Protein AF-A0A7Y6UG55-F1 (afdb_monomer)

Foldseek 3Di:
DDDDDDDDDDDDDDDDDDDDDDPDDDDPPPDPVPPDPDDPPPQLLVDQQAQDLDDELDALDDSVVSVVVRVADARAHDDDVSCQRNDNQKYKDFCVSQPFWAFQQFAQQPPFFGAIDGQQDDVCVVCVLPNCRNVLAAPHRRAGDPPPRDFPWDFDFKGKMKMKGADDDPNHGDAWAWDWDPPDNTGTDIDIFGWQQIKMKIFMWGADPNDTFTAKMKMWGHHLAATWIWMWGLALALVSVLVLLCVQQVVDPCSVPDVLNVVQSCLSPPNDFDKDKDADPSQHPLAPIFIATASAGEDDDDVLLVSLRVSSRSGHIDINAQTWHDDDPNGTFSDHAYCDPSHSDGHTRGCGRQHGGDVSLCSNQVQAQAACCVRPVSRNRRGTRHDQRSDRRDDQFDPCLQAPPVRHGDDSHHVRRDGDPSCVVSVRYDHDDCVVQPSNTTHRNDDPRSDDDD

pLDDT: mean 85.75, std 18.12, range [22.8, 98.69]

Nearest PDB structures (foldseek):
  8ham-assembly1_K  TM=4.107E-01  e=2.961E+00  Homo sapiens
  4z3t-assembly1_A  TM=3.752E-01  e=3.329E+00  Neisseria meningitidis
  8hak-assembly1_N  TM=4.288E-01  e=7.132E+00  Homo sapiens
  4z3t-assembly2_B  TM=3.660E-01  e=4.732E+00  Neisseria meningitidis

Structure (mmCIF, N/CA/C/O backbone):
data_AF-A0A7Y6UG55-F1
#
_entry.id   AF-A0A7Y6UG55-F1
#
loop_
_atom_site.group_PDB
_atom_site.id
_atom_site.type_symbol
_atom_site.label_atom_id
_atom_site.label_alt_id
_atom_site.label_comp_id
_atom_site.label_asym_id
_atom_site.label_entity_id
_atom_site.label_seq_id
_atom_site.pdbx_PDB_ins_code
_atom_site.Cartn_x
_atom_site.Cartn_y
_atom_site.Cartn_z
_atom_site.occupancy
_atom_site.B_iso_or_equiv
_atom_site.auth_seq_id
_atom_site.auth_comp_id
_atom_site.auth_asym_id
_atom_site.auth_atom_id
_atom_site.pdbx_PDB_model_num
ATOM 1 N N . MET A 1 1 ? -27.257 -12.598 -64.949 1.00 42.41 1 MET A N 1
ATOM 2 C CA . MET A 1 1 ? -27.883 -12.700 -63.613 1.00 42.41 1 MET A CA 1
ATOM 3 C C . MET A 1 1 ? -27.824 -14.140 -63.132 1.00 42.41 1 MET A C 1
ATOM 5 O O . MET A 1 1 ? -28.674 -14.927 -63.522 1.00 42.41 1 MET A O 1
ATOM 9 N N . ARG A 1 2 ? -26.804 -14.486 -62.341 1.00 25.11 2 ARG A N 1
ATOM 10 C CA . ARG A 1 2 ? -26.782 -15.640 -61.429 1.00 25.11 2 ARG A CA 1
ATOM 11 C C . ARG A 1 2 ? -25.807 -15.291 -60.307 1.00 25.11 2 ARG A C 1
ATOM 13 O O . ARG A 1 2 ? -24.626 -15.095 -60.567 1.00 25.11 2 ARG A O 1
ATOM 20 N N . THR A 1 3 ? -26.347 -15.113 -59.113 1.00 30.28 3 THR A N 1
ATOM 21 C CA . THR A 1 3 ? -25.630 -14.838 -57.869 1.00 30.28 3 THR A CA 1
ATOM 22 C C . THR A 1 3 ? -25.245 -16.184 -57.266 1.00 30.28 3 THR A C 1
ATOM 24 O O . THR A 1 3 ? -26.122 -17.007 -57.010 1.00 30.28 3 THR A O 1
ATOM 27 N N . THR A 1 4 ? -23.950 -16.432 -57.085 1.00 28.67 4 THR A N 1
ATOM 28 C CA . THR A 1 4 ? -23.447 -17.642 -56.426 1.00 28.67 4 THR A CA 1
ATOM 29 C C . THR A 1 4 ? -23.076 -17.278 -54.995 1.00 28.67 4 THR A C 1
ATOM 31 O O . THR A 1 4 ? -22.084 -16.594 -54.764 1.00 28.67 4 THR A O 1
ATOM 34 N N . THR A 1 5 ? -23.895 -17.716 -54.044 1.00 25.92 5 THR A N 1
ATOM 35 C CA . THR A 1 5 ? -23.616 -17.645 -52.608 1.00 25.92 5 THR A CA 1
ATOM 36 C C . THR A 1 5 ? -22.751 -18.845 -52.232 1.00 25.92 5 THR A C 1
ATOM 38 O O . THR A 1 5 ? -23.184 -19.985 -52.388 1.00 25.92 5 THR A O 1
ATOM 41 N N . ILE A 1 6 ? -21.527 -18.602 -51.761 1.00 26.64 6 ILE A N 1
ATOM 42 C CA . ILE A 1 6 ? -20.651 -19.635 -51.198 1.00 26.64 6 ILE A CA 1
ATOM 43 C C . ILE A 1 6 ? -20.874 -19.645 -49.684 1.00 26.64 6 ILE A C 1
ATOM 45 O O . ILE A 1 6 ? -20.547 -18.680 -48.999 1.00 26.64 6 ILE A O 1
ATOM 49 N N . ALA A 1 7 ? -21.459 -20.730 -49.177 1.00 24.09 7 ALA A N 1
ATOM 50 C CA . ALA A 1 7 ? -21.546 -21.022 -47.753 1.00 24.09 7 ALA A CA 1
ATOM 51 C C . ALA A 1 7 ? -20.279 -21.778 -47.327 1.00 24.09 7 ALA A C 1
ATOM 53 O O . ALA A 1 7 ? -20.008 -22.873 -47.822 1.00 24.09 7 ALA A O 1
ATOM 54 N N . LEU A 1 8 ? -19.495 -21.176 -46.433 1.00 23.81 8 LEU A N 1
ATOM 55 C CA . LEU A 1 8 ? -18.317 -21.788 -45.829 1.00 23.81 8 LEU A CA 1
ATOM 56 C C . LEU A 1 8 ? -18.761 -22.591 -44.598 1.00 23.81 8 LEU A C 1
ATOM 58 O O . LEU A 1 8 ? -19.150 -22.022 -43.582 1.00 23.81 8 LEU A O 1
ATOM 62 N N . VAL A 1 9 ? -18.731 -23.918 -44.710 1.00 23.41 9 VAL A N 1
ATOM 63 C CA . VAL A 1 9 ? -18.937 -24.851 -43.596 1.00 23.41 9 VAL A CA 1
ATOM 64 C C . VAL A 1 9 ? -17.576 -25.102 -42.948 1.00 23.41 9 VAL A C 1
ATOM 66 O O . VAL A 1 9 ? -16.715 -25.749 -43.541 1.00 23.41 9 VAL A O 1
ATOM 69 N N . LEU A 1 10 ? -17.372 -24.568 -41.744 1.00 24.17 10 LEU A N 1
ATOM 70 C CA . LEU A 1 10 ? -16.208 -24.853 -40.904 1.00 24.17 10 LEU A CA 1
ATOM 71 C C . LEU A 1 10 ? -16.499 -26.094 -40.049 1.00 24.17 10 LEU A C 1
ATOM 73 O O . LEU A 1 10 ? -17.309 -26.062 -39.126 1.00 24.17 10 LEU A O 1
ATOM 77 N N . LEU A 1 11 ? -15.833 -27.194 -40.397 1.00 23.84 11 LEU A N 1
ATOM 78 C CA . LEU A 1 11 ? -15.728 -28.416 -39.604 1.00 23.84 11 LEU A CA 1
ATOM 79 C C . LEU A 1 11 ? -14.667 -28.203 -38.515 1.00 23.84 11 LEU A C 1
ATOM 81 O O . LEU A 1 11 ? -13.480 -28.098 -38.818 1.00 23.84 11 LEU A O 1
ATOM 85 N N . LEU A 1 12 ? -15.097 -28.141 -37.255 1.00 23.67 12 LEU A N 1
ATOM 86 C CA . LEU A 1 12 ? -14.216 -28.216 -36.090 1.00 23.67 12 LEU A CA 1
ATOM 87 C C . LEU A 1 12 ? -13.938 -29.691 -35.777 1.00 23.67 12 LEU A C 1
ATOM 89 O O . LEU A 1 12 ? -14.799 -30.404 -35.265 1.00 23.67 12 LEU A O 1
ATOM 93 N N . SER A 1 13 ? -12.728 -30.138 -36.104 1.00 25.27 13 SER A N 1
ATOM 94 C CA . SER A 1 13 ? -12.176 -31.413 -35.648 1.00 25.27 13 SER A CA 1
ATOM 95 C C . SER A 1 13 ? -11.660 -31.254 -34.219 1.00 25.27 13 SER A C 1
ATOM 97 O O . SER A 1 13 ? -10.770 -30.446 -33.961 1.00 25.27 13 SER A O 1
ATOM 99 N N . ALA A 1 14 ? -12.220 -32.032 -33.294 1.00 22.80 14 ALA A N 1
ATOM 100 C CA . ALA A 1 14 ? -11.740 -32.142 -31.925 1.00 22.80 14 ALA A CA 1
ATOM 101 C C . ALA A 1 14 ? -10.437 -32.956 -31.892 1.00 22.80 14 ALA A C 1
ATOM 103 O O . ALA A 1 14 ? -10.437 -34.149 -32.196 1.00 22.80 14 ALA A O 1
ATOM 104 N N . CYS A 1 15 ? -9.334 -32.318 -31.502 1.00 25.27 15 CYS A N 1
ATOM 105 C CA . CYS A 1 15 ? -8.148 -33.015 -31.018 1.00 25.27 15 CYS A CA 1
ATOM 106 C C . CYS A 1 15 ? -8.274 -33.148 -29.499 1.00 25.27 15 CYS A C 1
ATOM 108 O O . CYS A 1 15 ? -8.259 -32.150 -28.782 1.00 25.27 15 CYS A O 1
ATOM 110 N N . ALA A 1 16 ? -8.418 -34.386 -29.027 1.00 26.23 16 ALA A N 1
ATOM 111 C CA . ALA A 1 16 ? -8.240 -34.735 -27.628 1.00 26.23 16 ALA A CA 1
ATOM 112 C C . ALA A 1 16 ? -6.758 -34.555 -27.275 1.00 26.23 16 ALA A C 1
ATOM 114 O O . ALA A 1 16 ? -5.903 -35.261 -27.809 1.00 26.23 16 ALA A O 1
ATOM 115 N N . ALA A 1 17 ? -6.466 -33.573 -26.427 1.00 27.52 17 ALA A N 1
ATOM 116 C CA . ALA A 1 17 ? -5.180 -33.438 -25.766 1.00 27.52 17 ALA A CA 1
ATOM 117 C C . ALA A 1 17 ? -5.314 -34.027 -24.360 1.00 27.52 17 ALA A C 1
ATOM 119 O O . ALA A 1 17 ? -6.211 -33.639 -23.608 1.00 27.52 17 ALA A O 1
ATOM 120 N N . ASP A 1 18 ? -4.435 -34.977 -24.045 1.00 25.86 18 ASP A N 1
ATOM 121 C CA . ASP A 1 18 ? -4.239 -35.514 -22.704 1.00 25.86 18 ASP A CA 1
ATOM 122 C C . ASP A 1 18 ? -4.006 -34.363 -21.719 1.00 25.86 18 ASP A C 1
ATOM 124 O O . ASP A 1 18 ? -3.061 -33.580 -21.852 1.00 25.86 18 ASP A O 1
ATOM 128 N N . GLN A 1 19 ? -4.896 -34.250 -20.734 1.00 26.47 19 GLN A N 1
ATOM 129 C CA . GLN A 1 19 ? -4.737 -33.329 -19.620 1.00 26.47 19 GLN A CA 1
ATOM 130 C C . GLN A 1 19 ? -3.663 -33.883 -18.686 1.00 26.47 19 GLN A C 1
ATOM 132 O O . GLN A 1 19 ? -3.913 -34.779 -17.882 1.00 26.47 19 GLN A O 1
ATOM 137 N N . ALA A 1 20 ? -2.455 -33.334 -18.788 1.00 33.72 20 ALA A N 1
ATOM 138 C CA . ALA A 1 20 ? -1.557 -33.298 -17.649 1.00 33.72 20 ALA A CA 1
ATOM 139 C C . ALA A 1 20 ? -2.222 -32.437 -16.566 1.00 33.72 20 ALA A C 1
ATOM 141 O O . ALA A 1 20 ? -2.625 -31.303 -16.837 1.00 33.72 20 ALA A O 1
ATOM 142 N N . SER A 1 21 ? -2.379 -33.001 -15.369 1.00 29.97 21 SER A N 1
ATOM 143 C CA . SER A 1 21 ? -2.947 -32.316 -14.212 1.00 29.97 21 SER A CA 1
ATOM 144 C C . SER A 1 21 ? -2.236 -30.975 -13.982 1.00 29.97 21 SER A C 1
ATOM 146 O O . SER A 1 21 ? -1.001 -30.947 -13.985 1.00 29.97 21 SER A O 1
ATOM 148 N N . PRO A 1 22 ? -2.970 -29.865 -13.796 1.00 35.78 22 PRO A N 1
ATOM 149 C CA . PRO A 1 22 ? -2.362 -28.598 -13.417 1.00 35.78 22 PRO A CA 1
ATOM 150 C C . PRO A 1 22 ? -1.674 -28.729 -12.045 1.00 35.78 22 PRO A C 1
ATOM 152 O O . PRO A 1 22 ? -2.119 -29.533 -11.220 1.00 35.78 22 PRO A O 1
ATOM 155 N N . PRO A 1 23 ? -0.598 -27.961 -11.788 1.00 42.19 23 PRO A N 1
ATOM 156 C CA . PRO A 1 23 ? -0.069 -27.818 -10.439 1.00 42.19 23 PRO A CA 1
ATOM 157 C C . PRO A 1 23 ? -1.174 -27.271 -9.533 1.00 42.19 23 PRO A C 1
ATOM 159 O O . PRO A 1 23 ? -1.960 -26.420 -9.954 1.00 42.19 23 PRO A O 1
ATOM 162 N N . GLU A 1 24 ? -1.235 -27.829 -8.328 1.00 31.39 24 GLU A N 1
ATOM 163 C CA . GLU A 1 24 ? -2.205 -27.548 -7.274 1.00 31.39 24 GLU A CA 1
ATOM 164 C C . GLU A 1 24 ? -2.565 -26.056 -7.223 1.00 31.39 24 GLU A C 1
ATOM 166 O O . GLU A 1 24 ? -1.714 -25.185 -7.035 1.00 31.39 24 GLU A O 1
ATOM 171 N N . THR A 1 25 ? -3.848 -25.766 -7.441 1.00 36.56 25 THR A N 1
ATOM 172 C CA . THR A 1 25 ? -4.465 -24.488 -7.083 1.00 36.56 25 THR A CA 1
ATOM 173 C C . THR A 1 25 ? -4.090 -24.138 -5.642 1.00 36.56 25 THR A C 1
ATOM 175 O O . THR A 1 25 ? -4.105 -25.042 -4.802 1.00 36.56 25 THR A O 1
ATOM 178 N N . PRO A 1 26 ? -3.792 -22.862 -5.324 1.00 41.19 26 PRO A N 1
ATOM 179 C CA . PRO A 1 26 ? -3.685 -22.429 -3.937 1.00 41.19 26 PRO A CA 1
ATOM 180 C C . PRO A 1 26 ? -4.970 -22.848 -3.233 1.00 41.19 26 PRO A C 1
ATOM 182 O O . PRO A 1 26 ? -6.054 -22.612 -3.774 1.00 41.19 26 PRO A O 1
ATOM 185 N N . GLY A 1 27 ? -4.819 -23.544 -2.109 1.00 36.19 27 GLY A N 1
ATOM 186 C CA . GLY A 1 27 ? -5.924 -24.069 -1.327 1.00 36.19 27 GLY A CA 1
ATOM 187 C C . GLY A 1 27 ? -6.996 -23.007 -1.144 1.00 36.19 27 GLY A C 1
ATOM 188 O O . GLY A 1 27 ? -6.732 -21.901 -0.681 1.00 36.19 27 GLY A O 1
ATOM 189 N N . ASP A 1 28 ? -8.201 -23.365 -1.567 1.00 40.81 28 ASP A N 1
ATOM 190 C CA . ASP A 1 28 ? -9.426 -22.843 -0.996 1.00 40.81 28 ASP A CA 1
ATOM 191 C C . ASP A 1 28 ? -9.384 -23.248 0.483 1.00 40.81 28 ASP A C 1
ATOM 193 O O . ASP A 1 28 ? -9.795 -24.353 0.842 1.00 40.81 28 ASP A O 1
ATOM 197 N N . ASP A 1 29 ? -8.781 -22.399 1.323 1.00 45.38 29 ASP A N 1
ATOM 198 C CA . ASP A 1 29 ? -8.870 -22.462 2.784 1.00 45.38 29 ASP A CA 1
ATOM 199 C C . ASP A 1 29 ? -10.300 -22.068 3.179 1.00 45.38 29 ASP A C 1
ATOM 201 O O . ASP A 1 29 ? -10.551 -21.082 3.869 1.00 45.38 29 ASP A O 1
ATOM 205 N N . GLY A 1 30 ? -11.263 -22.829 2.657 1.00 39.56 30 GLY A N 1
ATOM 206 C CA . GLY A 1 30 ? -12.648 -22.766 3.047 1.00 39.56 30 GLY A CA 1
ATOM 207 C C . GLY A 1 30 ? -12.706 -23.001 4.543 1.00 39.56 30 GLY A C 1
ATOM 208 O O . GLY A 1 30 ? -12.263 -24.042 5.029 1.00 39.56 30 GLY A O 1
ATOM 209 N N . ASP A 1 31 ? -13.232 -21.998 5.236 1.00 45.16 31 ASP A N 1
ATOM 210 C CA . ASP A 1 31 ? -13.494 -21.946 6.664 1.00 45.16 31 ASP A CA 1
ATOM 211 C C . ASP A 1 31 ? -14.222 -23.210 7.156 1.00 45.16 31 ASP A C 1
ATOM 213 O O . ASP A 1 31 ? -15.445 -23.233 7.327 1.00 45.16 31 ASP A O 1
ATOM 217 N N . ASP A 1 32 ? -13.471 -24.269 7.455 1.00 38.75 32 ASP A N 1
ATOM 218 C CA . ASP A 1 32 ? -13.908 -25.277 8.405 1.00 38.75 32 ASP A CA 1
ATOM 219 C C . ASP A 1 32 ? -13.757 -24.651 9.794 1.00 38.75 32 ASP A C 1
ATOM 221 O O . ASP A 1 32 ? -12.776 -24.847 10.511 1.00 38.75 32 ASP A O 1
ATOM 225 N N . MET A 1 33 ? -14.765 -23.862 10.180 1.00 46.84 33 MET A N 1
ATOM 226 C CA . MET A 1 33 ? -15.042 -23.449 11.563 1.00 46.84 33 MET A CA 1
ATOM 227 C C . MET A 1 33 ? -15.483 -24.664 12.403 1.00 46.84 33 MET A C 1
ATOM 229 O O . MET A 1 33 ? -16.460 -24.621 13.159 1.00 46.84 33 MET A O 1
ATOM 233 N N . GLY A 1 34 ? -14.776 -25.783 12.244 1.00 39.56 34 GLY A N 1
ATOM 234 C CA . GLY A 1 34 ? -14.909 -26.974 13.045 1.00 39.56 34 GLY A CA 1
ATOM 235 C C . GLY A 1 34 ? -14.668 -26.599 14.497 1.00 39.56 34 GLY A C 1
ATOM 236 O O . GLY A 1 34 ? -13.633 -26.042 14.857 1.00 39.56 34 GLY A O 1
ATOM 237 N N . SER A 1 35 ? -15.658 -26.904 15.333 1.00 46.34 35 SER A N 1
ATOM 238 C CA . SER A 1 35 ? -15.600 -26.849 16.793 1.00 46.34 35 SER A CA 1
ATOM 239 C C . SER A 1 35 ? -14.567 -27.870 17.298 1.00 46.34 35 SER A C 1
ATOM 241 O O . SER A 1 35 ? -14.899 -28.931 17.822 1.00 46.34 35 SER A O 1
ATOM 243 N N . GLY A 1 36 ? -13.295 -27.573 17.045 1.00 43.69 36 GLY A N 1
ATOM 244 C CA . GLY A 1 36 ? -12.130 -28.327 17.462 1.00 43.69 36 GLY A CA 1
ATOM 245 C C . GLY A 1 36 ? -11.799 -27.973 18.900 1.00 43.69 36 GLY A C 1
ATOM 246 O O . GLY A 1 36 ? -11.510 -26.832 19.246 1.00 43.69 36 GLY A O 1
ATOM 247 N N . SER A 1 37 ? -11.905 -28.975 19.752 1.00 46.75 37 SER A N 1
ATOM 248 C CA . SER A 1 37 ? -11.575 -28.967 21.166 1.00 46.75 37 SER A CA 1
ATOM 249 C C . SER A 1 37 ? -10.165 -28.436 21.456 1.00 46.75 37 SER A C 1
ATOM 251 O O . SER A 1 37 ? -9.200 -29.159 21.256 1.00 46.75 37 SER A O 1
ATOM 253 N N . GLY A 1 38 ? -10.084 -27.227 22.015 1.00 44.78 38 GLY A N 1
ATOM 254 C CA . GLY A 1 38 ? -9.181 -26.877 23.120 1.00 44.78 38 GLY A CA 1
ATOM 255 C C . GLY A 1 38 ? -7.676 -27.065 22.929 1.00 44.78 38 GLY A C 1
ATOM 256 O O . GLY A 1 38 ? -7.000 -27.282 23.931 1.00 44.78 38 GLY A O 1
ATOM 257 N N . ASP A 1 39 ? -7.151 -26.976 21.709 1.00 49.59 39 ASP A N 1
ATOM 258 C CA . ASP A 1 39 ? -5.725 -26.701 21.546 1.00 49.59 39 ASP A CA 1
ATOM 259 C C . ASP A 1 39 ? -5.481 -25.261 22.007 1.00 49.59 39 ASP A C 1
ATOM 261 O O . ASP A 1 39 ? -6.156 -24.336 21.548 1.00 49.59 39 ASP A O 1
ATOM 265 N N . ASP A 1 40 ? -4.570 -25.089 22.967 1.00 63.56 40 ASP A N 1
ATOM 266 C CA . ASP A 1 40 ? -4.138 -23.791 23.480 1.00 63.56 40 ASP A CA 1
ATOM 267 C C . ASP A 1 40 ? -3.697 -22.921 22.298 1.00 63.56 40 ASP A C 1
ATOM 269 O O . ASP A 1 40 ? -2.573 -23.043 21.806 1.00 63.56 40 ASP A O 1
ATOM 273 N N . ALA A 1 41 ? -4.606 -22.080 21.797 1.00 70.81 41 ALA A N 1
ATOM 274 C CA . ALA A 1 41 ? -4.340 -21.206 20.670 1.00 70.81 41 ALA A CA 1
ATOM 275 C C . ALA A 1 41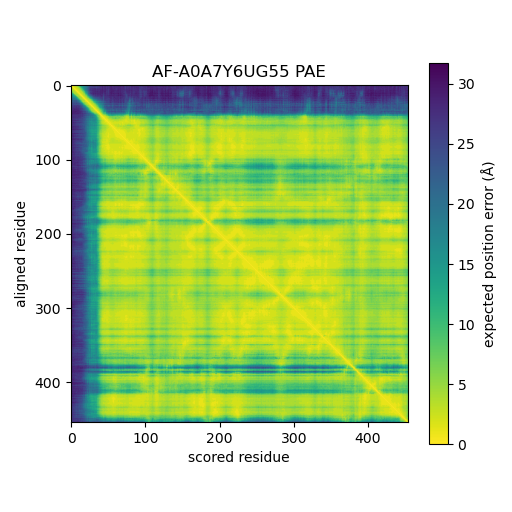 ? -3.154 -20.317 21.049 1.00 70.81 41 ALA A C 1
ATOM 277 O O . ALA A 1 41 ? -3.274 -19.427 21.893 1.00 70.81 41 ALA A O 1
ATOM 278 N N . VAL A 1 42 ? -1.991 -20.616 20.467 1.00 77.88 42 VAL A N 1
ATOM 279 C CA . VAL A 1 42 ? -0.765 -19.860 20.697 1.00 77.88 42 VAL A CA 1
ATOM 280 C C . VAL A 1 42 ? -1.060 -18.422 20.303 1.00 77.88 42 VAL A C 1
ATOM 282 O O . VAL A 1 42 ? -1.387 -18.159 19.147 1.00 77.88 42 VAL A O 1
ATOM 285 N N . ASP A 1 43 ? -0.970 -17.505 21.269 1.00 85.88 43 ASP A N 1
ATOM 286 C CA . ASP A 1 43 ? -1.123 -16.078 21.009 1.00 85.88 43 ASP A CA 1
ATOM 287 C C . ASP A 1 43 ? -0.091 -15.676 19.940 1.00 85.88 43 ASP A C 1
ATOM 289 O O . ASP A 1 43 ? 1.117 -15.724 20.204 1.00 85.88 43 ASP A O 1
ATOM 293 N N . PRO A 1 44 ? -0.521 -15.299 18.723 1.00 82.81 44 PRO A N 1
ATOM 294 C CA . PRO A 1 44 ? 0.407 -14.980 17.645 1.00 82.81 44 PRO A CA 1
ATOM 295 C C . PRO A 1 44 ? 1.254 -13.736 17.956 1.00 82.81 44 PRO A C 1
ATOM 297 O O . PRO A 1 44 ? 2.306 -13.555 17.340 1.00 82.81 44 PRO A O 1
ATOM 300 N N . CYS A 1 45 ? 0.848 -12.917 18.934 1.00 90.38 45 CYS A N 1
ATOM 301 C CA . CYS A 1 45 ? 1.613 -11.772 19.416 1.00 90.38 45 CYS A CA 1
ATOM 302 C C . CYS A 1 45 ? 2.645 -12.137 20.490 1.00 90.38 45 CYS A C 1
ATOM 304 O O . CYS A 1 45 ? 3.507 -11.315 20.801 1.00 90.38 45 CYS A O 1
ATOM 306 N N . ALA A 1 46 ? 2.627 -13.366 21.019 1.00 89.81 46 ALA A N 1
ATOM 307 C CA . ALA A 1 46 ? 3.633 -13.831 21.972 1.00 89.81 46 ALA A CA 1
ATOM 308 C C . ALA A 1 46 ? 5.026 -13.981 21.337 1.00 89.81 46 ALA A C 1
ATOM 310 O O . ALA A 1 46 ? 6.034 -13.927 22.042 1.00 89.81 46 ALA A O 1
ATOM 311 N N . THR A 1 47 ? 5.093 -14.151 20.011 1.00 90.19 47 THR A N 1
ATOM 312 C CA . THR A 1 47 ? 6.348 -14.154 19.248 1.00 90.19 47 THR A CA 1
ATOM 313 C C . THR A 1 47 ? 6.386 -12.920 18.349 1.00 90.19 47 THR A C 1
ATOM 315 O O . THR A 1 47 ? 5.738 -12.934 17.296 1.00 90.19 47 THR A O 1
ATOM 318 N N . PRO A 1 48 ? 7.131 -11.864 18.731 1.00 92.12 48 PRO A N 1
ATOM 319 C CA . PRO A 1 48 ? 7.251 -10.648 17.934 1.00 92.12 48 PRO A CA 1
ATOM 320 C C . PRO A 1 48 ? 7.679 -10.946 16.500 1.00 92.12 48 PRO A C 1
ATOM 322 O O . PRO A 1 48 ? 8.464 -11.868 16.268 1.00 92.12 48 PRO A O 1
ATOM 325 N N . VAL A 1 49 ? 7.180 -10.155 15.553 1.00 94.81 49 VAL A N 1
ATOM 326 C CA . VAL A 1 49 ? 7.615 -10.249 14.159 1.00 94.81 49 VAL A CA 1
ATOM 327 C C . VAL A 1 49 ? 9.068 -9.793 14.063 1.00 94.81 49 VAL A C 1
ATOM 329 O O . VAL A 1 49 ? 9.415 -8.703 14.522 1.00 94.81 49 VAL A O 1
ATOM 332 N N . ILE A 1 50 ? 9.929 -10.627 13.484 1.00 95.69 50 ILE A N 1
ATOM 333 C CA . ILE A 1 50 ? 11.355 -10.317 13.339 1.00 95.69 50 ILE A CA 1
ATOM 334 C C . ILE A 1 50 ? 11.604 -9.783 11.937 1.00 95.69 50 ILE A C 1
ATOM 336 O O . ILE A 1 50 ? 11.686 -10.554 10.993 1.00 95.69 50 ILE A O 1
ATOM 340 N N . LEU A 1 51 ? 11.799 -8.472 11.798 1.00 95.94 51 LEU A N 1
ATOM 341 C CA . LEU A 1 51 ? 12.242 -7.876 10.538 1.00 95.94 51 LEU A CA 1
ATOM 342 C C . LEU A 1 51 ? 13.778 -7.966 10.442 1.00 95.94 51 LEU A C 1
ATOM 344 O O . LEU A 1 51 ? 14.469 -7.290 11.215 1.00 95.94 51 LEU A O 1
ATOM 348 N N . PRO A 1 52 ? 14.358 -8.747 9.507 1.00 95.38 52 PRO A N 1
ATOM 349 C CA . PRO A 1 52 ? 15.809 -8.845 9.382 1.00 95.38 52 PRO A CA 1
ATOM 350 C C . PRO A 1 52 ? 16.412 -7.503 8.960 1.00 95.38 52 PRO A C 1
ATOM 352 O O . PRO A 1 52 ? 16.070 -6.949 7.919 1.00 95.38 52 PRO A O 1
ATOM 355 N N . THR A 1 53 ? 17.356 -6.965 9.726 1.00 93.50 53 THR A N 1
ATOM 356 C CA . THR A 1 53 ? 17.987 -5.665 9.421 1.00 93.50 53 THR A CA 1
ATOM 357 C C . THR A 1 53 ? 19.270 -5.781 8.595 1.00 93.50 53 THR A C 1
ATOM 359 O O . THR A 1 53 ? 19.873 -4.769 8.254 1.00 93.50 53 THR A O 1
ATOM 362 N N . SER A 1 54 ? 19.678 -7.001 8.239 1.00 91.50 54 SER A N 1
ATOM 363 C CA . SER A 1 54 ? 20.838 -7.298 7.388 1.00 91.50 54 SER A CA 1
ATOM 364 C C . SER A 1 54 ? 20.674 -8.661 6.701 1.00 91.50 54 SER A C 1
ATOM 366 O O . SER A 1 54 ? 19.724 -9.387 6.992 1.00 91.50 54 SER A O 1
ATOM 368 N N . GLY A 1 55 ? 21.604 -9.014 5.808 1.00 89.44 55 GLY A N 1
ATOM 369 C CA . GLY A 1 55 ? 21.644 -10.323 5.140 1.00 89.44 55 GLY A CA 1
ATOM 370 C C . GLY A 1 55 ? 21.031 -10.349 3.738 1.00 89.44 55 GLY A C 1
ATOM 371 O O . GLY A 1 55 ? 21.142 -11.363 3.052 1.00 89.44 55 GLY A O 1
ATOM 372 N N . ARG A 1 56 ? 20.445 -9.235 3.285 1.00 93.75 56 ARG A N 1
ATOM 373 C CA . ARG A 1 56 ? 19.965 -9.073 1.909 1.00 93.75 56 ARG A CA 1
ATOM 374 C C . ARG A 1 56 ? 21.115 -8.934 0.920 1.00 93.75 56 ARG A C 1
ATOM 376 O O . ARG A 1 56 ? 22.185 -8.430 1.252 1.00 93.75 56 ARG A O 1
ATOM 383 N N . ALA A 1 57 ? 20.837 -9.285 -0.334 1.00 93.56 57 ALA A N 1
ATOM 384 C CA . ALA A 1 57 ? 21.736 -9.005 -1.453 1.00 93.56 57 ALA A CA 1
ATOM 385 C C . ALA A 1 57 ? 21.895 -7.494 -1.725 1.00 93.56 57 ALA A C 1
ATOM 387 O O . ALA A 1 57 ? 22.907 -7.072 -2.281 1.00 93.56 57 ALA A O 1
ATOM 388 N N . LEU A 1 58 ? 20.901 -6.689 -1.334 1.00 95.06 58 LEU A N 1
ATOM 389 C CA . LEU A 1 58 ? 20.886 -5.236 -1.466 1.00 95.06 58 LEU A CA 1
ATOM 390 C C . LEU A 1 58 ? 19.980 -4.619 -0.391 1.00 95.06 58 LEU A C 1
ATOM 392 O O . LEU A 1 58 ? 18.850 -5.063 -0.209 1.00 95.06 58 LEU A O 1
ATOM 396 N N . ASP A 1 59 ? 20.448 -3.573 0.285 1.00 94.62 59 ASP A N 1
ATOM 397 C CA . ASP A 1 59 ? 19.628 -2.745 1.173 1.00 94.62 59 ASP A CA 1
ATOM 398 C C . ASP A 1 59 ? 19.269 -1.439 0.447 1.00 94.62 59 ASP A C 1
ATOM 400 O O . ASP A 1 59 ? 20.152 -0.655 0.101 1.00 94.62 59 ASP A O 1
ATOM 404 N N . LEU A 1 60 ? 17.976 -1.214 0.183 1.00 95.00 60 LEU A N 1
ATOM 405 C CA . LEU A 1 60 ? 17.487 0.036 -0.423 1.00 95.00 60 LEU A CA 1
ATOM 406 C C . LEU A 1 60 ? 17.271 1.110 0.643 1.00 95.00 60 LEU A C 1
ATOM 408 O O . LEU A 1 60 ? 17.652 2.266 0.474 1.00 95.00 60 LEU A O 1
ATOM 412 N N . MET A 1 61 ? 16.669 0.706 1.757 1.00 96.25 61 MET A N 1
ATOM 413 C CA . MET A 1 61 ? 16.430 1.553 2.912 1.00 96.25 61 MET A CA 1
ATOM 414 C C . MET A 1 61 ? 17.690 1.668 3.784 1.00 96.25 61 MET A C 1
ATOM 416 O O . MET A 1 61 ? 18.317 0.648 4.085 1.00 96.25 61 MET A O 1
ATOM 420 N N . PRO A 1 62 ? 18.050 2.874 4.266 1.00 95.56 62 PRO A N 1
ATOM 421 C CA . PRO A 1 62 ? 19.156 3.035 5.205 1.00 95.56 62 PRO A CA 1
ATOM 422 C C . PRO A 1 62 ? 18.977 2.174 6.473 1.00 95.56 62 PRO A C 1
ATOM 424 O O . PRO A 1 62 ? 17.873 2.136 7.022 1.00 95.56 62 PRO A O 1
ATOM 427 N N . PRO A 1 63 ? 20.043 1.559 7.026 1.00 95.44 63 PRO A N 1
ATOM 428 C CA . PRO A 1 63 ? 19.922 0.651 8.173 1.00 95.44 63 PRO A CA 1
ATOM 429 C C . PRO A 1 63 ? 19.253 1.261 9.413 1.00 95.44 63 PRO A C 1
ATOM 431 O O . PRO A 1 63 ? 18.491 0.585 10.097 1.00 95.44 63 PRO A O 1
ATOM 434 N N . ALA A 1 64 ? 19.501 2.546 9.696 1.00 96.31 64 ALA A N 1
ATOM 435 C CA . ALA A 1 64 ? 18.870 3.244 10.819 1.00 96.31 64 ALA A CA 1
ATOM 436 C C . ALA A 1 64 ? 17.346 3.342 10.644 1.00 96.31 64 ALA A C 1
ATOM 438 O O . ALA A 1 64 ? 16.591 3.047 11.566 1.00 96.31 64 ALA A O 1
ATOM 439 N N . ARG A 1 65 ? 16.903 3.677 9.429 1.00 96.00 65 ARG A N 1
ATOM 440 C CA . ARG A 1 65 ? 15.489 3.755 9.066 1.00 96.00 65 ARG A CA 1
ATOM 441 C C . ARG A 1 65 ? 14.818 2.382 9.133 1.00 96.00 65 ARG A C 1
ATOM 443 O O . ARG A 1 65 ? 13.708 2.268 9.646 1.00 96.00 65 ARG A O 1
ATOM 450 N N . LEU A 1 66 ? 15.515 1.336 8.692 1.00 96.12 66 LEU A N 1
ATOM 451 C CA . LEU A 1 66 ? 15.020 -0.034 8.784 1.00 96.12 66 LEU A CA 1
ATOM 452 C C . LEU A 1 66 ? 14.909 -0.523 10.236 1.00 96.12 66 LEU A C 1
ATOM 454 O O . LEU A 1 66 ? 13.961 -1.221 10.580 1.00 96.12 66 LEU A O 1
ATOM 458 N N . ALA A 1 67 ? 15.843 -0.134 11.106 1.00 95.94 67 ALA A N 1
ATOM 459 C CA . ALA A 1 67 ? 15.772 -0.441 12.532 1.00 95.94 67 ALA A CA 1
ATOM 460 C C . ALA A 1 67 ? 14.595 0.275 13.222 1.00 95.94 67 ALA A C 1
ATOM 462 O O . ALA A 1 67 ? 13.918 -0.328 14.054 1.00 95.94 67 ALA A O 1
ATOM 463 N N . GLU A 1 68 ? 14.313 1.533 12.855 1.00 95.75 68 GLU A N 1
ATOM 464 C CA . GLU A 1 68 ? 13.108 2.239 13.315 1.00 95.75 68 GLU A CA 1
ATOM 465 C C . GLU A 1 68 ? 11.827 1.513 12.897 1.00 95.75 68 GLU A C 1
ATOM 467 O O . GLU A 1 68 ? 10.907 1.383 13.705 1.00 95.75 68 GLU A O 1
ATOM 472 N N . LEU A 1 69 ? 11.774 1.036 11.649 1.00 96.06 69 LEU A N 1
ATOM 473 C CA . LEU A 1 69 ? 10.647 0.270 11.128 1.00 96.06 69 LEU A CA 1
ATOM 474 C C . LEU A 1 69 ? 10.475 -1.056 11.872 1.00 96.06 69 LEU A C 1
ATOM 476 O O . LEU A 1 69 ? 9.373 -1.365 12.317 1.00 96.06 69 LEU A O 1
ATOM 480 N N . ALA A 1 70 ? 11.563 -1.812 12.046 1.00 95.81 70 ALA A N 1
ATOM 481 C CA . ALA A 1 70 ? 11.570 -3.099 12.737 1.00 95.81 70 ALA A CA 1
ATOM 482 C C . ALA A 1 70 ? 10.981 -3.000 14.154 1.00 95.81 70 ALA A C 1
ATOM 484 O O . ALA A 1 70 ? 10.256 -3.889 14.586 1.00 95.81 70 ALA A O 1
ATOM 485 N N . ALA A 1 71 ? 11.223 -1.888 14.854 1.00 95.06 71 ALA A N 1
ATOM 486 C CA . ALA A 1 71 ? 10.672 -1.635 16.185 1.00 95.06 71 ALA A CA 1
ATOM 487 C C . ALA A 1 71 ? 9.152 -1.360 16.204 1.00 95.06 71 ALA A C 1
ATOM 489 O O . ALA A 1 71 ? 8.574 -1.224 17.282 1.00 95.06 71 ALA A O 1
ATOM 490 N N . ARG A 1 72 ? 8.513 -1.216 15.035 1.00 95.44 72 ARG A N 1
ATOM 491 C CA . ARG A 1 72 ? 7.104 -0.820 14.872 1.00 95.44 72 ARG A CA 1
ATOM 492 C C . ARG A 1 72 ? 6.287 -1.776 14.011 1.00 95.44 72 ARG A C 1
ATOM 494 O O . ARG A 1 72 ? 5.110 -1.503 13.788 1.00 95.44 72 ARG A O 1
ATOM 501 N N . VAL A 1 73 ? 6.875 -2.872 13.535 1.00 95.62 73 VAL A N 1
ATOM 502 C CA . VAL A 1 73 ? 6.127 -3.897 12.800 1.00 95.62 73 VAL A CA 1
ATOM 503 C C . VAL A 1 73 ? 5.008 -4.425 13.706 1.00 95.62 73 VAL A C 1
ATOM 505 O O . VAL A 1 73 ? 5.279 -4.742 14.868 1.00 95.62 73 VAL A O 1
ATOM 508 N N . PRO A 1 74 ? 3.751 -4.470 13.226 1.00 95.88 74 PRO A N 1
ATOM 509 C CA . PRO A 1 74 ? 2.639 -4.932 14.043 1.00 95.88 74 PRO A CA 1
ATOM 510 C C . PRO A 1 74 ? 2.780 -6.409 14.403 1.00 95.88 74 PRO A C 1
ATOM 512 O O . PRO A 1 74 ? 3.565 -7.156 13.818 1.00 95.88 74 PRO A O 1
ATOM 515 N N . CYS A 1 75 ? 1.936 -6.856 15.326 1.00 95.56 75 CYS A N 1
ATOM 516 C CA . CYS A 1 75 ? 1.672 -8.276 15.468 1.00 95.56 75 CYS A CA 1
ATOM 517 C C . CYS A 1 75 ? 1.007 -8.819 14.190 1.00 95.56 75 CYS A C 1
ATOM 519 O O . CYS A 1 75 ? -0.010 -8.294 13.735 1.00 95.56 75 CYS A O 1
ATOM 521 N N . ILE A 1 76 ? 1.564 -9.888 13.620 1.00 95.62 76 ILE A N 1
ATOM 522 C CA . ILE A 1 76 ? 1.042 -10.547 12.416 1.00 95.62 76 ILE A CA 1
ATOM 523 C C . ILE A 1 76 ? 0.888 -12.033 12.726 1.00 95.62 76 ILE A C 1
ATOM 525 O O . ILE A 1 76 ? 1.811 -12.672 13.246 1.00 95.62 76 ILE A O 1
ATOM 529 N N . ALA A 1 77 ? -0.290 -12.580 12.424 1.00 92.06 77 ALA A N 1
ATOM 530 C CA . ALA A 1 77 ? -0.533 -14.009 12.571 1.00 92.06 77 ALA A CA 1
ATOM 531 C C . ALA A 1 77 ? 0.438 -14.829 11.693 1.00 92.06 77 ALA A C 1
ATOM 533 O O . ALA A 1 77 ? 0.836 -14.354 10.626 1.00 92.06 77 ALA A O 1
ATOM 534 N N . PRO A 1 78 ? 0.840 -16.043 12.117 1.00 92.69 78 PRO A N 1
ATOM 535 C CA . PRO A 1 78 ? 1.591 -16.956 11.261 1.00 92.69 78 PRO A CA 1
ATOM 536 C C . PRO A 1 78 ? 0.917 -17.139 9.900 1.00 92.69 78 PRO A C 1
ATOM 538 O O . PRO A 1 78 ? -0.305 -17.256 9.820 1.00 92.69 78 PRO A O 1
ATOM 541 N N . GLY A 1 79 ? 1.720 -17.160 8.840 1.00 94.19 79 GLY A N 1
ATOM 542 C CA . GLY A 1 79 ? 1.243 -17.285 7.470 1.00 94.19 79 GLY A CA 1
ATOM 543 C C . GLY A 1 79 ? 2.068 -16.450 6.501 1.00 94.19 79 GLY A C 1
ATOM 544 O O . GLY A 1 79 ? 3.020 -15.767 6.879 1.00 94.19 79 GLY A O 1
ATOM 545 N N . ARG A 1 80 ? 1.648 -16.461 5.234 1.00 95.69 80 ARG A N 1
ATOM 546 C CA . ARG A 1 80 ? 2.436 -15.938 4.113 1.00 95.69 80 ARG A CA 1
ATOM 547 C C . ARG A 1 80 ? 2.945 -14.509 4.308 1.00 95.69 80 ARG A C 1
ATOM 549 O O . ARG A 1 80 ? 4.090 -14.232 3.979 1.00 95.69 80 ARG A O 1
ATOM 556 N N . VAL A 1 81 ? 2.124 -13.586 4.813 1.00 97.00 81 VAL A N 1
ATOM 557 C CA . VAL A 1 81 ? 2.554 -12.185 4.992 1.00 97.00 81 VAL A CA 1
ATOM 558 C C . VAL A 1 81 ? 3.628 -12.052 6.060 1.00 97.00 81 VAL A C 1
ATOM 560 O O . VAL A 1 81 ? 4.583 -11.302 5.864 1.00 97.00 81 VAL A O 1
ATOM 563 N N . ARG A 1 82 ? 3.512 -12.809 7.155 1.00 97.38 82 ARG A N 1
ATOM 564 C CA . ARG A 1 82 ? 4.565 -12.881 8.165 1.00 97.38 82 ARG A CA 1
ATOM 565 C C . ARG A 1 82 ? 5.834 -13.483 7.565 1.00 97.38 82 ARG A C 1
ATOM 567 O O . ARG A 1 82 ? 6.886 -12.876 7.708 1.00 97.38 82 ARG A O 1
ATOM 574 N N . ASP A 1 83 ? 5.722 -14.587 6.827 1.00 97.31 83 ASP A N 1
ATOM 575 C CA . ASP A 1 83 ? 6.868 -15.245 6.185 1.00 97.31 83 ASP A CA 1
ATOM 576 C C . ASP A 1 83 ? 7.601 -14.305 5.215 1.00 97.31 83 ASP A C 1
ATOM 578 O O . ASP A 1 83 ? 8.831 -14.272 5.177 1.00 97.31 83 ASP A O 1
ATOM 582 N N . VAL A 1 84 ? 6.853 -13.499 4.452 1.00 97.81 84 VAL A N 1
ATOM 583 C CA . VAL A 1 84 ? 7.416 -12.458 3.585 1.00 97.81 84 VAL A CA 1
ATOM 584 C C . VAL A 1 84 ? 8.131 -11.409 4.435 1.00 97.81 84 VAL A C 1
ATOM 586 O O . VAL A 1 84 ? 9.302 -11.141 4.204 1.00 97.81 84 VAL A O 1
ATOM 589 N N . ILE A 1 85 ? 7.483 -10.826 5.442 1.00 97.62 85 ILE A N 1
ATOM 590 C CA . ILE A 1 85 ? 8.072 -9.752 6.262 1.00 97.62 85 ILE A CA 1
ATOM 591 C C . ILE A 1 85 ? 9.318 -10.215 7.035 1.00 97.62 85 ILE A C 1
ATOM 593 O O . ILE A 1 85 ? 10.289 -9.461 7.133 1.00 97.62 85 ILE A O 1
ATOM 597 N N . GLU A 1 86 ? 9.313 -11.447 7.550 1.00 97.12 86 GLU A N 1
ATOM 598 C CA . GLU A 1 86 ? 10.421 -12.034 8.315 1.00 97.12 86 GLU A CA 1
ATOM 599 C C . GLU A 1 86 ? 11.542 -12.598 7.426 1.00 97.12 86 GLU A C 1
ATOM 601 O O . GLU A 1 86 ? 12.616 -12.956 7.916 1.00 97.12 86 GLU A O 1
ATOM 606 N N . SER A 1 87 ? 11.334 -12.665 6.109 1.00 96.44 87 SER A N 1
ATOM 607 C CA . SER A 1 87 ? 12.330 -13.205 5.192 1.00 96.44 87 SER A CA 1
ATOM 608 C C . SER A 1 87 ? 13.558 -12.294 5.070 1.00 96.44 87 SER A C 1
ATOM 610 O O . SER A 1 87 ? 13.427 -11.092 4.814 1.00 96.44 87 SER A O 1
ATOM 612 N N . PRO A 1 88 ? 14.785 -12.853 5.119 1.00 94.94 88 PRO A N 1
ATOM 613 C CA . PRO A 1 88 ? 16.002 -12.098 4.826 1.00 94.94 88 PRO A CA 1
ATOM 614 C C . PRO A 1 88 ? 16.114 -11.701 3.344 1.00 94.94 88 PRO A C 1
ATOM 616 O O . PRO A 1 88 ? 17.028 -10.964 2.985 1.00 94.94 88 PRO A O 1
ATOM 619 N N . HIS A 1 89 ? 15.196 -12.160 2.487 1.00 95.38 89 HIS A N 1
ATOM 620 C CA . HIS A 1 89 ? 15.129 -11.828 1.062 1.00 95.38 89 HIS A CA 1
ATOM 621 C C . HIS A 1 89 ? 14.094 -10.740 0.742 1.00 95.38 89 HIS A C 1
ATOM 623 O O . HIS A 1 89 ? 13.922 -10.385 -0.422 1.00 95.38 89 HIS A O 1
ATOM 629 N N . THR A 1 90 ? 13.415 -10.194 1.753 1.00 97.38 90 THR A N 1
ATOM 630 C CA . THR A 1 90 ? 12.447 -9.109 1.569 1.00 97.38 90 THR A CA 1
ATOM 631 C C . THR A 1 90 ? 13.128 -7.762 1.650 1.00 97.38 90 THR A C 1
ATOM 633 O O . THR A 1 90 ? 13.703 -7.395 2.677 1.00 97.38 90 THR A O 1
ATOM 636 N N . PHE A 1 91 ? 13.045 -7.016 0.557 1.00 96.75 91 PHE A N 1
ATOM 637 C CA . PHE A 1 91 ? 13.608 -5.684 0.417 1.00 96.75 91 PHE A CA 1
ATOM 638 C C . PHE A 1 91 ? 12.602 -4.653 0.902 1.00 96.75 91 PHE A C 1
ATOM 640 O O . PHE A 1 91 ? 11.444 -4.677 0.494 1.00 96.75 91 PHE A O 1
ATOM 647 N N . TRP A 1 92 ? 13.079 -3.715 1.708 1.00 97.69 92 TRP A N 1
ATOM 648 C CA . TRP A 1 92 ? 12.286 -2.623 2.257 1.00 97.69 92 TRP A CA 1
ATOM 649 C C . TRP A 1 92 ? 12.712 -1.310 1.627 1.00 97.69 92 TRP A C 1
ATOM 651 O O . TRP A 1 92 ? 13.911 -1.076 1.438 1.00 97.69 92 TRP A O 1
ATOM 661 N N . TYR A 1 93 ? 11.740 -0.468 1.308 1.00 96.94 93 TYR A N 1
ATOM 662 C CA . TYR A 1 93 ? 11.964 0.851 0.741 1.00 96.94 93 TYR A CA 1
ATOM 663 C C . TYR A 1 93 ? 10.799 1.788 1.077 1.00 96.94 93 TYR A C 1
ATOM 665 O O . TYR A 1 93 ? 9.763 1.400 1.599 1.00 96.94 93 TYR A O 1
ATOM 673 N N . ASP A 1 94 ? 11.018 3.065 0.841 1.00 94.50 94 ASP A N 1
ATOM 674 C CA . ASP A 1 94 ? 10.049 4.140 0.960 1.00 94.50 94 ASP A CA 1
ATOM 675 C C . ASP A 1 94 ? 10.287 5.119 -0.194 1.00 94.50 94 ASP A C 1
ATOM 677 O O . ASP A 1 94 ? 11.250 4.989 -0.961 1.00 94.50 94 ASP A O 1
ATOM 681 N N . LYS A 1 95 ? 9.442 6.147 -0.297 1.00 90.50 95 LYS A N 1
ATOM 682 C CA . LYS A 1 95 ? 9.549 7.150 -1.365 1.00 90.50 95 LYS A CA 1
ATOM 683 C C . LYS A 1 95 ? 10.869 7.937 -1.386 1.00 90.50 95 LYS A C 1
ATOM 685 O O . LYS A 1 95 ? 11.090 8.698 -2.322 1.00 90.50 95 LYS A O 1
ATOM 690 N N . HIS A 1 96 ? 11.717 7.805 -0.363 1.00 89.75 96 HIS A N 1
ATOM 691 C CA . HIS A 1 96 ? 13.027 8.456 -0.293 1.00 89.75 96 HIS A CA 1
ATOM 692 C C . HIS A 1 96 ? 14.163 7.531 -0.738 1.00 89.75 96 HIS A C 1
ATOM 694 O O . HIS A 1 96 ? 15.141 7.995 -1.317 1.00 89.75 96 HIS A O 1
ATOM 700 N N . SER A 1 97 ? 14.047 6.232 -0.462 1.00 92.44 97 SER A N 1
ATOM 701 C CA . SER A 1 97 ? 15.036 5.221 -0.857 1.00 92.44 97 SER A CA 1
ATOM 702 C C . SER A 1 97 ? 14.832 4.700 -2.281 1.00 92.44 97 SER A C 1
ATOM 704 O O . SER A 1 97 ? 15.801 4.318 -2.944 1.00 92.44 97 SER A O 1
ATOM 706 N N . LEU A 1 98 ? 13.595 4.722 -2.778 1.00 91.19 98 LEU A N 1
ATOM 707 C CA . LEU A 1 98 ? 13.269 4.470 -4.177 1.00 91.19 98 LEU A CA 1
ATOM 708 C C . LEU A 1 98 ? 12.283 5.537 -4.653 1.00 91.19 98 LEU A C 1
ATOM 710 O O . LEU A 1 98 ? 11.077 5.380 -4.501 1.00 91.19 98 LEU A O 1
ATOM 714 N N . THR A 1 99 ? 12.808 6.650 -5.172 1.00 88.19 99 THR A N 1
ATOM 715 C CA . THR A 1 99 ? 11.996 7.816 -5.536 1.00 88.19 99 THR A CA 1
ATOM 716 C C . THR A 1 99 ? 11.007 7.491 -6.655 1.00 88.19 99 THR A C 1
ATOM 718 O O . THR A 1 99 ? 11.443 7.304 -7.786 1.00 88.19 99 THR A O 1
ATOM 721 N N . PRO A 1 100 ? 9.691 7.534 -6.388 1.00 84.38 100 PRO A N 1
ATOM 722 C CA . PRO A 1 100 ? 8.633 7.603 -7.388 1.00 84.38 100 PRO A CA 1
ATOM 723 C C . PRO A 1 100 ? 9.027 8.238 -8.742 1.00 84.38 100 PRO A C 1
ATOM 725 O O . PRO A 1 100 ? 9.406 9.408 -8.751 1.00 84.38 100 PRO A O 1
ATOM 728 N N . GLY A 1 101 ? 8.840 7.553 -9.885 1.00 82.56 101 GLY A N 1
ATOM 729 C CA . GLY A 1 101 ? 8.913 8.197 -11.209 1.00 82.56 101 GLY A CA 1
ATOM 730 C C . GLY A 1 101 ? 8.282 7.450 -12.398 1.00 82.56 101 GLY A C 1
ATOM 731 O O . GLY A 1 101 ? 8.135 6.228 -12.380 1.00 82.56 101 GLY A O 1
ATOM 732 N N . TYR A 1 102 ? 7.882 8.197 -13.430 1.00 81.38 102 TYR A N 1
ATOM 733 C CA . TYR A 1 102 ? 7.203 7.714 -14.641 1.00 81.38 102 TYR A CA 1
ATOM 734 C C . TYR A 1 102 ? 8.108 7.746 -15.878 1.00 81.38 102 TYR A C 1
ATOM 736 O O . TYR A 1 102 ? 9.199 8.316 -15.848 1.00 81.38 102 TYR A O 1
ATOM 744 N N . GLN A 1 103 ? 7.682 7.090 -16.963 1.00 84.56 103 GLN A N 1
ATOM 745 C CA . GLN A 1 103 ? 8.416 7.070 -18.230 1.00 84.56 103 GLN A CA 1
ATOM 746 C C . GLN A 1 103 ? 7.748 7.989 -19.260 1.00 84.56 103 GLN A C 1
ATOM 748 O O . GLN A 1 103 ? 6.597 7.760 -19.622 1.00 84.56 103 GLN A O 1
ATOM 753 N N . ASP A 1 104 ? 8.496 8.959 -19.796 1.00 83.44 104 ASP A N 1
ATOM 754 C CA . ASP A 1 104 ? 8.123 9.713 -21.001 1.00 83.44 104 ASP A CA 1
ATOM 755 C C . ASP A 1 104 ? 8.316 8.822 -22.230 1.00 83.44 104 ASP A C 1
ATOM 757 O O . ASP A 1 104 ? 9.357 8.847 -22.891 1.00 83.44 104 ASP A O 1
ATOM 761 N N . SER A 1 105 ? 7.375 7.915 -22.475 1.00 81.50 105 SER A N 1
ATOM 762 C CA . SER A 1 105 ? 7.534 6.895 -23.516 1.00 81.50 105 SER A CA 1
ATOM 763 C C . SER A 1 105 ? 7.391 7.433 -24.945 1.00 81.50 105 SER A C 1
ATOM 765 O O . SER A 1 105 ? 7.655 6.690 -25.886 1.00 81.50 105 SER A O 1
ATOM 767 N N . PHE A 1 106 ? 7.017 8.706 -25.113 1.00 79.31 106 PHE A N 1
ATOM 768 C CA . PHE A 1 106 ? 6.717 9.313 -26.409 1.00 79.31 106 PHE A CA 1
ATOM 769 C C . PHE A 1 106 ? 7.547 10.569 -26.644 1.00 79.31 106 PHE A C 1
ATOM 771 O O . PHE A 1 106 ? 7.409 11.556 -25.925 1.00 79.31 106 PHE A O 1
ATOM 778 N N . GLY A 1 107 ? 8.365 10.553 -27.690 1.00 78.75 107 GLY A N 1
ATOM 779 C CA . GLY A 1 107 ? 9.060 11.739 -28.150 1.00 78.75 107 GLY A CA 1
ATOM 780 C C . GLY A 1 107 ? 10.119 11.464 -29.204 1.00 78.75 107 GLY A C 1
ATOM 781 O O . GLY A 1 107 ? 10.287 10.332 -29.634 1.00 78.75 107 GLY A O 1
ATOM 782 N N . ASP A 1 108 ? 10.825 12.509 -29.626 1.00 78.69 108 ASP A N 1
ATOM 783 C CA . ASP A 1 108 ? 11.883 12.447 -30.645 1.00 78.69 108 ASP A CA 1
ATOM 784 C C . ASP A 1 108 ? 13.284 12.756 -30.090 1.00 78.69 108 ASP A C 1
ATOM 786 O O . ASP A 1 108 ? 14.256 12.798 -30.845 1.00 78.69 108 ASP A O 1
ATOM 790 N N . ASN A 1 109 ? 13.406 12.972 -28.773 1.00 74.69 109 ASN A N 1
ATOM 791 C CA . ASN A 1 109 ? 14.643 13.367 -28.092 1.00 74.69 109 ASN A CA 1
ATOM 792 C C . ASN A 1 109 ? 15.195 14.739 -28.538 1.00 74.69 109 ASN A C 1
ATOM 794 O O . ASN A 1 109 ? 16.353 15.054 -28.255 1.00 74.69 109 ASN A O 1
ATOM 798 N N . VAL A 1 110 ? 14.406 15.536 -29.270 1.00 75.06 110 VAL A N 1
ATOM 799 C CA . VAL A 1 110 ? 14.795 16.846 -29.818 1.00 75.06 110 VAL A CA 1
ATOM 800 C C . VAL A 1 110 ? 13.850 17.933 -29.318 1.00 75.06 110 VAL A C 1
ATOM 802 O O . VAL A 1 110 ? 14.293 18.914 -28.723 1.00 75.06 110 VAL A O 1
ATOM 805 N N . ILE A 1 111 ? 12.555 17.766 -29.573 1.00 71.19 111 ILE A N 1
ATOM 806 C CA . ILE A 1 111 ? 11.477 18.660 -29.148 1.00 71.19 111 ILE A CA 1
ATOM 807 C C . ILE A 1 111 ? 10.754 18.043 -27.957 1.00 71.19 111 ILE A C 1
ATOM 809 O O . ILE A 1 111 ? 10.452 18.741 -26.988 1.00 71.19 111 ILE A O 1
ATOM 813 N N . THR A 1 112 ? 10.478 16.741 -28.033 1.00 73.38 112 THR A N 1
ATOM 814 C CA . THR A 1 112 ? 9.743 16.013 -27.005 1.00 73.38 112 THR A CA 1
ATOM 815 C C . THR A 1 112 ? 10.686 15.121 -26.194 1.00 73.38 112 THR A C 1
ATOM 817 O O . THR A 1 112 ? 11.504 14.385 -26.755 1.00 73.38 112 THR A O 1
ATOM 820 N N . PRO A 1 113 ? 10.608 15.214 -24.858 1.00 75.50 113 PRO A N 1
ATOM 821 C CA . PRO A 1 113 ? 11.480 14.488 -23.948 1.00 75.50 113 PRO A CA 1
ATOM 822 C C . PRO A 1 113 ? 11.185 12.988 -24.009 1.00 75.50 113 PRO A C 1
ATOM 824 O O . PRO A 1 113 ? 10.035 12.584 -24.151 1.00 75.50 113 PRO A O 1
ATOM 827 N N . ILE A 1 114 ? 12.221 12.167 -23.852 1.00 82.31 114 ILE A N 1
ATOM 828 C CA . ILE A 1 114 ? 12.089 10.720 -23.675 1.00 82.31 114 ILE A CA 1
ATOM 829 C C . ILE A 1 114 ? 12.925 10.347 -22.468 1.00 82.31 114 ILE A C 1
ATOM 831 O O . ILE A 1 114 ? 14.102 10.677 -22.415 1.00 82.31 114 ILE A O 1
ATOM 835 N N . GLY A 1 115 ? 12.377 9.596 -21.524 1.00 84.88 115 GLY A N 1
ATOM 836 C CA . GLY A 1 115 ? 13.170 9.197 -20.371 1.00 84.88 115 GLY A CA 1
ATOM 837 C C . GLY A 1 115 ? 12.363 8.719 -19.183 1.00 84.88 115 GLY A C 1
ATOM 838 O O . GLY A 1 115 ? 11.199 8.351 -19.316 1.00 84.88 115 GLY A O 1
ATOM 839 N N . MET A 1 116 ? 13.012 8.657 -18.032 1.00 86.19 116 MET A N 1
ATOM 840 C CA . MET A 1 116 ? 12.391 8.531 -16.721 1.00 86.19 116 MET A CA 1
ATOM 841 C C . MET A 1 116 ? 12.344 9.915 -16.069 1.00 86.19 116 MET A C 1
ATOM 843 O O . MET A 1 116 ? 13.323 10.656 -16.141 1.00 86.19 116 MET A O 1
ATOM 847 N N . ARG A 1 117 ? 11.223 10.253 -15.427 1.00 84.12 117 ARG A N 1
ATOM 848 C CA . ARG A 1 117 ? 11.068 11.450 -14.597 1.00 84.12 117 ARG A CA 1
ATOM 849 C C . ARG A 1 117 ? 10.645 11.062 -13.188 1.00 84.12 117 ARG A C 1
ATOM 851 O O . ARG A 1 117 ? 9.640 10.368 -13.051 1.00 84.12 117 ARG A O 1
ATOM 858 N N . PRO A 1 118 ? 11.321 11.542 -12.136 1.00 84.06 118 PRO A N 1
ATOM 859 C CA . PRO A 1 118 ? 10.801 11.438 -10.793 1.00 84.06 118 PRO A CA 1
ATOM 860 C C . PRO A 1 118 ? 9.537 12.293 -10.666 1.00 84.06 118 PRO A C 1
ATOM 862 O O . PRO A 1 118 ? 9.445 13.395 -11.206 1.00 84.06 118 PRO A O 1
ATOM 865 N N . ASN A 1 119 ? 8.580 11.825 -9.878 1.00 78.56 119 ASN A N 1
ATOM 866 C CA . ASN A 1 119 ? 7.358 12.564 -9.566 1.00 78.56 119 ASN A CA 1
ATOM 867 C C . ASN A 1 119 ? 7.619 13.848 -8.763 1.00 78.56 119 ASN A C 1
ATOM 869 O O . ASN A 1 119 ? 6.715 14.654 -8.573 1.00 78.56 119 ASN A O 1
ATOM 873 N N . THR A 1 120 ? 8.833 14.020 -8.240 1.00 78.38 120 THR A N 1
ATOM 874 C CA . THR A 1 120 ? 9.277 15.207 -7.498 1.00 78.38 120 THR A CA 1
ATOM 875 C C . THR A 1 120 ? 9.861 16.291 -8.407 1.00 78.38 120 THR A C 1
ATOM 877 O O . THR A 1 120 ? 10.498 17.217 -7.913 1.00 78.38 120 THR A O 1
ATOM 880 N N . ILE A 1 121 ? 9.722 16.147 -9.727 1.00 77.44 121 ILE A N 1
ATOM 881 C CA . ILE A 1 121 ? 10.186 17.128 -10.709 1.00 77.44 121 ILE A CA 1
ATOM 882 C C . ILE A 1 121 ? 9.553 18.507 -10.468 1.00 77.44 121 ILE A C 1
ATOM 884 O O . ILE A 1 121 ? 8.419 18.612 -10.002 1.00 77.44 121 ILE A O 1
ATOM 888 N N . ASP A 1 122 ? 10.291 19.568 -10.805 1.00 79.56 122 ASP A N 1
ATOM 889 C CA . ASP A 1 122 ? 9.793 20.942 -10.726 1.00 79.56 122 ASP A CA 1
ATOM 890 C C . ASP A 1 122 ? 8.466 21.108 -11.487 1.00 79.56 122 ASP A C 1
ATOM 892 O O . ASP A 1 122 ? 8.328 20.659 -12.632 1.00 79.56 122 ASP A O 1
ATOM 896 N N . HIS A 1 123 ? 7.495 21.782 -10.860 1.00 81.88 123 HIS A N 1
ATOM 897 C CA . HIS A 1 123 ? 6.162 21.949 -11.440 1.00 81.88 123 HIS A CA 1
ATOM 898 C C . HIS A 1 123 ? 6.205 22.687 -12.775 1.00 81.88 123 HIS A C 1
ATOM 900 O O . HIS A 1 123 ? 5.383 22.400 -13.636 1.00 81.88 123 HIS A O 1
ATOM 906 N N . GLY A 1 124 ? 7.166 23.591 -12.987 1.00 79.44 124 GLY A N 1
ATOM 907 C CA . GLY A 1 124 ? 7.264 24.400 -14.194 1.00 79.44 124 GLY A CA 1
ATOM 908 C C . GLY A 1 124 ? 7.551 23.548 -15.421 1.00 79.44 124 GLY A C 1
ATOM 909 O O . GLY A 1 124 ? 7.055 23.847 -16.503 1.00 79.44 124 GLY A O 1
ATOM 910 N N . LEU A 1 125 ? 8.272 22.439 -15.260 1.00 74.50 125 LEU A N 1
ATOM 911 C CA . LEU A 1 125 ? 8.532 21.490 -16.344 1.00 74.50 125 LEU A CA 1
ATOM 912 C C . LEU A 1 125 ? 7.274 20.738 -16.770 1.00 74.50 125 LEU A C 1
ATOM 914 O O . LEU A 1 125 ? 7.163 20.345 -17.933 1.00 74.50 125 LEU A O 1
ATOM 918 N N . ILE A 1 126 ? 6.325 20.560 -15.849 1.00 75.75 126 ILE A N 1
ATOM 919 C CA . ILE A 1 126 ? 5.009 20.035 -16.185 1.00 75.75 126 ILE A CA 1
ATOM 920 C C . ILE A 1 126 ? 4.130 21.159 -16.722 1.00 75.75 126 ILE A C 1
ATOM 922 O O . ILE A 1 126 ? 3.646 21.071 -17.842 1.00 75.75 126 ILE A O 1
ATOM 926 N N . ASP A 1 127 ? 4.002 22.265 -16.009 1.00 81.56 127 ASP A N 1
ATOM 927 C CA . ASP A 1 127 ? 3.077 23.336 -16.362 1.00 81.56 127 ASP A CA 1
ATOM 928 C C . ASP A 1 127 ? 3.437 24.075 -17.665 1.00 81.56 127 ASP A C 1
ATOM 930 O O . ASP A 1 127 ? 2.575 24.713 -18.267 1.00 81.56 127 ASP A O 1
ATOM 934 N N . THR A 1 128 ? 4.682 23.960 -18.145 1.00 73.62 128 THR A N 1
ATOM 935 C CA . THR A 1 128 ? 5.100 24.502 -19.451 1.00 73.62 128 THR A CA 1
ATOM 936 C C . THR A 1 128 ? 4.367 23.836 -20.612 1.00 73.62 128 THR A C 1
ATOM 938 O O . THR A 1 128 ? 3.995 24.521 -21.564 1.00 73.62 128 THR A O 1
ATOM 941 N N . ALA A 1 129 ? 4.163 22.517 -20.560 1.00 68.25 129 ALA A N 1
ATOM 942 C CA . ALA A 1 129 ? 3.449 21.812 -21.622 1.00 68.25 129 ALA A CA 1
ATOM 943 C C . ALA A 1 129 ? 1.924 21.898 -21.428 1.00 68.25 129 ALA A C 1
ATOM 945 O O . ALA A 1 129 ? 1.195 22.046 -22.409 1.00 68.25 129 ALA A O 1
ATOM 946 N N . VAL A 1 130 ? 1.442 21.901 -20.180 1.00 71.56 130 VAL A N 1
ATOM 947 C CA . VAL A 1 130 ? 0.022 22.030 -19.837 1.00 71.56 130 VAL A CA 1
ATOM 948 C C . VAL A 1 130 ? -0.127 22.915 -18.608 1.00 71.56 130 VAL A C 1
ATOM 950 O O . VAL A 1 130 ? 0.106 22.439 -17.500 1.00 71.56 130 VAL A O 1
ATOM 953 N N . PRO A 1 131 ? -0.552 24.181 -18.761 1.00 81.25 131 PRO A N 1
ATOM 954 C CA . PRO A 1 131 ? -0.738 25.078 -17.627 1.00 81.25 131 PRO A CA 1
ATOM 955 C C . PRO A 1 131 ? -1.663 24.478 -16.557 1.00 81.25 131 PRO A C 1
ATOM 957 O O . PRO A 1 131 ? -2.836 24.213 -16.821 1.00 81.25 131 PRO A O 1
ATOM 960 N N . GLY A 1 132 ? -1.132 24.274 -15.347 1.00 83.88 132 GLY A N 1
ATOM 961 C CA . GLY A 1 132 ? -1.843 23.656 -14.221 1.00 83.88 132 GLY A CA 1
ATOM 962 C C . GLY A 1 132 ? -1.885 22.123 -14.246 1.00 83.88 132 GLY A C 1
ATOM 963 O O . GLY A 1 132 ? -2.513 21.525 -13.371 1.00 83.88 132 GLY A O 1
ATOM 964 N N . GLY A 1 133 ? -1.224 21.480 -15.211 1.00 82.25 133 GLY A N 1
ATOM 965 C CA . GLY A 1 133 ? -1.161 20.028 -15.355 1.00 82.25 133 GLY A CA 1
ATOM 966 C C . GLY A 1 133 ? -0.536 19.344 -14.141 1.00 82.25 133 GLY A C 1
ATOM 967 O O . GLY A 1 133 ? -0.988 18.268 -13.750 1.00 82.25 133 GLY A O 1
ATOM 968 N N . HIS A 1 134 ? 0.423 19.988 -13.461 1.00 85.56 134 HIS A N 1
ATOM 969 C CA . HIS A 1 134 ? 0.991 19.418 -12.239 1.00 85.56 134 HIS A CA 1
ATOM 970 C C . HIS A 1 134 ? -0.091 19.229 -11.171 1.00 85.56 134 HIS A C 1
ATOM 972 O O . HIS A 1 134 ? -0.204 18.153 -10.596 1.00 85.56 134 HIS A O 1
ATOM 978 N N . ALA A 1 135 ? -0.919 20.247 -10.923 1.00 88.31 135 ALA A N 1
ATOM 979 C CA . ALA A 1 135 ? -1.982 20.184 -9.917 1.00 88.31 135 ALA A CA 1
ATOM 980 C C . ALA A 1 135 ? -3.121 19.221 -10.297 1.00 88.31 135 ALA A C 1
ATOM 982 O O . ALA A 1 135 ? -3.853 18.756 -9.422 1.00 88.31 135 ALA A O 1
ATOM 983 N N . GLN A 1 136 ? -3.281 18.916 -11.589 1.00 84.69 136 GLN A N 1
ATOM 984 C CA . GLN A 1 136 ? -4.228 17.902 -12.055 1.00 84.69 136 GLN A CA 1
ATOM 985 C C . GLN A 1 136 ? -3.757 16.490 -11.708 1.00 84.69 136 GLN A C 1
ATOM 987 O O . GLN A 1 136 ? -4.575 15.673 -11.301 1.00 84.69 136 GLN A O 1
ATOM 992 N N . ILE A 1 137 ? -2.455 16.225 -11.824 1.00 84.69 137 ILE A N 1
ATOM 993 C CA . ILE A 1 137 ? -1.861 14.892 -11.667 1.00 84.69 137 ILE A CA 1
ATOM 994 C C . ILE A 1 137 ? -1.440 14.621 -10.213 1.00 84.69 137 ILE A C 1
ATOM 996 O O . ILE A 1 137 ? -1.665 13.526 -9.689 1.00 84.69 137 ILE A O 1
ATOM 1000 N N . PHE A 1 138 ? -0.868 15.624 -9.548 1.00 87.50 138 PHE A N 1
ATOM 1001 C CA . PHE A 1 138 ? -0.244 15.512 -8.234 1.00 87.50 138 PHE A CA 1
ATOM 1002 C C . PHE A 1 138 ? -0.954 16.370 -7.189 1.00 87.50 138 PHE A C 1
ATOM 1004 O O . PHE A 1 138 ? -1.327 17.518 -7.442 1.00 87.50 138 PHE A O 1
ATOM 1011 N N . VAL A 1 139 ? -1.078 15.823 -5.982 1.00 88.44 139 VAL A N 1
ATOM 1012 C CA . VAL A 1 139 ? -1.547 16.569 -4.803 1.00 88.44 139 VAL A CA 1
ATOM 1013 C C . VAL A 1 139 ? -0.406 17.343 -4.139 1.00 88.44 139 VAL A C 1
ATOM 1015 O O . VAL A 1 139 ? -0.607 18.438 -3.624 1.00 88.44 139 VAL A O 1
ATOM 1018 N N . GLU A 1 140 ? 0.806 16.796 -4.205 1.00 87.00 140 GLU A N 1
ATOM 1019 C CA . GLU A 1 140 ? 2.062 17.400 -3.762 1.00 87.00 140 GLU A CA 1
ATOM 1020 C C . GLU A 1 140 ? 3.222 16.782 -4.569 1.00 87.00 140 GLU A C 1
ATOM 1022 O O . GLU A 1 140 ? 3.034 15.717 -5.169 1.00 87.00 140 GLU A O 1
ATOM 1027 N N . PRO A 1 141 ? 4.420 17.398 -4.600 1.00 82.94 141 PRO A N 1
ATOM 1028 C CA . PRO A 1 141 ? 5.568 16.823 -5.296 1.00 82.94 141 PRO A CA 1
ATOM 1029 C C . PRO A 1 141 ? 5.834 15.380 -4.851 1.00 82.94 141 PRO A C 1
ATOM 1031 O O . PRO A 1 141 ? 6.013 15.106 -3.665 1.00 82.94 141 PRO A O 1
ATOM 1034 N N . GLY A 1 142 ? 5.868 14.451 -5.805 1.00 79.31 142 GLY A N 1
ATOM 1035 C CA . GLY A 1 142 ? 6.072 13.028 -5.530 1.00 79.31 142 GLY A CA 1
ATOM 1036 C C . GLY A 1 142 ? 4.793 12.194 -5.391 1.00 79.31 142 GLY A C 1
ATOM 1037 O O . GLY A 1 142 ? 4.864 10.976 -5.568 1.00 79.31 142 GLY A O 1
ATOM 1038 N N . THR A 1 143 ? 3.637 12.814 -5.134 1.00 85.44 143 THR A N 1
ATOM 1039 C CA . THR A 1 143 ? 2.412 12.109 -4.722 1.00 85.44 143 THR A CA 1
ATOM 1040 C C . THR A 1 143 ? 1.260 12.385 -5.693 1.00 85.44 143 THR A C 1
ATOM 1042 O O . THR A 1 143 ? 0.779 13.513 -5.811 1.00 85.44 143 THR A O 1
ATOM 1045 N N . PHE A 1 144 ? 0.788 11.345 -6.385 1.00 86.88 144 PHE A N 1
ATOM 1046 C CA . PHE A 1 144 ? -0.375 11.428 -7.276 1.00 86.88 144 PHE A CA 1
ATOM 1047 C C . PHE A 1 144 ? -1.684 11.668 -6.504 1.00 86.88 144 PHE A C 1
ATOM 1049 O O . PHE A 1 144 ? -1.796 11.379 -5.308 1.00 86.88 144 PHE A O 1
ATOM 1056 N N . HIS A 1 145 ? -2.700 12.178 -7.202 1.00 89.25 145 HIS A N 1
ATOM 1057 C CA . HIS A 1 145 ? -4.078 12.115 -6.710 1.00 89.25 145 HIS A CA 1
ATOM 1058 C C . HIS A 1 145 ? -4.597 10.672 -6.686 1.00 89.25 145 HIS A C 1
ATOM 1060 O O . HIS A 1 145 ? -4.234 9.844 -7.520 1.00 89.25 145 HIS A O 1
ATOM 1066 N N . PHE A 1 146 ? -5.526 10.391 -5.770 1.00 88.62 146 PHE A N 1
ATOM 1067 C CA . PHE A 1 146 ? -6.286 9.138 -5.768 1.00 88.62 146 PHE A CA 1
ATOM 1068 C C . PHE A 1 146 ? -6.973 8.920 -7.144 1.00 88.62 146 PHE A C 1
ATOM 1070 O O . PHE A 1 146 ? -7.522 9.880 -7.696 1.00 88.62 146 PHE A O 1
ATOM 1077 N N . PRO A 1 147 ? -6.961 7.698 -7.720 1.00 85.88 147 PRO A N 1
ATOM 1078 C CA . PRO A 1 147 ? -6.640 6.407 -7.099 1.00 85.88 147 PRO A CA 1
ATOM 1079 C C . PRO A 1 147 ? -5.168 5.982 -7.136 1.00 85.88 147 PRO A C 1
ATOM 1081 O O . PRO A 1 147 ? -4.850 4.858 -6.749 1.00 85.88 147 PRO A O 1
ATOM 1084 N N . PHE A 1 148 ? -4.266 6.852 -7.583 1.00 86.12 148 PHE A N 1
ATOM 1085 C CA . PHE A 1 148 ? -2.862 6.507 -7.761 1.00 86.12 148 PHE A CA 1
ATOM 1086 C C . PHE A 1 148 ? -2.002 7.093 -6.642 1.00 86.12 148 PHE A C 1
ATOM 1088 O O . PHE A 1 148 ? -2.229 8.203 -6.173 1.00 86.12 148 PHE A O 1
ATOM 1095 N N . GLY A 1 149 ? -1.004 6.335 -6.186 1.00 79.44 149 GLY A N 1
ATOM 1096 C CA . GLY A 1 149 ? 0.038 6.815 -5.268 1.00 79.44 149 GLY A CA 1
ATOM 1097 C C . GLY A 1 149 ? -0.401 7.197 -3.846 1.00 79.44 149 GLY A C 1
ATOM 1098 O O . GLY A 1 149 ? 0.465 7.457 -3.016 1.00 79.44 149 GLY A O 1
ATOM 1099 N N . ARG A 1 150 ? -1.704 7.225 -3.532 1.00 87.44 150 ARG A N 1
ATOM 1100 C CA . ARG A 1 150 ? -2.218 7.461 -2.176 1.00 87.44 150 ARG A CA 1
ATOM 1101 C C . ARG A 1 150 ? -3.561 6.769 -1.925 1.00 87.44 150 ARG A C 1
ATOM 1103 O O . ARG A 1 150 ? -4.315 6.546 -2.873 1.00 87.44 150 ARG A O 1
ATOM 1110 N N . PRO A 1 151 ? -3.906 6.467 -0.661 1.00 89.12 151 PRO A N 1
ATOM 1111 C CA . PRO A 1 151 ? -5.231 5.968 -0.305 1.00 89.12 151 PRO A CA 1
ATOM 1112 C C . PRO A 1 151 ? -6.337 7.004 -0.524 1.00 89.12 151 PRO A C 1
ATOM 1114 O O . PRO A 1 151 ? -6.084 8.208 -0.616 1.00 89.12 151 PRO A O 1
ATOM 1117 N N . ALA A 1 152 ? -7.578 6.519 -0.549 1.00 89.25 152 ALA A N 1
ATOM 1118 C CA . ALA A 1 152 ? -8.764 7.360 -0.604 1.00 89.25 152 ALA A CA 1
ATOM 1119 C C . ALA A 1 152 ? -8.922 8.204 0.671 1.00 89.25 152 ALA A C 1
ATOM 1121 O O . ALA A 1 152 ? -8.778 7.709 1.793 1.00 89.25 152 ALA A O 1
ATOM 1122 N N . GLY A 1 153 ? -9.263 9.478 0.467 1.00 88.94 153 GLY A N 1
ATOM 1123 C CA . GLY A 1 153 ? -9.467 10.457 1.530 1.00 88.94 153 GLY A CA 1
ATOM 1124 C C . GLY A 1 153 ? -8.357 11.505 1.647 1.00 88.94 153 GLY A C 1
ATOM 1125 O O . GLY A 1 153 ? -7.316 11.441 0.983 1.00 88.94 153 GLY A O 1
ATOM 1126 N N . ASP A 1 154 ? -8.605 12.507 2.488 1.00 90.12 154 ASP A N 1
ATOM 1127 C CA . ASP A 1 154 ? -7.682 13.613 2.749 1.00 90.12 154 ASP A CA 1
ATOM 1128 C C . ASP A 1 154 ? -6.867 13.331 4.016 1.00 90.12 154 ASP A C 1
ATOM 1130 O O . ASP A 1 154 ? -7.245 13.707 5.126 1.00 90.12 154 ASP A O 1
ATOM 1134 N N . ILE A 1 155 ? -5.789 12.565 3.843 1.00 92.31 155 ILE A N 1
ATOM 1135 C CA . ILE A 1 155 ? -4.991 12.018 4.938 1.00 92.31 155 ILE A CA 1
ATOM 1136 C C . ILE A 1 155 ? -3.681 12.794 5.040 1.00 92.31 155 ILE A C 1
ATOM 1138 O O . ILE A 1 155 ? -2.894 12.799 4.095 1.00 92.31 155 ILE A O 1
ATOM 1142 N N . ALA A 1 156 ? -3.431 13.412 6.194 1.00 90.75 156 ALA A N 1
ATOM 1143 C CA . ALA A 1 156 ? -2.248 14.249 6.411 1.00 90.75 156 ALA A CA 1
ATOM 1144 C C . ALA A 1 156 ? -1.126 13.560 7.208 1.00 90.75 156 ALA A C 1
ATOM 1146 O O . ALA A 1 156 ? 0.027 13.968 7.120 1.00 90.75 156 ALA A O 1
ATOM 1147 N N . ASN A 1 157 ? -1.443 12.534 8.003 1.00 94.38 157 ASN A N 1
ATOM 1148 C CA . ASN A 1 157 ? -0.509 11.883 8.928 1.00 94.38 157 ASN A CA 1
ATOM 1149 C C . ASN A 1 157 ? -0.226 10.415 8.569 1.00 94.38 157 ASN A C 1
ATOM 1151 O O . ASN A 1 157 ? 0.002 9.597 9.458 1.00 94.38 157 ASN A O 1
ATOM 1155 N N . LEU A 1 158 ? -0.256 10.090 7.275 1.00 94.94 158 LEU A N 1
ATOM 1156 C CA . LEU A 1 158 ? 0.050 8.762 6.750 1.00 94.94 158 LEU A CA 1
ATOM 1157 C C . LEU A 1 158 ? 1.525 8.643 6.369 1.00 94.94 158 LEU A C 1
ATOM 1159 O O . LEU A 1 158 ? 2.056 9.459 5.620 1.00 94.94 158 LEU A O 1
ATOM 1163 N N . GLU A 1 159 ? 2.142 7.555 6.803 1.00 95.38 159 GLU A N 1
ATOM 1164 C CA . GLU A 1 159 ? 3.427 7.078 6.312 1.00 95.38 159 GLU A CA 1
ATOM 1165 C C . GLU A 1 159 ? 3.226 5.698 5.675 1.00 95.38 159 GLU A C 1
ATOM 1167 O O . GLU A 1 159 ? 2.587 4.825 6.263 1.00 95.38 159 GLU A O 1
ATOM 1172 N N . VAL A 1 160 ? 3.757 5.508 4.468 1.00 95.56 160 VAL A N 1
ATOM 1173 C CA . VAL A 1 160 ? 3.749 4.220 3.763 1.00 95.56 160 VAL A CA 1
ATOM 1174 C C . VAL A 1 160 ? 5.182 3.736 3.651 1.00 95.56 160 VAL A C 1
ATOM 1176 O O . VAL A 1 160 ? 6.069 4.496 3.254 1.00 95.56 160 VAL A O 1
ATOM 1179 N N . VAL A 1 161 ? 5.395 2.481 4.027 1.00 97.25 161 VAL A N 1
ATOM 1180 C CA . VAL A 1 161 ? 6.664 1.788 3.862 1.00 97.25 161 VAL A CA 1
ATOM 1181 C C . VAL A 1 161 ? 6.423 0.556 3.009 1.00 97.25 161 VAL A C 1
ATOM 1183 O O . VAL A 1 161 ? 5.655 -0.329 3.384 1.00 97.25 161 VAL A O 1
ATOM 1186 N N . ASP A 1 162 ? 7.063 0.517 1.853 1.00 97.44 162 ASP A N 1
ATOM 1187 C CA . ASP A 1 162 ? 6.922 -0.557 0.891 1.00 97.44 162 ASP A CA 1
ATOM 1188 C C . ASP A 1 162 ? 7.893 -1.699 1.197 1.00 97.44 162 ASP A C 1
ATOM 1190 O O . ASP A 1 162 ? 9.017 -1.518 1.684 1.00 97.44 162 ASP A O 1
ATOM 1194 N N . PHE A 1 163 ? 7.472 -2.904 0.842 1.00 97.75 163 PHE A N 1
ATOM 1195 C CA . PHE A 1 163 ? 8.340 -4.060 0.771 1.00 97.75 163 PHE A CA 1
ATOM 1196 C C . PHE A 1 163 ? 8.056 -4.872 -0.479 1.00 97.75 163 PHE A C 1
ATOM 1198 O O . PHE A 1 163 ? 6.959 -4.853 -1.038 1.00 97.75 163 PHE A O 1
ATOM 1205 N N . TRP A 1 164 ? 9.060 -5.612 -0.929 1.00 96.88 164 TRP A N 1
ATOM 1206 C CA . TRP A 1 164 ? 8.859 -6.608 -1.965 1.00 96.88 164 TRP A CA 1
ATOM 1207 C C . TRP A 1 164 ? 9.802 -7.792 -1.799 1.00 96.88 164 TRP A C 1
ATOM 1209 O O . TRP A 1 164 ? 10.910 -7.664 -1.275 1.00 96.88 164 TRP A O 1
ATOM 1219 N N . GLN A 1 165 ? 9.340 -8.951 -2.247 1.00 97.94 165 GLN A N 1
ATOM 1220 C CA . GLN A 1 165 ? 10.062 -10.209 -2.197 1.00 97.94 165 GLN A CA 1
ATOM 1221 C C . GLN A 1 165 ? 9.922 -10.913 -3.541 1.00 97.94 165 GLN A C 1
ATOM 1223 O O . GLN A 1 165 ? 8.814 -11.134 -4.036 1.00 97.94 165 GLN A O 1
ATOM 1228 N N . LEU A 1 166 ? 11.060 -11.280 -4.120 1.00 98.00 166 LEU A N 1
ATOM 1229 C CA . LEU A 1 166 ? 11.114 -12.120 -5.306 1.00 98.00 166 LEU A CA 1
ATOM 1230 C C . LEU A 1 166 ? 11.037 -13.601 -4.902 1.00 98.00 166 LEU A C 1
ATOM 1232 O O . LEU A 1 166 ? 11.597 -13.979 -3.872 1.00 98.00 166 LEU A O 1
ATOM 1236 N N . PRO A 1 167 ? 10.369 -14.451 -5.697 1.00 97.88 167 PRO A N 1
ATOM 1237 C CA . PRO A 1 167 ? 10.311 -15.878 -5.436 1.00 97.88 167 PRO A CA 1
ATOM 1238 C C . PRO A 1 167 ? 11.680 -16.521 -5.668 1.00 97.88 167 PRO A C 1
ATOM 1240 O O . PRO A 1 167 ? 12.481 -16.055 -6.482 1.00 97.88 167 PRO A O 1
ATOM 1243 N N . GLU A 1 168 ? 11.922 -17.639 -4.993 1.00 96.75 168 GLU A N 1
ATOM 1244 C CA . GLU A 1 168 ? 13.130 -18.437 -5.172 1.00 96.75 168 GLU A CA 1
ATOM 1245 C C . GLU A 1 168 ? 12.826 -19.767 -5.861 1.00 96.75 168 GLU A C 1
ATOM 1247 O O . GLU A 1 168 ? 11.769 -20.369 -5.679 1.00 96.75 168 GLU A O 1
ATOM 1252 N N . SER A 1 169 ? 13.794 -20.258 -6.629 1.00 96.19 169 SER A N 1
ATOM 1253 C CA . SER A 1 169 ? 13.794 -21.605 -7.185 1.00 96.19 169 SER A CA 1
ATOM 1254 C C . SER A 1 169 ? 15.142 -22.254 -6.914 1.00 96.19 169 SER A C 1
ATOM 1256 O O . SER A 1 169 ? 16.183 -21.730 -7.309 1.00 96.19 169 SER A O 1
ATOM 1258 N N . ASN A 1 170 ? 15.133 -23.388 -6.207 1.00 95.00 170 ASN A N 1
ATOM 1259 C CA . ASN A 1 170 ? 16.343 -24.112 -5.798 1.00 95.00 170 ASN A CA 1
ATOM 1260 C C . ASN A 1 170 ? 17.371 -23.219 -5.067 1.00 95.00 170 ASN A C 1
ATOM 1262 O O . ASN A 1 170 ? 18.570 -23.294 -5.338 1.00 95.00 170 ASN A O 1
ATOM 1266 N N . GLY A 1 171 ? 16.894 -22.344 -4.174 1.00 92.69 171 GLY A N 1
ATOM 1267 C CA . GLY A 1 171 ? 17.730 -21.408 -3.409 1.00 92.69 171 GLY A CA 1
ATOM 1268 C C . GLY A 1 171 ? 18.332 -20.266 -4.235 1.00 92.69 171 GLY A C 1
ATOM 1269 O O . GLY A 1 171 ? 19.273 -19.619 -3.789 1.00 92.69 171 GLY A O 1
ATOM 1270 N N . THR A 1 172 ? 17.840 -20.044 -5.457 1.00 93.94 172 THR A N 1
ATOM 1271 C CA . THR A 1 172 ? 18.217 -18.906 -6.301 1.00 93.94 172 THR A CA 1
ATOM 1272 C C . THR A 1 172 ? 17.018 -17.986 -6.478 1.00 93.94 172 THR A C 1
ATOM 1274 O O . THR A 1 172 ? 15.952 -18.437 -6.897 1.00 93.94 172 THR A O 1
ATOM 1277 N N . VAL A 1 173 ? 17.202 -16.696 -6.200 1.00 96.12 173 VAL A N 1
ATOM 1278 C CA . VAL A 1 173 ? 16.197 -15.658 -6.460 1.00 96.12 173 VAL A CA 1
ATOM 1279 C C . VAL A 1 173 ? 15.910 -15.571 -7.959 1.00 96.12 173 VAL A C 1
ATOM 1281 O O . VAL A 1 173 ? 16.827 -15.514 -8.780 1.00 96.12 173 VAL A O 1
ATOM 1284 N N . LEU A 1 174 ? 14.630 -15.552 -8.322 1.00 98.19 174 LEU A N 1
ATOM 1285 C CA . LEU A 1 174 ? 14.186 -15.320 -9.690 1.00 98.19 174 LEU A CA 1
ATOM 1286 C C . LEU A 1 174 ? 14.153 -13.805 -9.958 1.00 98.19 174 LEU A C 1
ATOM 1288 O O . LEU A 1 174 ? 13.392 -13.100 -9.295 1.00 98.19 174 LEU A O 1
ATOM 1292 N N . PRO A 1 175 ? 14.950 -13.275 -10.906 1.00 98.06 175 PRO A N 1
ATOM 1293 C CA . PRO A 1 175 ? 15.066 -11.833 -11.112 1.00 98.06 175 PRO A CA 1
ATOM 1294 C C . PRO A 1 175 ? 13.804 -11.246 -11.746 1.00 98.06 175 PRO A C 1
ATOM 1296 O O . PRO A 1 175 ? 13.088 -11.933 -12.477 1.00 98.06 175 PRO A O 1
ATOM 1299 N N . VAL A 1 176 ? 13.592 -9.942 -11.571 1.00 97.94 176 VAL A N 1
ATOM 1300 C CA . VAL A 1 176 ? 12.757 -9.146 -12.481 1.00 97.94 176 VAL A CA 1
ATOM 1301 C C . VAL A 1 176 ? 13.441 -9.095 -13.836 1.00 97.94 176 VAL A C 1
ATOM 1303 O O . VAL A 1 176 ? 14.642 -8.834 -13.927 1.00 97.94 176 VAL A O 1
ATOM 1306 N N . VAL A 1 177 ? 12.690 -9.314 -14.908 1.00 97.62 177 VAL A N 1
ATOM 1307 C CA . VAL A 1 177 ? 13.254 -9.306 -16.261 1.00 97.62 177 VAL A CA 1
ATOM 1308 C C . VAL A 1 177 ? 12.836 -8.055 -17.007 1.00 97.62 177 VAL A C 1
ATOM 1310 O O . VAL A 1 177 ? 11.684 -7.649 -16.906 1.00 97.62 177 VAL A O 1
ATOM 1313 N N . HIS A 1 178 ? 13.751 -7.448 -17.761 1.00 95.75 178 HIS A N 1
ATOM 1314 C CA . HIS A 1 178 ? 13.479 -6.216 -18.505 1.00 95.75 178 HIS A CA 1
ATOM 1315 C C . HIS A 1 178 ? 13.908 -6.303 -19.974 1.00 95.75 178 HIS A C 1
ATOM 1317 O O . HIS A 1 178 ? 14.791 -7.082 -20.342 1.00 95.75 178 HIS A O 1
ATOM 1323 N N . TRP A 1 179 ? 13.296 -5.484 -20.828 1.00 94.19 179 TRP A N 1
ATOM 1324 C CA . TRP A 1 179 ? 13.674 -5.321 -22.232 1.00 94.19 179 TRP A CA 1
ATOM 1325 C C . TRP A 1 179 ? 13.341 -3.912 -22.721 1.00 94.19 179 TRP A C 1
ATOM 1327 O O . TRP A 1 179 ? 12.582 -3.172 -22.096 1.00 94.19 179 TRP A O 1
ATOM 1337 N N . ARG A 1 180 ? 13.945 -3.527 -23.846 1.00 91.25 180 ARG A N 1
ATOM 1338 C CA . ARG A 1 180 ? 13.590 -2.296 -24.554 1.00 91.25 180 ARG A CA 1
ATOM 1339 C C . ARG A 1 180 ? 12.517 -2.595 -25.584 1.00 91.25 180 ARG A C 1
ATOM 1341 O O . ARG A 1 180 ? 12.591 -3.613 -26.275 1.00 91.25 180 ARG A O 1
ATOM 1348 N N . ARG A 1 181 ? 11.544 -1.702 -25.685 1.00 86.81 181 ARG A N 1
ATOM 1349 C CA . ARG A 1 181 ? 10.475 -1.739 -26.667 1.00 86.81 181 ARG A CA 1
ATOM 1350 C C . ARG A 1 181 ? 10.423 -0.389 -27.371 1.00 86.81 181 ARG A C 1
ATOM 1352 O O . ARG A 1 181 ? 9.929 0.584 -26.814 1.00 86.81 181 ARG A O 1
ATOM 1359 N N . ASP A 1 182 ? 10.911 -0.384 -28.605 1.00 84.38 182 ASP A N 1
ATOM 1360 C CA . ASP A 1 182 ? 10.922 0.777 -29.493 1.00 84.38 182 ASP A CA 1
ATOM 1361 C C . ASP A 1 182 ? 10.080 0.442 -30.741 1.00 84.38 182 ASP A C 1
ATOM 1363 O O . ASP A 1 182 ? 10.632 0.015 -31.759 1.00 84.38 182 ASP A O 1
ATOM 1367 N N . PRO A 1 183 ? 8.732 0.474 -30.665 1.00 76.19 183 PRO A N 1
ATOM 1368 C CA . PRO A 1 183 ? 7.887 0.000 -31.760 1.00 76.19 183 PRO A CA 1
ATOM 1369 C C . PRO A 1 183 ? 7.935 0.918 -32.991 1.00 76.19 183 PRO A C 1
ATOM 1371 O O . PRO A 1 183 ? 7.625 0.464 -34.092 1.00 76.19 183 PRO A O 1
ATOM 1374 N N . ASN A 1 184 ? 8.325 2.185 -32.823 1.00 80.81 184 ASN A N 1
ATOM 1375 C CA . ASN A 1 184 ? 8.551 3.151 -33.898 1.00 80.81 184 ASN A CA 1
ATOM 1376 C C . ASN A 1 184 ? 9.612 4.190 -33.473 1.00 80.81 184 ASN A C 1
ATOM 1378 O O . ASN A 1 184 ? 10.203 4.073 -32.403 1.00 80.81 184 ASN A O 1
ATOM 1382 N N . GLU A 1 185 ? 9.871 5.192 -34.318 1.00 79.25 185 GLU A N 1
ATOM 1383 C CA . GLU A 1 185 ? 10.885 6.232 -34.068 1.00 79.25 185 GLU A CA 1
ATOM 1384 C C . GLU A 1 185 ? 10.503 7.260 -32.989 1.00 79.25 185 GLU A C 1
ATOM 1386 O O . GLU A 1 185 ? 11.341 8.075 -32.621 1.00 79.25 185 GLU A O 1
ATOM 1391 N N . TYR A 1 186 ? 9.258 7.224 -32.504 1.00 78.31 186 TYR A N 1
ATOM 1392 C CA . TYR A 1 186 ? 8.713 8.173 -31.532 1.00 78.31 186 TYR A CA 1
ATOM 1393 C C . TYR A 1 186 ? 8.313 7.529 -30.207 1.00 78.31 186 TYR A C 1
ATOM 1395 O O . TYR A 1 186 ? 7.937 8.223 -29.267 1.00 78.31 186 TYR A O 1
ATOM 1403 N N . THR A 1 187 ? 8.336 6.201 -30.131 1.00 80.50 187 THR A N 1
ATOM 1404 C CA . THR A 1 187 ? 7.902 5.445 -28.964 1.00 80.50 187 THR A CA 1
ATOM 1405 C C . THR A 1 187 ? 9.090 4.676 -28.443 1.00 80.50 187 THR A C 1
ATOM 1407 O O . THR A 1 187 ? 9.627 3.809 -29.127 1.00 80.50 187 THR A O 1
ATOM 1410 N N . HIS A 1 188 ? 9.467 4.976 -27.212 1.00 84.88 188 HIS A N 1
ATOM 1411 C CA . HIS A 1 188 ? 10.617 4.397 -26.553 1.00 84.88 188 HIS A CA 1
ATOM 1412 C C . HIS A 1 188 ? 10.209 3.976 -25.164 1.00 84.88 188 HIS A C 1
ATOM 1414 O O . HIS A 1 188 ? 9.783 4.815 -24.373 1.00 84.88 188 HIS A O 1
ATOM 1420 N N . ARG A 1 189 ? 10.379 2.706 -24.814 1.00 85.75 189 ARG A N 1
ATOM 1421 C CA . ARG A 1 189 ? 9.970 2.207 -23.501 1.00 85.75 189 ARG A CA 1
ATOM 1422 C C . ARG A 1 189 ? 10.935 1.158 -22.988 1.00 85.75 189 ARG A C 1
ATOM 1424 O O . ARG A 1 189 ? 11.407 0.305 -23.738 1.00 85.75 189 ARG A O 1
ATOM 1431 N N . VAL A 1 190 ? 11.198 1.186 -21.686 1.00 89.50 190 VAL A N 1
ATOM 1432 C CA . VAL A 1 190 ? 11.751 0.024 -20.991 1.00 89.50 190 VAL A CA 1
ATOM 1433 C C . VAL A 1 190 ? 10.605 -0.661 -20.266 1.00 89.50 190 VAL A C 1
ATOM 1435 O O . VAL A 1 190 ? 9.948 -0.066 -19.415 1.00 89.50 190 VAL A O 1
ATOM 1438 N N . GLU A 1 191 ? 10.358 -1.911 -20.628 1.00 90.56 191 GLU A N 1
ATOM 1439 C CA . GLU A 1 191 ? 9.346 -2.752 -20.000 1.00 90.56 191 GLU A CA 1
ATOM 1440 C C . GLU A 1 191 ? 10.024 -3.752 -19.064 1.00 90.56 191 GLU A C 1
ATOM 1442 O O . GLU A 1 191 ? 11.177 -4.146 -19.273 1.00 90.56 191 GLU A O 1
ATOM 1447 N N . TRP A 1 192 ? 9.299 -4.166 -18.030 1.00 93.75 192 TRP A N 1
ATOM 1448 C CA . TRP A 1 192 ? 9.703 -5.244 -17.137 1.00 93.75 192 TRP A CA 1
ATOM 1449 C C . TRP A 1 192 ? 8.553 -6.207 -16.830 1.00 93.75 192 TRP A C 1
ATOM 1451 O O . TRP A 1 192 ? 7.390 -5.906 -17.103 1.00 93.75 192 TRP A O 1
ATOM 1461 N N . MET A 1 193 ? 8.906 -7.379 -16.295 1.00 95.12 193 MET A N 1
ATOM 1462 C CA . MET A 1 193 ? 7.989 -8.396 -15.772 1.00 95.12 193 MET A CA 1
ATOM 1463 C C . MET A 1 193 ? 8.511 -8.949 -14.454 1.00 95.12 193 MET A C 1
ATOM 1465 O O . MET A 1 193 ? 9.673 -9.365 -14.362 1.00 95.12 193 MET A O 1
ATOM 1469 N N . PHE A 1 194 ? 7.622 -9.040 -13.472 1.00 97.50 194 PHE A N 1
ATOM 1470 C CA . PHE A 1 194 ? 7.882 -9.796 -12.255 1.00 97.50 194 PHE A CA 1
ATOM 1471 C C . PHE A 1 194 ? 7.623 -11.296 -12.486 1.00 97.50 194 PHE A C 1
ATOM 1473 O O . PHE A 1 194 ? 6.640 -11.649 -13.149 1.00 97.50 194 PHE A O 1
ATOM 1480 N N . PRO A 1 195 ? 8.460 -12.204 -11.951 1.00 98.12 195 PRO A N 1
ATOM 1481 C CA . PRO A 1 195 ? 8.134 -13.627 -11.937 1.00 98.12 195 PRO A CA 1
ATOM 1482 C C . PRO A 1 195 ? 6.890 -13.898 -11.080 1.00 98.12 195 PRO A C 1
ATOM 1484 O O . PRO A 1 195 ? 6.685 -13.266 -10.037 1.00 98.12 195 PRO A O 1
ATOM 1487 N N . ALA A 1 196 ? 6.091 -14.885 -11.486 1.00 98.19 196 ALA A N 1
ATOM 1488 C CA . ALA A 1 196 ? 4.994 -15.411 -10.680 1.00 98.19 196 ALA A CA 1
ATOM 1489 C C . ALA A 1 196 ? 5.508 -15.856 -9.302 1.00 98.19 196 ALA A C 1
ATOM 1491 O O . ALA A 1 196 ? 6.513 -16.557 -9.202 1.00 98.19 196 ALA A O 1
ATOM 1492 N N . GLY A 1 197 ? 4.818 -15.430 -8.246 1.00 98.12 197 GLY A N 1
ATOM 1493 C CA . GLY A 1 197 ? 5.224 -15.609 -6.854 1.00 98.12 197 GLY A CA 1
ATOM 1494 C C . GLY A 1 197 ? 5.800 -14.353 -6.200 1.00 98.12 197 GLY A C 1
ATOM 1495 O O . GLY A 1 197 ? 5.820 -14.303 -4.974 1.00 98.12 197 GLY A O 1
ATOM 1496 N N . THR A 1 198 ? 6.195 -13.333 -6.976 1.00 98.50 198 THR A N 1
ATOM 1497 C CA . THR A 1 198 ? 6.623 -12.030 -6.429 1.00 98.50 198 THR A CA 1
ATOM 1498 C C . THR A 1 198 ? 5.549 -11.454 -5.515 1.00 98.50 198 THR A C 1
ATOM 1500 O O . THR A 1 198 ? 4.384 -11.396 -5.906 1.00 98.50 198 THR A O 1
ATOM 1503 N N . VAL A 1 199 ? 5.937 -10.995 -4.328 1.00 98.25 199 VAL A N 1
ATOM 1504 C CA . VAL A 1 199 ? 5.050 -10.295 -3.396 1.00 98.25 199 VAL A CA 1
ATOM 1505 C C . VAL A 1 199 ? 5.488 -8.843 -3.301 1.00 98.25 199 VAL A C 1
ATOM 1507 O O . VAL A 1 199 ? 6.647 -8.572 -3.012 1.00 98.25 199 VAL A O 1
ATOM 1510 N N . PHE A 1 200 ? 4.561 -7.919 -3.513 1.00 97.62 200 PHE A N 1
ATOM 1511 C CA . PHE A 1 200 ? 4.677 -6.526 -3.092 1.00 97.62 200 PHE A CA 1
ATOM 1512 C C . PHE A 1 200 ? 3.795 -6.302 -1.877 1.00 97.62 200 PHE A C 1
ATOM 1514 O O . PHE A 1 200 ? 2.732 -6.915 -1.769 1.00 97.62 200 PHE A O 1
ATOM 1521 N N . GLY A 1 201 ? 4.186 -5.389 -1.000 1.00 97.00 201 GLY A N 1
ATOM 1522 C CA . GLY A 1 201 ? 3.287 -4.906 0.024 1.00 97.00 201 GLY A CA 1
ATOM 1523 C C . GLY A 1 201 ? 3.605 -3.513 0.529 1.00 97.00 201 GLY A C 1
ATOM 1524 O O . GLY A 1 201 ? 4.692 -2.985 0.330 1.00 97.00 201 GLY A O 1
ATOM 1525 N N . GLU A 1 202 ? 2.604 -2.935 1.173 1.00 97.31 202 GLU A N 1
ATOM 1526 C CA . GLU A 1 202 ? 2.619 -1.620 1.799 1.00 97.31 202 GLU A CA 1
ATOM 1527 C C . GLU A 1 202 ? 2.313 -1.839 3.281 1.00 97.31 202 GLU A C 1
ATOM 1529 O O . GLU A 1 202 ? 1.262 -2.385 3.612 1.00 97.31 202 GLU A O 1
ATOM 1534 N N . LEU A 1 203 ? 3.203 -1.422 4.179 1.00 97.94 203 LEU A N 1
ATOM 1535 C CA . LEU A 1 203 ? 2.925 -1.309 5.608 1.00 97.94 203 LEU A CA 1
ATOM 1536 C C . LEU A 1 203 ? 2.632 0.158 5.926 1.00 97.94 203 LEU A C 1
ATOM 1538 O O . LEU A 1 203 ? 3.481 1.035 5.749 1.00 97.94 203 LEU A O 1
ATOM 1542 N N . MET A 1 204 ? 1.405 0.423 6.368 1.00 98.06 204 MET A N 1
ATOM 1543 C CA . MET A 1 204 ? 0.882 1.772 6.539 1.00 98.06 204 MET A CA 1
ATOM 1544 C C . MET A 1 204 ? 0.806 2.151 8.013 1.00 98.06 204 MET A C 1
ATOM 1546 O O . MET A 1 204 ? 0.224 1.432 8.832 1.00 98.06 204 MET A O 1
ATOM 1550 N N . PHE A 1 205 ? 1.344 3.325 8.327 1.00 98.12 205 PHE A N 1
ATOM 1551 C CA . PHE A 1 205 ? 1.344 3.899 9.662 1.00 98.12 205 PHE A CA 1
ATOM 1552 C C . PHE A 1 205 ? 0.566 5.204 9.689 1.00 98.12 205 PHE A C 1
ATOM 1554 O O . PHE A 1 205 ? 0.706 6.044 8.801 1.00 98.12 205 PHE A O 1
ATOM 1561 N N . MET A 1 206 ? -0.197 5.413 10.755 1.00 97.38 206 MET A N 1
ATOM 1562 C CA . MET A 1 206 ? -0.619 6.752 11.141 1.00 97.38 206 MET A CA 1
ATOM 1563 C C . MET A 1 206 ? 0.364 7.317 12.163 1.00 97.38 206 MET A C 1
ATOM 1565 O O . MET A 1 206 ? 0.855 6.587 13.026 1.00 97.38 206 MET A O 1
ATOM 1569 N N . THR A 1 207 ? 0.660 8.611 12.065 1.00 96.94 207 THR A N 1
ATOM 1570 C CA . THR A 1 207 ? 1.490 9.309 13.052 1.00 96.94 207 THR A CA 1
ATOM 1571 C C . THR A 1 207 ? 0.622 10.160 13.969 1.00 96.94 207 THR A C 1
ATOM 1573 O O . THR A 1 207 ? -0.036 11.092 13.506 1.00 96.94 207 THR A O 1
ATOM 1576 N N . GLU A 1 208 ? 0.651 9.879 15.269 1.00 95.50 208 GLU A N 1
ATOM 1577 C CA . GLU A 1 208 ? -0.011 10.681 16.304 1.00 95.50 208 GLU A CA 1
ATOM 1578 C C . GLU A 1 208 ? 0.955 10.914 17.468 1.00 95.50 208 GLU A C 1
ATOM 1580 O O . GLU A 1 208 ? 1.660 10.000 17.892 1.00 95.50 208 GLU A O 1
ATOM 1585 N N . ASP A 1 209 ? 1.054 12.161 17.937 1.00 94.06 209 ASP A N 1
ATOM 1586 C CA . ASP A 1 209 ? 1.987 12.577 18.998 1.00 94.06 209 ASP A CA 1
ATOM 1587 C C . ASP A 1 209 ? 3.451 12.148 18.752 1.00 94.06 209 ASP A C 1
ATOM 1589 O O . ASP A 1 209 ? 4.203 11.803 19.665 1.00 94.06 209 ASP A O 1
ATOM 1593 N N . GLY A 1 210 ? 3.863 12.153 17.478 1.00 93.62 210 GLY A N 1
ATOM 1594 C CA . GLY A 1 210 ? 5.201 11.739 17.040 1.00 93.62 210 GLY A CA 1
ATOM 1595 C C . GLY A 1 210 ? 5.457 10.228 17.107 1.00 93.62 210 GLY A C 1
ATOM 1596 O O . GLY A 1 210 ? 6.580 9.794 16.855 1.00 93.62 210 GLY A O 1
ATOM 1597 N N . GLN A 1 211 ? 4.444 9.424 17.436 1.00 95.56 211 GLN A N 1
ATOM 1598 C CA . GLN A 1 211 ? 4.498 7.965 17.427 1.00 95.56 211 GLN A CA 1
ATOM 1599 C C . GLN A 1 211 ? 3.821 7.412 16.174 1.00 95.56 211 GLN A C 1
ATOM 1601 O O . GLN A 1 211 ? 2.817 7.948 15.713 1.00 95.56 211 GLN A O 1
ATOM 1606 N N . ARG A 1 212 ? 4.375 6.322 15.637 1.00 97.19 212 ARG A N 1
ATOM 1607 C CA . ARG A 1 212 ? 3.827 5.593 14.488 1.00 97.19 212 ARG A CA 1
ATOM 1608 C C . ARG A 1 212 ? 3.006 4.409 14.977 1.00 97.19 212 ARG A C 1
ATOM 1610 O O . ARG A 1 212 ? 3.532 3.591 15.734 1.00 97.19 212 ARG A O 1
ATOM 1617 N N . TYR A 1 213 ? 1.779 4.296 14.486 1.00 97.81 213 TYR A N 1
ATOM 1618 C CA . TYR A 1 213 ? 0.888 3.173 14.755 1.00 97.81 213 TYR A CA 1
ATOM 1619 C C . TYR A 1 213 ? 0.516 2.489 13.437 1.00 97.81 213 TYR A C 1
ATOM 1621 O O . TYR A 1 213 ? -0.037 3.154 12.555 1.00 97.81 213 TYR A O 1
ATOM 1629 N N . PRO A 1 214 ? 0.843 1.197 13.261 1.00 98.00 214 PRO A N 1
ATOM 1630 C CA . PRO A 1 214 ? 0.441 0.455 12.080 1.00 98.00 214 PRO A CA 1
ATOM 1631 C C . PRO A 1 214 ? -1.075 0.275 12.099 1.00 98.00 214 PRO A C 1
ATOM 1633 O O . PRO A 1 214 ? -1.651 -0.026 13.144 1.00 98.00 214 PRO A O 1
ATOM 1636 N N . PHE A 1 215 ? -1.723 0.429 10.949 1.00 98.12 215 PHE A N 1
ATOM 1637 C CA . PHE A 1 215 ? -3.175 0.233 10.854 1.00 98.12 215 PHE A CA 1
ATOM 1638 C C . PHE A 1 215 ? -3.615 -0.632 9.674 1.00 98.12 215 PHE A C 1
ATOM 1640 O O . PHE A 1 215 ? -4.704 -1.203 9.705 1.00 98.12 215 PHE A O 1
ATOM 1647 N N . GLU A 1 216 ? -2.784 -0.749 8.639 1.00 98.19 216 GLU A N 1
ATOM 1648 C CA . GLU A 1 216 ? -3.106 -1.530 7.449 1.00 98.19 216 GLU A CA 1
ATOM 1649 C C . GLU A 1 216 ? -1.830 -2.093 6.815 1.00 98.19 216 GLU A C 1
ATOM 1651 O O . GLU A 1 216 ? -0.810 -1.407 6.733 1.00 98.19 216 GLU A O 1
ATOM 1656 N N . ILE A 1 217 ? -1.896 -3.345 6.362 1.00 98.12 217 ILE A N 1
ATOM 1657 C CA . ILE A 1 217 ? -0.919 -3.923 5.436 1.00 98.12 217 ILE A CA 1
ATOM 1658 C C . ILE A 1 217 ? -1.657 -4.235 4.146 1.00 98.12 217 ILE A C 1
ATOM 1660 O O . ILE A 1 217 ? -2.710 -4.862 4.188 1.00 98.12 217 ILE A O 1
ATOM 1664 N N . ARG A 1 218 ? -1.117 -3.850 2.997 1.00 96.94 218 ARG A N 1
ATOM 1665 C CA . ARG A 1 218 ? -1.629 -4.290 1.694 1.00 96.94 218 ARG A CA 1
ATOM 1666 C C . ARG A 1 218 ? -0.612 -5.185 1.044 1.00 96.94 218 ARG A C 1
ATOM 1668 O O . ARG A 1 218 ? 0.577 -4.923 1.157 1.00 96.94 218 ARG A O 1
ATOM 1675 N N . THR A 1 219 ? -1.065 -6.213 0.346 1.00 97.19 219 THR A N 1
ATOM 1676 C CA . THR A 1 219 ? -0.176 -7.077 -0.422 1.00 97.19 219 THR A CA 1
ATOM 1677 C C . THR A 1 219 ? -0.723 -7.331 -1.811 1.00 97.19 219 THR A C 1
ATOM 1679 O O . THR A 1 219 ? -1.935 -7.339 -2.031 1.00 97.19 219 THR A O 1
ATOM 1682 N N . ARG A 1 220 ? 0.196 -7.546 -2.750 1.00 95.88 220 ARG A N 1
ATOM 1683 C CA . ARG A 1 220 ? -0.085 -8.065 -4.080 1.00 95.88 220 ARG A CA 1
ATOM 1684 C C . ARG A 1 220 ? 0.861 -9.207 -4.373 1.00 95.88 220 ARG A C 1
ATOM 1686 O O . ARG A 1 220 ? 2.074 -9.042 -4.303 1.00 95.88 220 ARG A O 1
ATOM 1693 N N . THR A 1 221 ? 0.308 -10.349 -4.744 1.00 97.38 221 THR A N 1
ATOM 1694 C CA . THR A 1 221 ? 1.072 -11.509 -5.191 1.00 97.38 221 THR A CA 1
ATOM 1695 C C . THR A 1 221 ? 0.931 -11.671 -6.695 1.00 97.38 221 THR A C 1
ATOM 1697 O O . THR A 1 221 ? -0.178 -11.822 -7.207 1.00 97.38 221 THR A O 1
ATOM 1700 N N . ARG A 1 222 ? 2.055 -11.690 -7.409 1.00 96.94 222 ARG A N 1
ATOM 1701 C CA . ARG A 1 222 ? 2.099 -11.916 -8.852 1.00 96.94 222 ARG A CA 1
ATOM 1702 C C . ARG A 1 222 ? 1.661 -13.347 -9.159 1.00 96.94 222 ARG A C 1
ATOM 1704 O O . ARG A 1 222 ? 2.300 -14.298 -8.711 1.00 96.94 222 ARG A O 1
ATOM 1711 N N . THR A 1 223 ? 0.606 -13.515 -9.948 1.00 96.88 223 THR A N 1
ATOM 1712 C CA . THR A 1 223 ? 0.290 -14.783 -10.629 1.00 96.88 223 THR A CA 1
ATOM 1713 C C . THR A 1 223 ? 0.890 -14.764 -12.033 1.00 96.88 223 THR A C 1
ATOM 1715 O O . THR A 1 223 ? 1.623 -13.847 -12.375 1.00 96.88 223 THR A O 1
ATOM 1718 N N . VAL A 1 224 ? 0.619 -15.750 -12.887 1.00 95.56 224 VAL A N 1
ATOM 1719 C CA . VAL A 1 224 ? 1.022 -15.642 -14.303 1.00 95.56 224 VAL A CA 1
ATOM 1720 C C . VAL A 1 224 ? 0.176 -14.608 -15.059 1.00 95.56 224 VAL A C 1
ATOM 1722 O O . VAL A 1 224 ? 0.681 -13.908 -15.934 1.00 95.56 224 VAL A O 1
ATOM 1725 N N . ASP A 1 225 ? -1.092 -14.439 -14.683 1.00 93.06 225 ASP A N 1
ATOM 1726 C CA . ASP A 1 225 ? -2.079 -13.667 -15.453 1.00 93.06 225 ASP A CA 1
ATOM 1727 C C . ASP A 1 225 ? -2.462 -12.321 -14.823 1.00 93.06 225 ASP A C 1
ATOM 1729 O O . ASP A 1 225 ? -3.092 -11.490 -15.474 1.00 93.06 225 ASP A O 1
ATOM 1733 N N . GLY A 1 226 ? -2.056 -12.067 -13.581 1.00 93.31 226 GLY A N 1
ATOM 1734 C CA . GLY A 1 226 ? -2.290 -10.786 -12.920 1.00 93.31 226 GLY A CA 1
ATOM 1735 C C . GLY A 1 226 ? -1.705 -10.722 -11.515 1.00 93.31 226 GLY A C 1
ATOM 1736 O O . GLY A 1 226 ? -0.649 -11.293 -11.234 1.00 93.31 226 GLY A O 1
ATOM 1737 N N . TRP A 1 227 ? -2.421 -10.041 -10.634 1.00 94.31 227 TRP A N 1
ATOM 1738 C CA . TRP A 1 227 ? -2.090 -9.912 -9.223 1.00 94.31 227 TRP A CA 1
ATOM 1739 C C . TRP A 1 227 ? -3.266 -10.384 -8.381 1.00 94.31 227 TRP A C 1
ATOM 1741 O O . TRP A 1 227 ? -4.408 -10.049 -8.691 1.00 94.31 227 TRP A O 1
ATOM 1751 N N . VAL A 1 228 ? -2.971 -11.137 -7.327 1.00 94.88 228 VAL A N 1
ATOM 1752 C CA . VAL A 1 228 ? -3.915 -11.414 -6.240 1.00 94.88 228 VAL A CA 1
ATOM 1753 C C . VAL A 1 228 ? -3.649 -10.410 -5.134 1.00 94.88 228 VAL A C 1
ATOM 1755 O O . VAL A 1 228 ? -2.492 -10.214 -4.755 1.00 94.88 228 VAL A O 1
ATOM 1758 N N . ASN A 1 229 ? -4.694 -9.756 -4.651 1.00 94.44 229 ASN A N 1
ATOM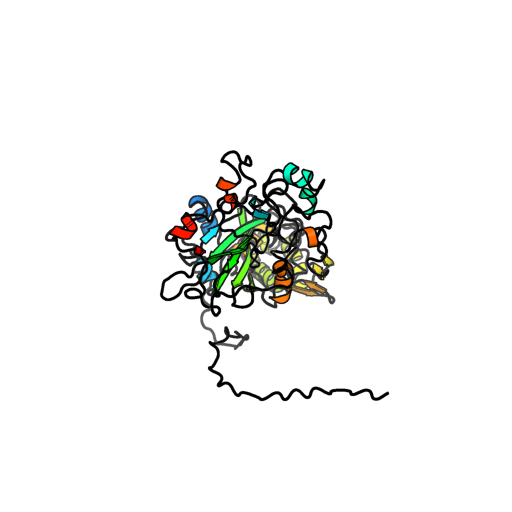 1759 C CA . ASN A 1 229 ? -4.607 -8.664 -3.694 1.00 94.44 229 ASN A CA 1
ATOM 1760 C C . ASN A 1 229 ? -5.165 -9.100 -2.347 1.00 94.44 229 ASN A C 1
ATOM 1762 O O . ASN A 1 229 ? -6.145 -9.836 -2.277 1.00 94.44 229 ASN A O 1
ATOM 1766 N N . ASP A 1 230 ? -4.575 -8.583 -1.279 1.00 96.38 230 ASP A N 1
ATOM 1767 C CA . ASP A 1 230 ? -5.113 -8.757 0.062 1.00 96.38 230 ASP A CA 1
ATOM 1768 C C . ASP A 1 230 ? -4.774 -7.543 0.930 1.00 96.38 230 ASP A C 1
ATOM 1770 O O . ASP A 1 230 ? -3.787 -6.837 0.695 1.00 96.38 230 ASP A O 1
ATOM 1774 N N . ILE A 1 231 ? -5.609 -7.291 1.928 1.00 96.94 231 ILE A N 1
ATOM 1775 C CA . ILE A 1 231 ? -5.432 -6.237 2.918 1.00 96.94 231 ILE A CA 1
ATOM 1776 C C . ILE A 1 231 ? -5.540 -6.882 4.289 1.00 96.94 231 ILE A C 1
ATOM 1778 O O . ILE A 1 231 ? -6.430 -7.687 4.521 1.00 96.94 231 ILE A O 1
ATOM 1782 N N . TYR A 1 232 ? -4.660 -6.501 5.207 1.00 98.00 232 TYR A N 1
ATOM 1783 C CA . TYR A 1 232 ? -4.638 -6.999 6.568 1.00 98.00 232 TYR A CA 1
ATOM 1784 C C . TYR A 1 232 ? -4.856 -5.853 7.539 1.00 98.00 232 TYR A C 1
ATOM 1786 O O . TYR A 1 232 ? -4.216 -4.803 7.429 1.00 98.00 232 TYR A O 1
ATOM 1794 N N . ARG A 1 233 ? -5.743 -6.068 8.508 1.00 98.06 233 ARG A N 1
ATOM 1795 C CA . ARG A 1 233 ? -6.043 -5.120 9.587 1.00 98.06 233 ARG A CA 1
ATOM 1796 C C . ARG A 1 233 ? -6.160 -5.868 10.915 1.00 98.06 233 ARG A C 1
ATOM 1798 O O . ARG A 1 233 ? -6.444 -7.067 10.905 1.00 98.06 233 ARG A O 1
ATOM 1805 N N . PRO A 1 234 ? -5.968 -5.194 12.060 1.00 97.62 234 PRO A N 1
ATOM 1806 C CA . PRO A 1 234 ? -6.118 -5.832 13.368 1.00 97.62 234 PRO A CA 1
ATOM 1807 C C . PRO A 1 234 ? -7.576 -6.201 13.682 1.00 97.62 234 PRO A C 1
ATOM 1809 O O . PRO A 1 234 ? -7.828 -7.167 14.395 1.00 97.62 234 PRO A O 1
ATOM 1812 N N . PHE A 1 235 ? -8.539 -5.465 13.117 1.00 98.00 235 PHE A N 1
ATOM 1813 C CA . PHE A 1 235 ? -9.970 -5.665 13.350 1.00 98.00 235 PHE A CA 1
ATOM 1814 C C . PHE A 1 235 ? -10.702 -5.845 12.022 1.00 98.00 235 PHE A C 1
ATOM 1816 O O . PHE A 1 235 ? -10.926 -4.858 11.315 1.00 98.00 235 PHE A O 1
ATOM 1823 N N . PRO A 1 236 ? -11.069 -7.086 11.662 1.00 96.19 236 PRO A N 1
ATOM 1824 C CA . PRO A 1 236 ? -11.802 -7.318 10.431 1.00 96.19 236 PRO A CA 1
ATOM 1825 C C . PRO A 1 236 ? -13.203 -6.715 10.378 1.00 96.19 236 PRO A C 1
ATOM 1827 O O . PRO A 1 236 ? -13.647 -6.260 9.321 1.00 96.19 236 PRO A O 1
ATOM 1830 N N . ARG A 1 237 ? -13.890 -6.666 11.518 1.00 98.38 237 ARG A N 1
ATOM 1831 C CA . ARG A 1 237 ? -15.245 -6.126 11.645 1.00 98.38 237 ARG A CA 1
ATOM 1832 C C . ARG A 1 237 ? -15.327 -5.075 12.745 1.00 98.38 237 ARG A C 1
ATOM 1834 O O . ARG A 1 237 ? -14.564 -5.111 13.711 1.00 98.38 237 ARG A O 1
ATOM 1841 N N . ALA A 1 238 ? -16.326 -4.198 12.653 1.00 98.56 238 ALA A N 1
ATOM 1842 C CA . ALA A 1 238 ? -16.628 -3.216 13.694 1.00 98.56 238 ALA A CA 1
ATOM 1843 C C . ALA A 1 238 ? -16.866 -3.874 15.062 1.00 98.56 238 ALA A C 1
ATOM 1845 O O . ALA A 1 238 ? -16.413 -3.373 16.092 1.00 98.56 238 ALA A O 1
ATOM 1846 N N . THR A 1 239 ? -17.515 -5.040 15.065 1.00 98.56 239 THR A N 1
ATOM 1847 C CA . THR A 1 239 ? -17.741 -5.842 16.271 1.00 98.56 239 THR A CA 1
ATOM 1848 C C . THR A 1 239 ? -16.446 -6.356 16.886 1.00 98.56 239 THR A C 1
ATOM 1850 O O . THR A 1 239 ? -16.337 -6.360 18.105 1.00 98.56 239 THR A O 1
ATOM 1853 N N . ASP A 1 240 ? -15.445 -6.706 16.072 1.00 98.50 240 ASP A N 1
ATOM 1854 C CA . ASP A 1 240 ? -14.162 -7.212 16.571 1.00 98.50 240 ASP A CA 1
ATOM 1855 C C . ASP A 1 240 ? -13.417 -6.116 17.352 1.00 98.50 240 ASP A C 1
ATOM 1857 O O . ASP A 1 240 ? -12.838 -6.378 18.407 1.00 98.50 240 ASP A O 1
ATOM 1861 N N . LEU A 1 241 ? -13.480 -4.863 16.876 1.00 98.69 241 LEU A N 1
ATOM 1862 C CA . LEU A 1 241 ? -12.946 -3.713 17.610 1.00 98.69 241 LEU A CA 1
ATOM 1863 C C . LEU A 1 241 ? -13.749 -3.432 18.889 1.00 98.69 241 LEU A C 1
ATOM 1865 O O . LEU A 1 241 ? -13.156 -3.174 19.935 1.00 98.69 241 LEU A O 1
ATOM 1869 N N . ALA A 1 242 ? -15.083 -3.489 18.827 1.00 98.69 242 ALA A N 1
ATOM 1870 C CA . ALA A 1 242 ? -15.934 -3.263 19.997 1.00 98.69 242 ALA A CA 1
ATOM 1871 C C . ALA A 1 242 ? -15.636 -4.276 21.115 1.00 98.69 242 ALA A C 1
ATOM 1873 O O . ALA A 1 242 ? -15.421 -3.883 22.263 1.00 98.69 242 ALA A O 1
ATOM 1874 N N . ASP A 1 243 ? -15.548 -5.560 20.763 1.00 98.50 243 ASP A N 1
ATOM 1875 C CA . ASP A 1 243 ? -15.223 -6.648 21.686 1.00 98.50 243 ASP A CA 1
ATOM 1876 C C . ASP A 1 243 ? -13.822 -6.454 22.297 1.00 98.50 243 ASP A C 1
ATOM 1878 O O . ASP A 1 243 ? -13.636 -6.602 23.509 1.00 98.50 243 ASP A O 1
ATOM 1882 N N . ALA A 1 244 ? -12.836 -6.051 21.487 1.00 98.25 244 ALA A N 1
ATOM 1883 C CA . ALA A 1 244 ? -11.478 -5.785 21.957 1.00 98.25 244 ALA A CA 1
ATOM 1884 C C . ALA A 1 244 ? -11.405 -4.598 22.936 1.00 98.25 244 ALA A C 1
ATOM 1886 O O . ALA A 1 244 ? -10.700 -4.677 23.947 1.00 98.25 244 ALA A O 1
ATOM 1887 N N . ILE A 1 245 ? -12.155 -3.519 22.683 1.00 98.50 245 ILE A N 1
ATOM 1888 C CA . ILE A 1 245 ? -12.249 -2.367 23.593 1.00 98.50 245 ILE A CA 1
ATOM 1889 C C . ILE A 1 245 ? -12.893 -2.782 24.916 1.00 98.50 245 ILE A C 1
ATOM 1891 O O . ILE A 1 245 ? -12.367 -2.464 25.984 1.00 98.50 245 ILE A O 1
ATOM 1895 N N . GLU A 1 246 ? -14.008 -3.512 24.870 1.00 98.06 246 GLU A N 1
ATOM 1896 C CA . GLU A 1 246 ? -14.715 -3.974 26.068 1.00 98.06 246 GLU A CA 1
ATOM 1897 C C . GLU A 1 246 ? -13.861 -4.917 26.925 1.00 98.06 246 GLU A C 1
ATOM 1899 O O . GLU A 1 246 ? -13.880 -4.812 28.154 1.00 98.06 246 GLU A O 1
ATOM 1904 N N . ALA A 1 247 ? -13.070 -5.789 26.296 1.00 97.19 247 ALA A N 1
ATOM 1905 C CA . ALA A 1 247 ? -12.129 -6.659 26.994 1.00 97.19 247 ALA A CA 1
ATOM 1906 C C . ALA A 1 247 ? -10.953 -5.877 27.605 1.00 97.19 247 ALA A C 1
ATOM 1908 O O . ALA A 1 247 ? -10.507 -6.178 28.714 1.00 97.19 247 ALA A O 1
ATOM 1909 N N . ARG A 1 248 ? -10.433 -4.862 26.901 1.00 97.19 248 ARG A N 1
ATOM 1910 C CA . ARG A 1 248 ? -9.261 -4.090 27.344 1.00 97.19 248 ARG A CA 1
ATOM 1911 C C . ARG A 1 248 ? -9.602 -3.070 28.428 1.00 97.19 248 ARG A C 1
ATOM 1913 O O . ARG A 1 248 ? -8.810 -2.878 29.352 1.00 97.19 248 ARG A O 1
ATOM 1920 N N . ARG A 1 249 ? -10.782 -2.444 28.373 1.00 96.31 249 ARG A N 1
ATOM 1921 C CA . ARG A 1 249 ? -11.155 -1.347 29.285 1.00 96.31 249 ARG A CA 1
ATOM 1922 C C . ARG A 1 249 ? -11.248 -1.751 30.756 1.00 96.31 249 ARG A C 1
ATOM 1924 O O . ARG A 1 249 ? -11.191 -0.887 31.620 1.00 96.31 249 ARG A O 1
ATOM 1931 N N . THR A 1 250 ? -11.350 -3.044 31.076 1.00 95.00 250 THR A N 1
ATOM 1932 C CA . THR A 1 250 ? -11.349 -3.517 32.472 1.00 95.00 250 THR A CA 1
ATOM 1933 C C . THR A 1 250 ? -9.960 -3.506 33.112 1.00 95.00 250 THR A C 1
ATOM 1935 O O . THR A 1 250 ? -9.848 -3.716 34.318 1.00 95.00 250 THR A O 1
ATOM 1938 N N . GLN A 1 251 ? -8.896 -3.296 32.330 1.00 96.12 251 GLN A N 1
ATOM 1939 C CA . GLN A 1 251 ? -7.518 -3.318 32.825 1.00 96.12 251 GLN A CA 1
ATOM 1940 C C . GLN A 1 251 ? -7.114 -2.026 33.543 1.00 96.12 251 GLN A C 1
ATOM 1942 O O . GLN A 1 251 ? -6.195 -2.057 34.361 1.00 96.12 251 GLN A O 1
ATOM 1947 N N . ARG A 1 252 ? -7.800 -0.904 33.278 1.00 96.19 252 ARG A N 1
ATOM 1948 C CA . ARG A 1 252 ? -7.541 0.385 33.931 1.00 96.19 252 ARG A CA 1
ATOM 1949 C C . ARG A 1 252 ? -8.848 1.065 34.370 1.00 96.19 252 ARG A C 1
ATOM 1951 O O . ARG A 1 252 ? -9.789 1.109 33.575 1.00 96.19 252 ARG A O 1
ATOM 1958 N N . PRO A 1 253 ? -8.942 1.604 35.604 1.00 96.25 253 PRO A N 1
ATOM 1959 C CA . PRO A 1 253 ? -10.170 2.230 36.103 1.00 96.25 253 PRO A CA 1
ATOM 1960 C C . PRO A 1 253 ? -10.693 3.381 35.235 1.00 96.25 253 PRO A C 1
ATOM 1962 O O . PRO A 1 253 ? -11.901 3.511 35.066 1.00 96.25 253 PRO A O 1
ATOM 1965 N N . GLU A 1 254 ? -9.802 4.198 34.673 1.00 95.44 254 GLU A N 1
ATOM 1966 C CA . GLU A 1 254 ? -10.154 5.341 33.829 1.00 95.44 254 GLU A CA 1
ATOM 1967 C C . GLU A 1 254 ? -10.838 4.938 32.514 1.00 95.44 254 GLU A C 1
ATOM 1969 O O . GLU A 1 254 ? -11.723 5.651 32.046 1.00 95.44 254 GLU A O 1
ATOM 1974 N N . TRP A 1 255 ? -10.500 3.774 31.949 1.00 97.12 255 TRP A N 1
ATOM 1975 C CA . TRP A 1 255 ? -11.136 3.254 30.734 1.00 97.12 255 TRP A CA 1
ATOM 1976 C C . TRP A 1 255 ? -12.512 2.658 31.014 1.00 97.12 255 TRP A C 1
ATOM 1978 O O . TRP A 1 255 ? -13.432 2.803 30.209 1.00 97.12 255 TRP A O 1
ATOM 1988 N N . ALA A 1 256 ? -12.673 2.002 32.166 1.00 96.50 256 ALA A N 1
ATOM 1989 C CA . ALA A 1 256 ? -13.906 1.312 32.532 1.00 96.50 256 ALA A CA 1
ATOM 1990 C C . ALA A 1 256 ? -15.124 2.248 32.622 1.00 96.50 256 ALA A C 1
ATOM 1992 O O . ALA A 1 256 ? -16.253 1.796 32.446 1.00 96.50 256 ALA A O 1
ATOM 1993 N N . THR A 1 257 ? -14.903 3.536 32.896 1.00 96.12 257 THR A N 1
ATOM 1994 C CA . THR A 1 257 ? -15.960 4.550 33.033 1.00 96.12 257 THR A CA 1
ATOM 1995 C C . THR A 1 257 ? -15.904 5.633 31.958 1.00 96.12 257 THR A C 1
ATOM 1997 O O . THR A 1 257 ? -16.488 6.698 32.155 1.00 96.12 257 THR A O 1
ATOM 2000 N N . SER A 1 258 ? -15.156 5.424 30.870 1.00 98.19 258 SER A N 1
ATOM 2001 C CA . SER A 1 258 ? -14.961 6.445 29.839 1.00 98.19 258 SER A CA 1
ATOM 2002 C C . SER A 1 258 ? -16.202 6.606 28.949 1.00 98.19 258 SER A C 1
ATOM 2004 O O . SER A 1 258 ? -16.525 5.693 28.181 1.00 98.19 258 SER A O 1
ATOM 2006 N N . PRO A 1 259 ? -16.859 7.786 28.946 1.00 97.94 259 PRO A N 1
ATOM 2007 C CA . PRO A 1 259 ? -17.996 8.033 28.062 1.00 97.94 259 PRO A CA 1
ATOM 2008 C C . PRO A 1 259 ? -17.609 8.044 26.577 1.00 97.94 259 PRO A C 1
ATOM 2010 O O . PRO A 1 259 ? -18.452 7.780 25.721 1.00 97.94 259 PRO A O 1
ATOM 2013 N N . ALA A 1 260 ? -16.352 8.367 26.252 1.00 97.88 260 ALA A N 1
ATOM 2014 C CA . ALA A 1 260 ? -15.872 8.380 24.873 1.00 97.88 260 ALA A CA 1
ATOM 2015 C C . ALA A 1 260 ? -15.716 6.954 24.325 1.00 97.88 260 ALA A C 1
ATOM 2017 O O . ALA A 1 260 ? -16.118 6.686 23.193 1.00 97.88 260 ALA A O 1
ATOM 2018 N N . LEU A 1 261 ? -15.215 6.025 25.148 1.00 98.19 261 LEU A N 1
ATOM 2019 C CA . LEU A 1 261 ? -15.168 4.606 24.793 1.00 98.19 261 LEU A CA 1
ATOM 2020 C C . LEU A 1 261 ? -16.573 3.997 24.706 1.00 98.19 261 LEU A C 1
ATOM 2022 O O . LEU A 1 261 ? -16.829 3.226 23.785 1.00 98.19 261 LEU A O 1
ATOM 2026 N N . ASP A 1 262 ? -17.500 4.381 25.589 1.00 98.00 262 ASP A N 1
ATOM 2027 C CA . ASP A 1 262 ? -18.906 3.960 25.486 1.00 98.00 262 ASP A CA 1
ATOM 2028 C C . ASP A 1 262 ? -19.546 4.435 24.170 1.00 98.00 262 ASP A C 1
ATOM 2030 O O . ASP A 1 262 ? -20.237 3.669 23.495 1.00 98.00 262 ASP A O 1
ATOM 2034 N N . ALA A 1 263 ? -19.286 5.684 23.767 1.00 97.56 263 ALA A N 1
ATOM 2035 C CA . ALA A 1 263 ? -19.763 6.223 22.496 1.00 97.56 263 ALA A CA 1
ATOM 2036 C C . ALA A 1 263 ? -19.146 5.500 21.289 1.00 97.56 263 ALA A C 1
ATOM 2038 O O . ALA A 1 263 ? -19.860 5.207 20.331 1.00 97.56 263 ALA A O 1
ATOM 2039 N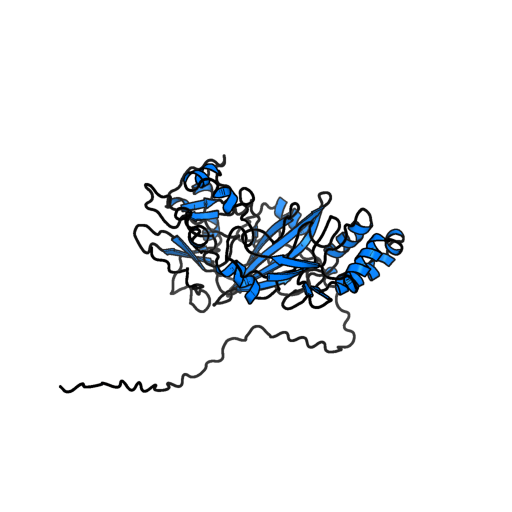 N . LEU A 1 264 ? -17.848 5.175 21.339 1.00 98.25 264 LEU A N 1
ATOM 2040 C CA . LEU A 1 264 ? -17.180 4.404 20.291 1.00 98.25 264 LEU A CA 1
ATOM 2041 C C . LEU A 1 264 ? -17.766 2.991 20.173 1.00 98.25 264 LEU A C 1
ATOM 2043 O O . LEU A 1 264 ? -18.128 2.579 19.076 1.00 98.25 264 LEU A O 1
ATOM 2047 N N . VAL A 1 265 ? -17.917 2.265 21.282 1.00 98.56 265 VAL A N 1
ATOM 2048 C CA . VAL A 1 265 ? -18.507 0.915 21.287 1.00 98.56 265 VAL A CA 1
ATOM 2049 C C . VAL A 1 265 ? -19.945 0.939 20.764 1.00 98.56 265 VAL A C 1
ATOM 2051 O O . VAL A 1 265 ? -20.307 0.113 19.926 1.00 98.56 265 VAL A O 1
ATOM 2054 N N . SER A 1 266 ? -20.748 1.918 21.191 1.00 98.12 266 SER A N 1
ATOM 2055 C CA . SER A 1 266 ? -22.110 2.120 20.682 1.00 98.12 266 SER A CA 1
ATOM 2056 C C . SER A 1 266 ? -22.121 2.386 19.172 1.00 98.12 266 SER A C 1
ATOM 2058 O O . SER A 1 266 ? -22.864 1.737 18.432 1.00 98.12 266 SER A O 1
ATOM 2060 N N . GLN A 1 267 ? -21.232 3.262 18.683 1.00 97.69 267 GLN A N 1
ATOM 2061 C CA . GLN A 1 267 ? -21.079 3.510 17.249 1.00 97.69 267 GLN A CA 1
ATOM 2062 C C . GLN A 1 267 ? -20.690 2.235 16.501 1.00 97.69 267 GLN A C 1
ATOM 2064 O O . GLN A 1 267 ? -21.265 1.972 15.455 1.00 97.69 267 GLN A O 1
ATOM 2069 N N . LEU A 1 268 ? -19.771 1.419 17.017 1.00 98.38 268 LEU A N 1
ATOM 2070 C CA . LEU A 1 268 ? -19.309 0.197 16.352 1.00 98.38 268 LEU A CA 1
ATOM 2071 C C . LEU A 1 268 ? -20.396 -0.881 16.267 1.00 98.38 268 LEU A C 1
ATOM 2073 O O . LEU A 1 268 ? -20.550 -1.507 15.219 1.00 98.38 268 LEU A O 1
ATOM 2077 N N . ARG A 1 269 ? -21.176 -1.074 17.336 1.00 98.06 269 ARG A N 1
ATOM 2078 C CA . ARG A 1 269 ? -22.228 -2.101 17.387 1.00 98.06 269 ARG A CA 1
ATOM 2079 C C . ARG A 1 269 ? -23.491 -1.673 16.649 1.00 98.06 269 ARG A C 1
ATOM 2081 O O . ARG A 1 269 ? -23.925 -2.356 15.727 1.00 98.06 269 ARG A O 1
ATOM 2088 N N . ASP A 1 270 ? -24.022 -0.507 17.002 1.00 96.69 270 ASP A N 1
ATOM 2089 C CA . ASP A 1 270 ? -25.396 -0.123 16.661 1.00 96.69 270 ASP A CA 1
ATOM 2090 C C . ASP A 1 270 ? -25.477 1.153 15.813 1.00 96.69 270 ASP A C 1
ATOM 2092 O O . ASP A 1 270 ? -26.526 1.454 15.248 1.00 96.69 270 ASP A O 1
ATOM 2096 N N . GLY A 1 271 ? -24.376 1.904 15.695 1.00 97.19 271 GLY A N 1
ATOM 2097 C CA . GLY A 1 271 ? -24.343 3.162 14.949 1.00 97.19 271 GLY A CA 1
ATOM 2098 C C . GLY A 1 271 ? -24.738 3.017 13.477 1.00 97.19 271 GLY A C 1
ATOM 2099 O O . GLY A 1 271 ? -24.316 2.090 12.781 1.00 97.19 271 GLY A O 1
ATOM 2100 N N . ASP A 1 272 ? -25.517 3.966 12.970 1.00 97.38 272 ASP A N 1
ATOM 2101 C CA . ASP A 1 272 ? -25.860 4.008 11.553 1.00 97.38 272 ASP A CA 1
ATOM 2102 C C . ASP A 1 272 ? -24.652 4.384 10.687 1.00 97.38 272 ASP A C 1
ATOM 2104 O O . ASP A 1 272 ? -23.784 5.170 11.075 1.00 97.38 272 ASP A O 1
ATOM 2108 N N . LEU A 1 273 ? -24.640 3.862 9.459 1.00 98.19 273 LEU A N 1
ATOM 2109 C CA . LEU A 1 273 ? -23.699 4.286 8.428 1.00 98.19 273 LEU A CA 1
ATOM 2110 C C . LEU A 1 273 ? -24.221 5.525 7.695 1.00 98.19 273 LEU A C 1
ATOM 2112 O O . LEU A 1 273 ? -25.383 5.575 7.259 1.00 98.19 273 LEU A O 1
ATOM 2116 N N . THR A 1 274 ? -23.333 6.495 7.482 1.00 97.06 274 THR A N 1
ATOM 2117 C CA . THR A 1 274 ? -23.622 7.688 6.673 1.00 97.06 274 THR A CA 1
ATOM 2118 C C . THR A 1 274 ? -23.459 7.348 5.188 1.00 97.06 274 THR A C 1
ATOM 2120 O O . THR A 1 274 ? -22.461 6.718 4.849 1.00 97.06 274 THR A O 1
ATOM 2123 N N . PRO A 1 275 ? -24.389 7.722 4.284 1.00 97.50 275 PRO A N 1
ATOM 2124 C CA . PRO A 1 275 ? -24.184 7.537 2.848 1.00 97.50 275 PRO A CA 1
ATOM 2125 C C . PRO A 1 275 ? -22.870 8.159 2.374 1.00 97.50 275 PRO A C 1
ATOM 2127 O O . PRO A 1 275 ? -22.534 9.280 2.758 1.00 97.50 275 PRO A O 1
ATOM 2130 N N . TYR A 1 276 ? -22.163 7.447 1.509 1.00 95.69 276 TYR A N 1
ATOM 2131 C CA . TYR A 1 276 ? -20.906 7.886 0.937 1.00 95.69 276 TYR A CA 1
ATOM 2132 C C . TYR A 1 276 ? -20.829 7.542 -0.538 1.00 95.69 276 TYR A C 1
ATOM 2134 O O . TYR A 1 276 ? -21.268 6.477 -0.957 1.00 95.69 276 TYR A O 1
ATOM 2142 N N . HIS A 1 277 ? -20.241 8.458 -1.294 1.00 93.88 277 HIS A N 1
ATOM 2143 C CA . HIS A 1 277 ? -20.021 8.332 -2.718 1.00 93.88 277 HIS A CA 1
ATOM 2144 C C . HIS A 1 277 ? -18.559 8.655 -3.009 1.00 93.8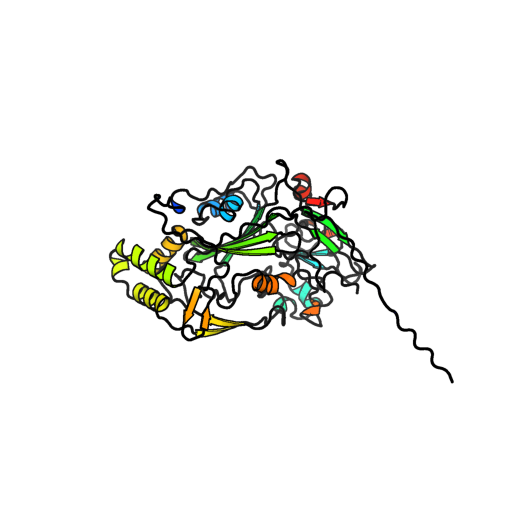8 277 HIS A C 1
ATOM 2146 O O . HIS A 1 277 ? -18.069 9.717 -2.612 1.00 93.88 277 HIS A O 1
ATOM 2152 N N . VAL A 1 278 ? -17.870 7.756 -3.707 1.00 91.06 278 VAL A N 1
ATOM 2153 C CA . VAL A 1 278 ? -16.505 7.980 -4.184 1.00 91.06 278 VAL A CA 1
ATOM 2154 C C . VAL A 1 278 ? -16.453 7.842 -5.696 1.00 91.06 278 VAL A C 1
ATOM 2156 O O . VAL A 1 278 ? -17.003 6.910 -6.277 1.00 91.06 278 VAL A O 1
ATOM 2159 N N . ALA A 1 279 ? -15.766 8.777 -6.338 1.00 90.38 279 ALA A N 1
ATOM 2160 C CA . ALA A 1 279 ? -15.527 8.777 -7.771 1.00 90.38 279 ALA A CA 1
ATOM 2161 C C . ALA A 1 279 ? -14.120 9.310 -8.048 1.00 90.38 279 ALA A C 1
ATOM 2163 O O . ALA A 1 279 ? -13.576 10.090 -7.261 1.00 90.38 279 ALA A O 1
ATOM 2164 N N . ALA A 1 280 ? -13.529 8.895 -9.166 1.00 87.44 280 ALA A N 1
ATOM 2165 C CA . ALA A 1 280 ? -12.256 9.437 -9.613 1.00 87.44 280 ALA A CA 1
ATOM 2166 C C . ALA A 1 280 ? -12.467 10.871 -10.125 1.00 87.44 280 ALA A C 1
ATOM 2168 O O . ALA A 1 280 ? -13.107 11.073 -11.156 1.00 87.44 280 ALA A O 1
ATOM 2169 N N . THR A 1 281 ? -11.963 11.867 -9.396 1.00 86.12 281 THR A N 1
ATOM 2170 C CA . THR A 1 281 ? -12.120 13.287 -9.755 1.00 86.12 281 THR A CA 1
ATOM 2171 C C . THR A 1 281 ? -11.005 13.793 -10.663 1.00 86.12 281 THR A C 1
ATOM 2173 O O . THR A 1 281 ? -11.282 14.525 -11.606 1.00 86.12 281 THR A O 1
ATOM 2176 N N . HIS A 1 282 ? -9.759 13.400 -10.391 1.00 84.31 282 HIS A N 1
ATOM 2177 C CA . HIS A 1 282 ? -8.588 13.805 -11.173 1.00 84.31 282 HIS A CA 1
ATOM 2178 C C . HIS A 1 282 ? -8.378 12.874 -12.373 1.00 84.31 282 HIS A C 1
ATOM 2180 O O . HIS A 1 282 ? -8.320 13.324 -13.508 1.00 84.31 282 HIS A O 1
ATOM 2186 N N . PHE A 1 283 ? -8.408 11.561 -12.154 1.00 85.69 283 PHE A N 1
ATOM 2187 C CA . PHE A 1 283 ? -8.298 10.555 -13.214 1.00 85.69 283 PHE A CA 1
ATOM 2188 C C . PHE A 1 283 ? -9.682 10.052 -13.621 1.00 85.69 283 PHE A C 1
ATOM 2190 O O . PHE A 1 283 ? -10.067 8.926 -13.308 1.00 85.69 283 PHE A O 1
ATOM 2197 N N . ALA A 1 284 ? -10.478 10.933 -14.230 1.00 85.25 284 ALA A N 1
ATOM 2198 C CA . ALA A 1 284 ? -11.883 10.664 -14.522 1.00 85.25 284 ALA A CA 1
ATOM 2199 C C . ALA A 1 284 ? -12.060 9.349 -15.303 1.00 85.25 284 ALA A C 1
ATOM 2201 O O . ALA A 1 284 ? -11.552 9.195 -16.408 1.00 85.25 284 ALA A O 1
ATOM 2202 N N . GLY A 1 285 ? -12.799 8.400 -14.721 1.00 85.12 285 GLY A N 1
ATOM 2203 C CA . GLY A 1 285 ? -13.024 7.073 -15.303 1.00 85.12 285 GLY A CA 1
ATOM 2204 C C . GLY A 1 285 ? -12.044 5.980 -14.862 1.00 85.12 285 GLY A C 1
ATOM 2205 O O . GLY A 1 285 ? -12.223 4.842 -15.285 1.00 85.12 285 GLY A O 1
ATOM 2206 N N . ALA A 1 286 ? -11.065 6.279 -13.995 1.00 85.75 286 ALA A N 1
ATOM 2207 C CA . ALA A 1 286 ? -10.122 5.281 -13.469 1.00 85.75 286 ALA A CA 1
ATOM 2208 C C . ALA A 1 286 ? -10.809 4.147 -12.704 1.00 85.75 286 ALA A C 1
ATOM 2210 O O . ALA A 1 286 ? -10.325 3.022 -12.673 1.00 85.75 286 ALA A O 1
ATOM 2211 N N . PHE A 1 287 ? -11.967 4.428 -12.114 1.00 88.62 287 PHE A N 1
ATOM 2212 C CA . PHE A 1 287 ? -12.883 3.421 -11.604 1.00 88.62 287 PHE A CA 1
ATOM 2213 C C . PHE A 1 287 ? -14.320 3.963 -11.702 1.00 88.62 287 PHE A C 1
ATOM 2215 O O . PHE A 1 287 ? -14.517 5.187 -11.682 1.00 88.62 287 PHE A O 1
ATOM 2222 N N . PRO A 1 288 ? -15.337 3.091 -11.849 1.00 90.19 288 PRO A N 1
ATOM 2223 C CA . PRO A 1 288 ? -16.728 3.519 -11.802 1.00 90.19 288 PRO A CA 1
ATOM 2224 C C . PRO A 1 288 ? -17.035 4.091 -10.422 1.00 90.19 288 PRO A C 1
ATOM 2226 O O . PRO A 1 288 ? -16.503 3.615 -9.426 1.00 90.19 288 PRO A O 1
ATOM 2229 N N . ALA A 1 289 ? -17.908 5.091 -10.348 1.00 92.19 289 ALA A N 1
ATOM 2230 C CA . ALA A 1 289 ? -18.294 5.641 -9.058 1.00 92.19 289 ALA A CA 1
ATOM 2231 C C . ALA A 1 289 ? -18.903 4.554 -8.152 1.00 92.19 289 ALA A C 1
ATOM 2233 O O . ALA A 1 289 ? -19.654 3.695 -8.622 1.00 92.19 289 ALA A O 1
ATOM 2234 N N . LEU A 1 290 ? -18.561 4.593 -6.865 1.00 93.19 290 LEU A N 1
ATOM 2235 C CA . LEU A 1 290 ? -18.962 3.599 -5.874 1.00 93.19 290 LEU A CA 1
ATOM 2236 C C . LEU A 1 290 ? -19.776 4.277 -4.774 1.00 93.19 290 LEU A C 1
ATOM 2238 O O . LEU A 1 290 ? -19.354 5.294 -4.217 1.00 93.19 290 LEU A O 1
ATOM 2242 N N . ASP A 1 291 ? -20.912 3.674 -4.438 1.00 95.56 291 ASP A N 1
ATOM 2243 C CA . ASP A 1 291 ? -21.732 4.057 -3.292 1.00 95.56 291 ASP A CA 1
ATOM 2244 C C . ASP A 1 291 ? -21.485 3.094 -2.127 1.00 95.56 291 ASP A C 1
ATOM 2246 O O . ASP A 1 291 ? -21.394 1.879 -2.309 1.00 95.56 291 ASP A O 1
ATOM 2250 N N . ALA A 1 292 ? -21.388 3.640 -0.920 1.00 96.88 292 ALA A N 1
ATOM 2251 C CA . ALA A 1 292 ? -21.126 2.890 0.300 1.00 96.88 292 ALA A CA 1
ATOM 2252 C C . ALA A 1 292 ? -21.730 3.579 1.532 1.00 96.88 292 ALA A C 1
ATOM 2254 O O . ALA A 1 292 ? -22.353 4.641 1.456 1.00 96.88 292 ALA A O 1
ATOM 2255 N N . GLY A 1 293 ? -21.547 2.960 2.694 1.00 97.62 293 GLY A N 1
ATOM 2256 C CA . GLY A 1 293 ? -21.684 3.602 3.992 1.00 97.62 293 GLY A CA 1
ATOM 2257 C C . GLY A 1 293 ? -20.315 3.981 4.557 1.00 97.62 293 GLY A C 1
ATOM 2258 O O . GLY A 1 293 ? -19.357 3.237 4.390 1.00 97.62 293 GLY A O 1
ATOM 2259 N N . ILE A 1 294 ? -20.221 5.110 5.255 1.00 96.94 294 ILE A N 1
ATOM 2260 C CA . ILE A 1 294 ? -19.091 5.440 6.128 1.00 96.94 294 ILE A CA 1
ATOM 2261 C C . ILE A 1 294 ? -19.482 5.152 7.574 1.00 96.94 294 ILE A C 1
ATOM 2263 O O . ILE A 1 294 ? -20.501 5.658 8.057 1.00 96.94 294 ILE A O 1
ATOM 2267 N N . ASP A 1 295 ? -18.619 4.408 8.263 1.00 97.31 295 ASP A N 1
ATOM 2268 C CA . ASP A 1 295 ? -18.603 4.306 9.719 1.00 97.31 295 ASP A CA 1
ATOM 2269 C C . ASP A 1 295 ? -17.609 5.331 10.284 1.00 97.31 295 ASP A C 1
ATOM 2271 O O . ASP A 1 295 ? -16.403 5.086 10.332 1.00 97.31 295 ASP A O 1
ATOM 2275 N N . ALA A 1 296 ? -18.102 6.530 10.604 1.00 94.88 296 ALA A N 1
ATOM 2276 C CA . ALA A 1 296 ? -17.272 7.639 11.066 1.00 94.88 296 ALA A CA 1
ATOM 2277 C C . ALA A 1 296 ? -17.014 7.506 12.569 1.00 94.88 296 ALA A C 1
ATOM 2279 O O . ALA A 1 296 ? -17.818 7.953 13.389 1.00 94.88 296 ALA A O 1
ATOM 2280 N N . LEU A 1 297 ? -15.882 6.901 12.925 1.00 96.44 297 LEU A N 1
ATOM 2281 C CA . LEU A 1 297 ? -15.517 6.691 14.320 1.00 96.44 297 LEU A CA 1
ATOM 2282 C C . LEU A 1 297 ? -15.288 8.039 15.031 1.00 96.44 297 LEU A C 1
ATOM 2284 O O . LEU A 1 297 ? -14.673 8.945 14.444 1.00 96.44 297 LEU A O 1
ATOM 2288 N N . PRO A 1 298 ? -15.785 8.196 16.276 1.00 96.06 298 PRO A N 1
ATOM 2289 C CA . PRO A 1 298 ? -15.614 9.419 17.048 1.00 96.06 298 PRO A CA 1
ATOM 2290 C C . PRO A 1 298 ? -14.138 9.689 17.357 1.00 96.06 298 PRO A C 1
ATOM 2292 O O . PRO A 1 298 ? -13.329 8.773 17.476 1.00 96.06 298 PRO A O 1
ATOM 2295 N N . THR A 1 299 ? -13.799 10.965 17.529 1.00 96.81 299 THR A N 1
ATOM 2296 C CA . THR A 1 299 ? -12.477 11.383 18.009 1.00 96.81 299 THR A CA 1
ATOM 2297 C C . THR A 1 299 ? -12.243 10.875 19.429 1.00 96.81 299 THR A C 1
ATOM 2299 O O . THR A 1 299 ? -13.087 11.092 20.300 1.00 96.81 299 THR A O 1
ATOM 2302 N N . LEU A 1 300 ? -11.068 10.301 19.679 1.00 97.62 300 LEU A N 1
ATOM 2303 C CA . LEU A 1 300 ? -10.595 9.969 21.020 1.00 97.62 300 LEU A CA 1
ATOM 2304 C C . LEU A 1 300 ? -9.385 10.829 21.393 1.00 97.62 300 LEU A C 1
ATOM 2306 O O . LEU A 1 300 ? -8.672 11.356 20.538 1.00 97.62 300 LEU A O 1
ATOM 2310 N N . THR A 1 301 ? -9.163 10.994 22.695 1.00 96.62 301 THR A N 1
ATOM 2311 C CA . THR A 1 301 ? -8.062 11.802 23.238 1.00 96.62 301 THR A CA 1
ATOM 2312 C C . THR A 1 301 ? -7.528 11.191 24.525 1.00 96.62 301 THR A C 1
ATOM 2314 O O . THR A 1 301 ? -8.230 10.426 25.185 1.00 96.62 301 THR A O 1
ATOM 2317 N N . GLY A 1 302 ? -6.301 11.556 24.907 1.00 95.88 302 GLY A N 1
ATOM 2318 C CA . GLY A 1 302 ? -5.720 11.162 26.189 1.00 95.88 302 GLY A CA 1
ATOM 2319 C C . GLY A 1 302 ? -5.707 9.644 26.384 1.00 95.88 302 GLY A C 1
ATOM 2320 O O . GLY A 1 302 ? -5.308 8.901 25.489 1.00 95.88 302 GLY A O 1
ATOM 2321 N N . SER A 1 303 ? -6.175 9.191 27.548 1.00 96.44 303 SER A N 1
ATOM 2322 C CA . SER A 1 303 ? -6.200 7.769 27.907 1.00 96.44 303 SER A CA 1
ATOM 2323 C C . SER A 1 303 ? -7.063 6.917 26.975 1.00 96.44 303 SER A C 1
ATOM 2325 O O . SER A 1 303 ? -6.767 5.741 26.798 1.00 96.44 303 SER A O 1
ATOM 2327 N N . ASP A 1 304 ? -8.116 7.467 26.366 1.00 97.50 304 ASP A N 1
ATOM 2328 C CA . ASP A 1 304 ? -8.989 6.690 25.476 1.00 97.50 304 ASP A CA 1
ATOM 2329 C C . ASP A 1 304 ? -8.285 6.348 24.158 1.00 97.50 304 ASP A C 1
ATOM 2331 O O . ASP A 1 304 ? -8.380 5.223 23.671 1.00 97.50 304 ASP A O 1
ATOM 2335 N N . ALA A 1 305 ? -7.527 7.307 23.614 1.00 97.69 305 ALA A N 1
ATOM 2336 C CA . ALA A 1 305 ? -6.691 7.084 22.437 1.00 97.69 305 ALA A CA 1
ATOM 2337 C C . ALA A 1 305 ? -5.556 6.091 22.743 1.00 97.69 305 ALA A C 1
ATOM 2339 O O . ALA A 1 305 ? -5.253 5.233 21.919 1.00 97.69 305 ALA A O 1
ATOM 2340 N N . GLU A 1 306 ? -4.972 6.151 23.949 1.00 97.56 306 GLU A N 1
ATOM 2341 C CA . GLU A 1 306 ? -3.946 5.197 24.397 1.00 97.56 306 GLU A CA 1
ATOM 2342 C C . GLU A 1 306 ? -4.443 3.746 24.330 1.00 97.56 306 GLU A C 1
ATOM 2344 O O . GLU A 1 306 ? -3.721 2.888 23.827 1.00 97.56 306 GLU A O 1
ATOM 2349 N N . LEU A 1 307 ? -5.686 3.471 24.751 1.00 97.94 307 LEU A N 1
ATOM 2350 C CA . LEU A 1 307 ? -6.272 2.129 24.648 1.00 97.94 307 LEU A CA 1
ATOM 2351 C C . LEU A 1 307 ? -6.297 1.639 23.195 1.00 97.94 307 LEU A C 1
ATOM 2353 O O . LEU A 1 307 ? -5.906 0.506 22.914 1.00 97.94 307 LEU A O 1
ATOM 2357 N N . VAL A 1 308 ? -6.756 2.479 22.265 1.00 98.00 308 VAL A N 1
ATOM 2358 C CA . VAL A 1 308 ? -6.857 2.113 20.843 1.00 98.00 308 VAL A CA 1
ATOM 2359 C C . VAL A 1 308 ? -5.473 1.917 20.221 1.00 98.00 308 VAL A C 1
ATOM 2361 O O . VAL A 1 308 ? -5.255 0.966 19.471 1.00 98.00 308 VAL A O 1
ATOM 2364 N N . HIS A 1 309 ? -4.508 2.754 20.586 1.00 97.44 309 HIS A N 1
ATOM 2365 C CA . HIS A 1 309 ? -3.120 2.609 20.160 1.00 97.44 309 HIS A CA 1
ATOM 2366 C C . HIS A 1 309 ? -2.471 1.325 20.692 1.00 97.44 309 HIS A C 1
ATOM 2368 O O . HIS A 1 309 ? -1.785 0.630 19.941 1.00 97.44 309 HIS A O 1
ATOM 2374 N N . GLU A 1 310 ? -2.719 0.949 21.951 1.00 96.62 310 GLU A N 1
ATOM 2375 C CA . GLU A 1 310 ? -2.284 -0.349 22.480 1.00 96.62 310 GLU A CA 1
ATOM 2376 C C . GLU A 1 310 ? -2.900 -1.511 21.698 1.00 96.62 310 GLU A C 1
ATOM 2378 O O . GLU A 1 310 ? -2.222 -2.497 21.398 1.00 96.62 310 GLU A O 1
ATOM 2383 N N . LEU A 1 311 ? -4.184 -1.405 21.358 1.00 97.75 311 LEU A N 1
ATOM 2384 C CA . LEU A 1 311 ? -4.888 -2.407 20.570 1.00 97.75 311 LEU A CA 1
ATOM 2385 C C . LEU A 1 311 ? -4.269 -2.581 19.174 1.00 97.75 311 LEU A C 1
ATOM 2387 O O . LEU A 1 311 ? -4.065 -3.722 18.767 1.00 97.75 311 LEU A O 1
ATOM 2391 N N . LEU A 1 312 ? -3.883 -1.503 18.482 1.00 97.12 312 LEU A N 1
ATOM 2392 C CA . LEU A 1 312 ? -3.183 -1.585 17.187 1.00 97.12 312 LEU A CA 1
ATOM 2393 C C . LEU A 1 312 ? -1.836 -2.320 17.273 1.00 97.12 312 LEU A C 1
ATOM 2395 O O . LEU A 1 312 ? -1.450 -3.018 16.339 1.00 97.12 312 LEU A O 1
ATOM 2399 N N . MET A 1 313 ? -1.128 -2.186 18.396 1.00 95.12 313 MET A N 1
ATOM 2400 C CA . MET A 1 313 ? 0.181 -2.821 18.593 1.00 95.12 313 MET A CA 1
ATOM 2401 C C . MET A 1 313 ? 0.088 -4.271 19.081 1.00 95.12 313 MET A C 1
ATOM 2403 O O . MET A 1 313 ? 1.028 -5.041 18.893 1.00 95.12 313 MET A O 1
ATOM 2407 N N . THR A 1 314 ? -1.015 -4.642 19.735 1.00 95.50 314 THR A N 1
ATOM 2408 C CA . THR A 1 314 ? -1.164 -5.938 20.423 1.00 95.50 314 THR A CA 1
ATOM 2409 C C . THR A 1 314 ? -2.205 -6.858 19.800 1.00 95.50 314 THR A C 1
ATOM 2411 O O . THR A 1 314 ? -2.358 -7.987 20.256 1.00 95.50 314 THR A O 1
ATOM 2414 N N . THR A 1 315 ? -2.915 -6.406 18.766 1.00 97.00 315 THR A N 1
ATOM 2415 C CA . THR A 1 315 ? -3.896 -7.229 18.053 1.00 97.00 315 THR A CA 1
ATOM 2416 C C . THR A 1 315 ? -3.283 -7.766 16.759 1.00 97.00 315 THR A C 1
ATOM 2418 O O . THR A 1 315 ? -2.682 -6.992 16.010 1.00 97.00 315 THR A O 1
ATOM 2421 N N . PRO A 1 316 ? -3.430 -9.067 16.454 1.00 96.88 316 PRO A N 1
ATOM 2422 C CA . PRO A 1 316 ? -2.857 -9.647 15.247 1.00 96.88 316 PRO A CA 1
ATOM 2423 C C . PRO A 1 316 ? -3.556 -9.122 13.997 1.00 96.88 316 PRO A C 1
ATOM 2425 O O . PRO A 1 316 ? -4.782 -9.168 13.906 1.00 96.88 316 PRO A O 1
ATOM 2428 N N . PHE A 1 317 ? -2.775 -8.707 13.005 1.00 97.69 317 PHE A N 1
ATOM 2429 C CA . PHE A 1 317 ? -3.283 -8.363 11.682 1.00 97.69 317 PHE A CA 1
ATOM 2430 C C . PHE A 1 317 ? -3.771 -9.622 10.959 1.00 97.69 317 PHE A C 1
ATOM 2432 O O . PHE A 1 317 ? -3.074 -10.640 10.927 1.00 97.69 317 PHE A O 1
ATOM 2439 N N . ARG A 1 318 ? -4.972 -9.546 10.377 1.00 96.19 318 ARG A N 1
ATOM 2440 C CA . ARG A 1 318 ? -5.653 -10.646 9.677 1.00 96.19 318 ARG A CA 1
ATOM 2441 C C . ARG A 1 318 ? -6.162 -10.184 8.322 1.00 96.19 318 ARG A C 1
ATOM 2443 O O . ARG A 1 318 ? -6.478 -9.006 8.171 1.00 96.19 318 ARG A O 1
ATOM 2450 N N . SER A 1 319 ? -6.245 -11.120 7.379 1.00 96.75 319 SER A N 1
ATOM 2451 C CA . SER A 1 319 ? -6.787 -10.873 6.041 1.00 96.75 319 SER A CA 1
ATOM 2452 C C . SER A 1 319 ? -8.215 -10.327 6.118 1.00 96.75 319 SER A C 1
ATOM 2454 O O . SER A 1 319 ? -9.023 -10.741 6.953 1.00 96.75 319 SER A O 1
ATOM 2456 N N . MET A 1 320 ? -8.496 -9.379 5.233 1.00 96.81 320 MET A N 1
ATOM 2457 C CA . MET A 1 320 ? -9.783 -8.714 5.053 1.00 96.81 320 MET A CA 1
ATOM 2458 C C . MET A 1 320 ? -10.505 -9.205 3.797 1.00 96.81 320 MET A C 1
ATOM 2460 O O . MET A 1 320 ? -11.564 -8.671 3.464 1.00 96.81 320 MET A O 1
ATOM 2464 N N . LEU A 1 321 ? -9.924 -10.163 3.068 1.00 95.88 321 LEU A N 1
ATOM 2465 C CA . LEU A 1 321 ? -10.415 -10.612 1.772 1.00 95.88 321 LEU A CA 1
ATOM 2466 C C . LEU A 1 321 ? -11.878 -11.067 1.865 1.00 95.88 321 LEU A C 1
ATOM 2468 O O . LEU A 1 321 ? -12.231 -11.948 2.644 1.00 95.88 321 LEU A O 1
ATOM 2472 N N . GLY A 1 322 ? -12.748 -10.426 1.082 1.00 95.56 322 GLY A N 1
ATOM 2473 C CA . GLY A 1 322 ? -14.184 -10.721 1.057 1.00 95.56 322 GLY A CA 1
ATOM 2474 C C . GLY A 1 322 ? -14.969 -10.299 2.307 1.00 95.56 322 GLY A C 1
ATOM 2475 O O . GLY A 1 322 ? -16.187 -10.489 2.346 1.00 95.56 322 GLY A O 1
ATOM 2476 N N . LEU A 1 323 ? -14.326 -9.702 3.314 1.00 97.12 323 LEU A N 1
ATOM 2477 C CA . LEU A 1 323 ? -14.981 -9.289 4.551 1.00 97.12 323 LEU A CA 1
ATOM 2478 C C . LEU A 1 323 ? -15.571 -7.879 4.450 1.00 97.12 323 LEU A C 1
ATOM 2480 O O . LEU A 1 323 ? -15.074 -6.989 3.760 1.00 97.12 323 LEU A O 1
ATOM 2484 N N . THR A 1 324 ? -16.660 -7.684 5.187 1.00 98.00 324 THR A N 1
ATOM 2485 C CA . THR A 1 324 ? -17.324 -6.391 5.368 1.00 98.00 324 THR A CA 1
ATOM 2486 C C . THR A 1 324 ? -17.005 -5.865 6.761 1.00 98.00 324 THR A C 1
ATOM 2488 O O . THR A 1 324 ? -17.157 -6.601 7.736 1.00 98.00 324 THR A O 1
ATOM 2491 N N . TRP A 1 325 ? -16.602 -4.594 6.861 1.00 98.25 325 TRP A N 1
ATOM 2492 C CA . TRP A 1 325 ? -16.351 -3.943 8.149 1.00 98.25 325 TRP A CA 1
ATOM 2493 C C . TRP A 1 325 ? -17.650 -3.795 8.944 1.00 98.25 325 TRP A C 1
ATOM 2495 O O . TRP A 1 325 ? -17.713 -4.182 10.112 1.00 98.25 325 TRP A O 1
ATOM 2505 N N . LYS A 1 326 ? -18.690 -3.246 8.302 1.00 98.38 326 LYS A N 1
ATOM 2506 C CA . LYS A 1 326 ? -20.005 -3.026 8.909 1.00 98.38 326 LYS A CA 1
ATOM 2507 C C . LYS A 1 326 ? -21.115 -2.950 7.862 1.00 98.38 326 LYS A C 1
ATOM 2509 O O . LYS A 1 326 ? -20.918 -2.370 6.796 1.00 98.38 326 LYS A O 1
ATOM 2514 N N . GLU A 1 327 ? -22.293 -3.469 8.195 1.00 98.25 327 GLU A N 1
ATOM 2515 C CA . GLU A 1 327 ? -23.510 -3.340 7.390 1.00 98.25 327 GLU A CA 1
ATOM 2516 C C . GLU A 1 327 ? -24.696 -2.945 8.280 1.00 98.25 327 GLU A C 1
ATOM 2518 O O . GLU A 1 327 ? -25.062 -3.679 9.196 1.00 98.25 327 GLU A O 1
ATOM 2523 N N . THR A 1 328 ? -25.307 -1.789 8.001 1.00 97.88 328 THR A N 1
ATOM 2524 C CA . THR A 1 328 ? -26.465 -1.275 8.754 1.00 97.88 328 THR A CA 1
ATOM 2525 C C . THR A 1 328 ? -27.388 -0.488 7.828 1.00 97.88 328 THR A C 1
ATOM 2527 O O . THR A 1 328 ? -26.938 0.332 7.022 1.00 97.88 328 THR A O 1
ATOM 2530 N N . GLY A 1 329 ? -28.702 -0.712 7.936 1.00 95.50 329 GLY A N 1
ATOM 2531 C CA . GLY A 1 329 ? -29.706 0.066 7.200 1.00 95.50 329 GLY A CA 1
ATOM 2532 C C . GLY A 1 329 ? -29.555 -0.006 5.673 1.00 95.50 329 GLY A C 1
ATOM 2533 O O . GLY A 1 329 ? -29.770 0.999 4.996 1.00 95.50 329 GLY A O 1
ATOM 2534 N N . GLY A 1 330 ? -29.129 -1.160 5.144 1.00 96.56 330 GLY A N 1
ATOM 2535 C CA . GLY A 1 330 ? -28.913 -1.394 3.710 1.00 96.56 330 GLY A CA 1
ATOM 2536 C C . GLY A 1 330 ? -27.663 -0.730 3.124 1.00 96.56 330 GLY A C 1
ATOM 2537 O O . GLY A 1 330 ? -27.512 -0.703 1.905 1.00 96.56 330 GLY A O 1
ATOM 2538 N N . LYS A 1 331 ? -26.784 -0.171 3.963 1.00 98.00 331 LYS A N 1
ATOM 2539 C CA . LYS A 1 331 ? -25.483 0.371 3.552 1.00 98.00 331 LYS A CA 1
ATOM 2540 C C . LYS A 1 331 ? -24.372 -0.554 4.023 1.00 98.00 331 LYS A C 1
ATOM 2542 O O . LYS A 1 331 ? -24.490 -1.151 5.089 1.00 98.00 331 LYS A O 1
ATOM 2547 N N . ILE A 1 332 ? -23.287 -0.601 3.258 1.00 98.19 332 ILE A N 1
ATOM 2548 C CA . ILE A 1 332 ? -22.122 -1.450 3.512 1.00 98.19 332 ILE A CA 1
ATOM 2549 C C . ILE A 1 332 ? -20.880 -0.564 3.587 1.00 98.19 332 ILE A C 1
ATOM 2551 O O . ILE A 1 332 ? -20.685 0.291 2.724 1.00 98.19 332 ILE A O 1
ATOM 2555 N N . ALA A 1 333 ? -20.052 -0.779 4.603 1.00 98.00 333 ALA A N 1
ATOM 2556 C CA . ALA A 1 333 ? -18.715 -0.216 4.730 1.00 98.00 333 ALA A CA 1
ATOM 2557 C C . ALA A 1 333 ? -17.688 -1.358 4.713 1.00 98.00 333 ALA A C 1
ATOM 2559 O O . ALA A 1 333 ? -17.834 -2.333 5.450 1.00 98.00 333 ALA A O 1
ATOM 2560 N N . TYR A 1 334 ? -16.626 -1.230 3.918 1.00 97.75 334 TYR A N 1
ATOM 2561 C CA . TYR A 1 334 ? -15.515 -2.196 3.847 1.00 97.75 334 TYR A CA 1
ATOM 2562 C C . TYR A 1 334 ? -14.307 -1.802 4.708 1.00 97.75 334 TYR A C 1
ATOM 2564 O O . TYR A 1 334 ? -13.348 -2.562 4.840 1.00 97.75 334 TYR A O 1
ATOM 2572 N N . ALA A 1 335 ? -14.338 -0.612 5.306 1.00 97.44 335 ALA A N 1
ATOM 2573 C CA . ALA A 1 335 ? -13.315 -0.112 6.213 1.00 97.44 335 ALA A CA 1
ATOM 2574 C C . ALA A 1 335 ? -13.911 0.899 7.197 1.00 97.44 335 ALA A C 1
ATOM 2576 O O . ALA A 1 335 ? -14.905 1.561 6.884 1.00 97.44 335 ALA A O 1
ATOM 2577 N N . ALA A 1 336 ? -13.256 1.056 8.347 1.00 97.12 336 ALA A N 1
ATOM 2578 C CA . ALA A 1 336 ? -13.499 2.178 9.243 1.00 97.12 336 ALA A CA 1
ATOM 2579 C C . ALA A 1 336 ? -13.075 3.507 8.594 1.00 97.12 336 ALA A C 1
ATOM 2581 O O . ALA A 1 336 ? -12.160 3.547 7.766 1.00 97.12 336 ALA A O 1
ATOM 2582 N N . ALA A 1 337 ? -13.697 4.603 9.026 1.00 96.12 337 ALA A N 1
ATOM 2583 C CA . ALA A 1 337 ? -13.228 5.958 8.765 1.00 96.12 337 ALA A CA 1
ATOM 2584 C C . ALA A 1 337 ? -13.043 6.707 10.088 1.00 96.12 337 ALA A C 1
ATOM 2586 O O . ALA A 1 337 ? -13.741 6.446 11.066 1.00 96.12 337 ALA A O 1
ATOM 2587 N N . ALA A 1 338 ? -12.129 7.673 10.122 1.00 93.31 338 ALA A N 1
ATOM 2588 C CA . ALA A 1 338 ? -11.889 8.485 11.311 1.00 93.31 338 ALA A CA 1
ATOM 2589 C C . ALA A 1 338 ? -12.267 9.949 11.069 1.00 93.31 338 ALA A C 1
ATOM 2591 O O . ALA A 1 338 ? -11.714 10.611 10.183 1.00 93.31 338 ALA A O 1
ATOM 2592 N N . ALA A 1 339 ? -13.181 10.471 11.895 1.00 87.56 339 ALA A N 1
ATOM 2593 C CA . ALA A 1 339 ? -13.538 11.891 11.890 1.00 87.56 339 ALA A CA 1
ATOM 2594 C C . ALA A 1 339 ? -12.463 12.772 12.566 1.00 87.56 339 ALA A C 1
ATOM 2596 O O . ALA A 1 339 ? -12.362 13.971 12.282 1.00 87.56 339 ALA A O 1
ATOM 2597 N N . GLY A 1 340 ? -11.635 12.182 13.434 1.00 91.06 340 GLY A N 1
ATOM 2598 C CA . GLY A 1 340 ? -10.568 12.858 14.170 1.00 91.06 340 GLY A CA 1
ATOM 2599 C C . GLY A 1 340 ? -9.420 11.926 14.555 1.00 91.06 340 GLY A C 1
ATOM 2600 O O . GLY A 1 340 ? -9.232 10.889 13.928 1.00 91.06 340 GLY A O 1
ATOM 2601 N N . THR A 1 341 ? -8.633 12.343 15.545 1.00 95.50 341 THR A N 1
ATOM 2602 C CA . THR A 1 341 ? -7.467 11.613 16.076 1.00 95.50 341 THR A CA 1
ATOM 2603 C C . THR A 1 341 ? -7.866 10.502 17.051 1.00 95.50 341 THR A C 1
ATOM 2605 O O . THR A 1 341 ? -9.024 10.437 17.479 1.00 95.50 341 THR A O 1
ATOM 2608 N N . GLY A 1 342 ? -6.902 9.662 17.438 1.00 96.75 342 GLY A N 1
ATOM 2609 C CA . GLY A 1 342 ? -7.069 8.602 18.433 1.00 96.75 342 GLY A CA 1
ATOM 2610 C C . GLY A 1 342 ? -7.898 7.414 17.942 1.00 96.75 342 GLY A C 1
ATOM 2611 O O . GLY A 1 342 ? -8.488 6.702 18.748 1.00 96.75 342 GLY A O 1
ATOM 2612 N N . SER A 1 343 ? -8.003 7.232 16.625 1.00 96.94 343 SER A N 1
ATOM 2613 C CA . SER A 1 343 ? -8.788 6.166 15.992 1.00 96.94 343 SER A CA 1
ATOM 2614 C C . SER A 1 343 ? -7.901 4.985 15.574 1.00 96.94 343 SER A C 1
ATOM 2616 O O . SER A 1 343 ? -6.686 5.027 15.716 1.00 96.94 343 SER A O 1
ATOM 2618 N N . ILE A 1 344 ? -8.490 3.913 15.035 1.00 97.56 344 ILE A N 1
ATOM 2619 C CA . ILE A 1 344 ? -7.735 2.785 14.456 1.00 97.56 344 ILE A CA 1
ATOM 2620 C C . ILE A 1 344 ? -7.201 3.069 13.045 1.00 97.56 344 ILE A C 1
ATOM 2622 O O . ILE A 1 344 ? -6.491 2.242 12.490 1.00 97.56 344 ILE A O 1
ATOM 2626 N N . VAL A 1 345 ? -7.571 4.200 12.442 1.00 97.50 345 VAL A N 1
ATOM 2627 C CA . VAL A 1 345 ? -7.133 4.651 11.112 1.00 97.50 345 VAL A CA 1
ATOM 2628 C C . VAL A 1 345 ? -6.875 6.161 11.159 1.00 97.50 345 VAL A C 1
ATOM 2630 O O . VAL A 1 345 ? -7.490 6.845 11.984 1.00 97.50 345 VAL A O 1
ATOM 2633 N N . PRO A 1 346 ? -6.010 6.722 10.293 1.00 97.00 346 PRO A N 1
ATOM 2634 C CA . PRO A 1 346 ? -5.704 8.144 10.348 1.00 97.00 346 PRO A CA 1
ATOM 2635 C C . PRO A 1 346 ? -6.925 9.003 10.010 1.00 97.00 346 PRO A C 1
ATOM 2637 O O . PRO A 1 346 ? -7.797 8.616 9.225 1.00 97.00 346 PRO A O 1
ATOM 2640 N N . LYS A 1 347 ? -6.963 10.217 10.567 1.00 95.06 347 LYS A N 1
ATOM 2641 C CA . LYS A 1 347 ? -7.997 11.205 10.251 1.00 95.06 347 LYS A CA 1
ATOM 2642 C C . LYS A 1 347 ? -8.098 11.405 8.737 1.00 95.06 347 LYS A C 1
ATOM 2644 O O . LYS A 1 347 ? -7.093 11.623 8.063 1.00 95.06 347 LYS A O 1
ATOM 2649 N N . GLY A 1 348 ? -9.328 11.376 8.227 1.00 93.31 348 GLY A N 1
ATOM 2650 C CA . GLY A 1 348 ? -9.603 11.579 6.805 1.00 93.31 348 GLY A CA 1
ATOM 2651 C C . GLY A 1 348 ? -9.371 10.344 5.935 1.00 93.31 348 GLY A C 1
ATOM 2652 O O . GLY A 1 348 ? -9.661 10.411 4.743 1.00 93.31 348 GLY A O 1
ATOM 2653 N N . PHE A 1 349 ? -8.919 9.218 6.501 1.00 94.69 349 PHE A N 1
ATOM 2654 C CA . PHE A 1 349 ? -8.871 7.936 5.798 1.00 94.69 349 PHE A CA 1
ATOM 2655 C C . PHE A 1 349 ? -10.275 7.474 5.431 1.00 94.69 349 PHE A C 1
ATOM 2657 O O . PHE A 1 349 ? -11.170 7.450 6.280 1.00 94.69 349 PHE A O 1
ATOM 2664 N N . ASN A 1 350 ? -10.468 7.098 4.166 1.00 88.50 350 ASN A N 1
ATOM 2665 C CA . ASN A 1 350 ? -11.766 6.652 3.693 1.00 88.50 350 ASN A CA 1
ATOM 2666 C C . ASN A 1 350 ? -11.659 5.567 2.619 1.00 88.50 350 ASN A C 1
ATOM 2668 O O . ASN A 1 350 ? -11.879 5.810 1.437 1.00 88.50 350 ASN A O 1
ATOM 2672 N N . ALA A 1 351 ? -11.372 4.341 3.048 1.00 92.25 351 ALA A N 1
ATOM 2673 C CA . ALA A 1 351 ? -11.459 3.154 2.200 1.00 92.25 351 ALA A CA 1
ATOM 2674 C C . ALA A 1 351 ? -12.838 2.464 2.281 1.00 92.25 351 ALA A C 1
ATOM 2676 O O . ALA A 1 351 ? -12.971 1.310 1.882 1.00 92.25 351 ALA A O 1
ATOM 2677 N N . ALA A 1 352 ? -13.872 3.139 2.803 1.00 94.69 352 ALA A N 1
ATOM 2678 C CA . ALA A 1 352 ? -15.147 2.505 3.143 1.00 94.69 352 ALA A CA 1
ATOM 2679 C C . ALA A 1 352 ? -15.889 1.921 1.927 1.00 94.69 352 ALA A C 1
ATOM 2681 O O . ALA A 1 352 ? -16.615 0.941 2.066 1.00 94.69 352 ALA A O 1
ATOM 2682 N N . ALA A 1 353 ? -15.674 2.488 0.738 1.00 94.06 353 ALA A N 1
ATOM 2683 C CA . ALA A 1 353 ? -16.269 2.019 -0.513 1.00 94.06 353 ALA A CA 1
ATOM 2684 C C . ALA A 1 353 ? -15.432 0.967 -1.261 1.00 94.06 353 ALA A C 1
ATOM 2686 O O . ALA A 1 353 ? -15.896 0.412 -2.254 1.00 94.06 353 ALA A O 1
ATOM 2687 N N . VAL A 1 354 ? -14.206 0.689 -0.812 1.00 92.56 354 VAL A N 1
ATOM 2688 C CA . VAL A 1 354 ? -13.282 -0.205 -1.515 1.00 92.56 354 VAL A CA 1
ATOM 2689 C C . VAL A 1 354 ? -13.368 -1.594 -0.896 1.00 92.56 354 VAL A C 1
ATOM 2691 O O . VAL A 1 354 ? -12.776 -1.852 0.152 1.00 92.56 354 VAL A O 1
ATOM 2694 N N . ARG A 1 355 ? -14.110 -2.495 -1.548 1.00 94.88 355 ARG A N 1
ATOM 2695 C CA . ARG A 1 355 ? -14.132 -3.914 -1.174 1.00 94.88 355 ARG A CA 1
ATOM 2696 C C . ARG A 1 355 ? -12.739 -4.514 -1.335 1.00 94.88 355 ARG A C 1
ATOM 2698 O O . ARG A 1 355 ? -12.052 -4.248 -2.320 1.00 94.88 355 ARG A O 1
ATOM 2705 N N . VAL A 1 356 ? -12.336 -5.334 -0.370 1.00 94.12 356 VAL A N 1
ATOM 2706 C CA . VAL A 1 356 ? -11.072 -6.070 -0.438 1.00 94.12 356 VAL A CA 1
ATOM 2707 C C . VAL A 1 356 ? -11.295 -7.331 -1.263 1.00 94.12 356 VAL A C 1
ATOM 2709 O O . VAL A 1 356 ? -11.748 -8.346 -0.740 1.00 94.12 356 VAL A O 1
ATOM 2712 N N . ASP A 1 357 ? -11.035 -7.232 -2.565 1.00 93.38 357 ASP A N 1
ATOM 2713 C CA . ASP A 1 357 ? -10.949 -8.363 -3.488 1.00 93.38 357 ASP A CA 1
ATOM 2714 C C . ASP A 1 357 ? -10.172 -8.010 -4.761 1.00 93.38 357 ASP A C 1
ATOM 2716 O O . ASP A 1 357 ? -9.920 -6.841 -5.070 1.00 93.38 357 ASP A O 1
ATOM 2720 N N . ASP A 1 358 ? -9.867 -9.038 -5.551 1.00 88.94 358 ASP A N 1
ATOM 2721 C CA . ASP A 1 358 ? -9.124 -8.896 -6.798 1.00 88.94 358 ASP A CA 1
ATOM 2722 C C . ASP A 1 358 ? -9.812 -8.005 -7.832 1.00 88.94 358 ASP A C 1
ATOM 2724 O O . ASP A 1 358 ? -9.139 -7.259 -8.538 1.00 88.94 358 ASP A O 1
ATOM 2728 N N . SER A 1 359 ? -11.140 -8.040 -7.939 1.00 89.44 359 SER A N 1
ATOM 2729 C CA . SER A 1 359 ? -11.876 -7.269 -8.949 1.00 89.44 359 SER A CA 1
ATOM 2730 C C . SER A 1 359 ? -11.829 -5.760 -8.690 1.00 89.44 359 SER A C 1
ATOM 2732 O O . SER A 1 359 ? -11.598 -4.965 -9.605 1.00 89.44 359 SER A O 1
ATOM 2734 N N . THR A 1 360 ? -11.990 -5.364 -7.434 1.00 88.75 360 THR A N 1
ATOM 2735 C CA . THR A 1 360 ? -12.040 -3.979 -6.977 1.00 88.75 360 THR A CA 1
ATOM 2736 C C . THR A 1 360 ? -10.633 -3.404 -6.971 1.00 88.75 360 THR A C 1
ATOM 2738 O O . THR A 1 360 ? -10.403 -2.346 -7.558 1.00 88.75 360 THR A O 1
ATOM 2741 N N . CYS A 1 361 ? -9.661 -4.136 -6.415 1.00 85.38 361 CYS A N 1
ATOM 2742 C CA . CYS A 1 361 ? -8.259 -3.732 -6.437 1.00 85.38 361 CYS A CA 1
ATOM 2743 C C . CYS A 1 361 ? -7.731 -3.630 -7.875 1.00 85.38 361 CYS A C 1
ATOM 2745 O O . CYS A 1 361 ? -7.126 -2.619 -8.238 1.00 85.38 361 CYS A O 1
ATOM 2747 N N . ALA A 1 362 ? -8.028 -4.608 -8.739 1.00 84.88 362 ALA A N 1
ATOM 2748 C CA . ALA A 1 362 ? -7.628 -4.537 -10.140 1.00 84.88 362 ALA A CA 1
ATOM 2749 C C . ALA A 1 362 ? -8.267 -3.356 -10.874 1.00 84.88 362 ALA A C 1
ATOM 2751 O O . ALA A 1 362 ? -7.704 -2.923 -11.864 1.00 84.88 362 ALA A O 1
ATOM 2752 N N . THR A 1 363 ? -9.396 -2.800 -10.431 1.00 83.75 363 THR A N 1
ATOM 2753 C CA . THR A 1 363 ? -9.995 -1.648 -11.122 1.00 83.75 363 THR A CA 1
ATOM 2754 C C . THR A 1 363 ? -9.080 -0.423 -11.049 1.00 83.75 363 THR A C 1
ATOM 2756 O O . THR A 1 363 ? -8.786 0.174 -12.077 1.00 83.75 363 THR A O 1
ATOM 2759 N N . CYS A 1 364 ? -8.538 -0.110 -9.869 1.00 79.75 364 CYS A N 1
ATOM 2760 C CA . CYS A 1 364 ? -7.608 1.011 -9.707 1.00 79.75 364 CYS A CA 1
ATOM 2761 C C . CYS A 1 364 ? -6.185 0.697 -10.199 1.00 79.75 364 CYS A C 1
ATOM 2763 O O . CYS A 1 364 ? -5.436 1.618 -10.503 1.00 79.75 364 CYS A O 1
ATOM 2765 N N . HIS A 1 365 ? -5.782 -0.576 -10.263 1.00 82.62 365 HIS A N 1
ATOM 2766 C CA . HIS A 1 365 ? -4.410 -0.960 -10.630 1.00 82.62 365 HIS A CA 1
ATOM 2767 C C . HIS A 1 365 ? -4.233 -1.388 -12.089 1.00 82.62 365 HIS A C 1
ATOM 2769 O O . HIS A 1 365 ? -3.134 -1.250 -12.620 1.00 82.62 365 HIS A O 1
ATOM 2775 N N . ARG A 1 366 ? -5.296 -1.835 -12.767 1.00 82.75 366 ARG A N 1
ATOM 2776 C CA . ARG A 1 366 ? -5.269 -2.266 -14.178 1.00 82.75 366 ARG A CA 1
ATOM 2777 C C . ARG A 1 366 ? -4.846 -1.166 -15.136 1.00 82.75 366 ARG A C 1
ATOM 2779 O O . ARG A 1 366 ? -4.377 -1.473 -16.224 1.00 82.75 366 ARG A O 1
ATOM 2786 N N . ASP A 1 367 ? -5.047 0.086 -14.756 1.00 76.00 367 ASP A N 1
ATOM 2787 C CA . ASP A 1 367 ? -4.734 1.233 -15.601 1.00 76.00 367 ASP A CA 1
ATOM 2788 C C . ASP A 1 367 ? -3.351 1.838 -15.311 1.00 76.00 367 ASP A C 1
ATOM 2790 O O . ASP A 1 367 ? -2.973 2.846 -15.908 1.00 76.00 367 ASP A O 1
ATOM 2794 N N . ALA A 1 368 ? -2.561 1.218 -14.431 1.00 70.62 368 ALA A N 1
ATOM 2795 C CA . ALA A 1 368 ? -1.127 1.481 -14.351 1.00 70.62 368 ALA A CA 1
ATOM 2796 C C . ALA A 1 368 ? -0.470 1.263 -15.710 1.00 70.62 368 ALA A C 1
ATOM 2798 O O . ALA A 1 368 ? -0.831 0.314 -16.377 1.00 70.62 368 ALA A O 1
ATOM 2799 N N . GLY A 1 369 ? 0.484 2.085 -16.141 1.00 70.38 369 GLY A N 1
ATOM 2800 C CA . GLY A 1 369 ? 1.054 1.974 -17.490 1.00 70.38 369 GLY A CA 1
ATOM 2801 C C . GLY A 1 369 ? 0.247 2.672 -18.588 1.00 70.38 369 GLY A C 1
ATOM 2802 O O . GLY A 1 369 ? 0.736 2.750 -19.715 1.00 70.38 369 GLY A O 1
ATOM 2803 N N . ARG A 1 370 ? -0.964 3.169 -18.301 1.00 82.25 370 ARG A N 1
ATOM 2804 C CA . ARG A 1 370 ? -1.814 3.845 -19.290 1.00 82.25 370 ARG A CA 1
ATOM 2805 C C . ARG A 1 370 ? -1.286 5.257 -19.603 1.00 82.25 370 ARG A C 1
ATOM 2807 O O . ARG A 1 370 ? -0.909 5.970 -18.670 1.00 82.25 370 ARG A O 1
ATOM 2814 N N . PRO A 1 371 ? -1.286 5.697 -20.875 1.00 81.38 371 PRO A N 1
ATOM 2815 C CA . PRO A 1 371 ? -0.905 7.060 -21.247 1.00 81.38 371 PRO A CA 1
ATOM 2816 C C . PRO A 1 371 ? -1.748 8.121 -20.533 1.00 81.38 371 PRO A C 1
ATOM 2818 O O . PRO A 1 371 ? -2.974 7.986 -20.451 1.00 81.38 371 PRO A O 1
ATOM 2821 N N . PHE A 1 372 ? -1.114 9.197 -20.053 1.00 81.50 372 PHE A N 1
ATOM 2822 C CA . PHE A 1 372 ? -1.835 10.272 -19.357 1.00 81.50 372 PHE A CA 1
ATOM 2823 C C . PHE A 1 372 ? -2.865 10.980 -20.237 1.00 81.50 372 PHE A C 1
ATOM 2825 O O . PHE A 1 372 ? -3.886 11.433 -19.720 1.00 81.50 372 PHE A O 1
ATOM 2832 N N . GLU A 1 373 ? -2.656 11.007 -21.554 1.00 81.19 373 GLU A N 1
ATOM 2833 C CA . GLU A 1 373 ? -3.633 11.545 -22.503 1.00 81.19 373 GLU A CA 1
ATOM 2834 C C . GLU A 1 373 ? -5.001 10.862 -22.423 1.00 81.19 373 GLU A C 1
ATOM 2836 O O . GLU A 1 373 ? -6.008 11.465 -22.774 1.00 81.19 373 GLU A O 1
ATOM 2841 N N . THR A 1 374 ? -5.071 9.629 -21.906 1.00 82.06 374 THR A N 1
ATOM 2842 C CA . THR A 1 374 ? -6.364 8.959 -21.749 1.00 82.06 374 THR A CA 1
ATOM 2843 C C . THR A 1 374 ? -7.216 9.589 -20.645 1.00 82.06 374 THR A C 1
ATOM 2845 O O . THR A 1 374 ? -8.435 9.434 -20.629 1.00 82.06 374 THR A O 1
ATOM 2848 N N . TRP A 1 375 ? -6.570 10.271 -19.701 1.00 82.94 375 TRP A N 1
ATOM 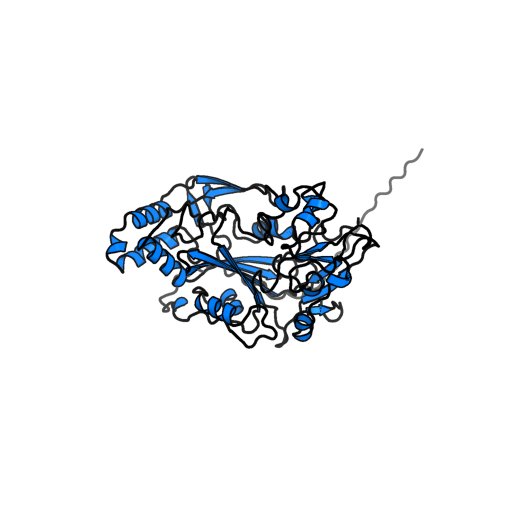2849 C CA . TRP A 1 375 ? -7.223 10.962 -18.593 1.00 82.94 375 TRP A CA 1
ATOM 2850 C C . TRP A 1 375 ? -7.441 12.442 -18.894 1.00 82.94 375 TRP A C 1
ATOM 2852 O O . TRP A 1 375 ? -8.362 13.051 -18.352 1.00 82.94 375 TRP A O 1
ATOM 2862 N N . TYR A 1 376 ? -6.594 13.013 -19.750 1.00 81.44 376 TYR A N 1
ATOM 2863 C CA . TYR A 1 376 ? -6.573 14.438 -20.029 1.00 81.44 376 TYR A CA 1
ATOM 2864 C C . TYR A 1 376 ? -6.194 14.686 -21.495 1.00 81.44 376 TYR A C 1
ATOM 2866 O O . TYR A 1 376 ? -5.036 14.520 -21.878 1.00 81.44 376 TYR A O 1
ATOM 2874 N N . ASP A 1 377 ? -7.146 15.164 -22.300 1.00 76.19 377 ASP A N 1
ATOM 2875 C CA . ASP A 1 377 ? -6.986 15.374 -23.753 1.00 76.19 377 ASP A CA 1
ATOM 2876 C C . ASP A 1 377 ? -5.792 16.273 -24.140 1.00 76.19 377 ASP A C 1
ATOM 2878 O O . ASP A 1 377 ? -5.308 16.253 -25.270 1.00 76.19 377 ASP A O 1
ATOM 2882 N N . ASN A 1 378 ? -5.322 17.106 -23.213 1.00 71.62 378 ASN A N 1
ATOM 2883 C CA . ASN A 1 378 ? -4.221 18.043 -23.408 1.00 71.62 378 ASN A CA 1
ATOM 2884 C C . ASN A 1 378 ? -2.852 17.515 -22.931 1.00 71.62 378 ASN A C 1
ATOM 2886 O O . ASN A 1 378 ? -1.850 18.188 -23.157 1.00 71.62 378 ASN A O 1
ATOM 2890 N N . ILE A 1 379 ? -2.780 16.332 -22.308 1.00 69.62 379 ILE A N 1
ATOM 2891 C CA . ILE A 1 379 ? -1.578 15.771 -21.653 1.00 69.62 379 ILE A CA 1
ATOM 2892 C C . ILE A 1 379 ? -0.962 14.650 -22.524 1.00 69.62 379 ILE A C 1
ATOM 2894 O O . ILE A 1 379 ? -0.645 13.563 -22.054 1.00 69.62 379 ILE A O 1
ATOM 2898 N N . LEU A 1 380 ? -0.756 14.916 -23.820 1.00 59.88 380 LEU A N 1
ATOM 2899 C CA . LEU A 1 380 ? -0.055 14.003 -24.751 1.00 59.88 380 LEU A CA 1
ATOM 2900 C C . LEU A 1 380 ? 1.438 13.829 -24.415 1.00 59.88 380 LEU A C 1
ATOM 2902 O O . LEU A 1 380 ? 2.024 12.780 -24.657 1.00 59.88 380 LEU A O 1
ATOM 2906 N N . ALA A 1 381 ? 2.070 14.858 -23.845 1.00 57.00 381 ALA A N 1
ATOM 2907 C CA . ALA A 1 381 ? 3.528 14.939 -23.721 1.00 57.00 381 ALA A CA 1
ATOM 2908 C C . ALA A 1 381 ? 4.134 14.232 -22.490 1.00 57.00 381 ALA A C 1
ATOM 2910 O O . ALA A 1 381 ? 5.337 14.351 -22.275 1.00 57.00 381 ALA A O 1
ATOM 2911 N N . TYR A 1 382 ? 3.338 13.548 -21.662 1.00 63.06 382 TYR A N 1
ATOM 2912 C CA . TYR A 1 382 ? 3.769 13.139 -20.310 1.00 63.06 382 TYR A CA 1
ATOM 2913 C C . TYR A 1 382 ? 3.942 11.638 -20.128 1.00 63.06 382 TYR A C 1
ATOM 2915 O O . TYR A 1 382 ? 4.015 11.146 -19.003 1.00 63.06 382 TYR A O 1
ATOM 2923 N N . GLY A 1 383 ? 4.008 10.907 -21.238 1.00 73.88 383 GLY A N 1
ATOM 2924 C CA . GLY A 1 383 ? 4.227 9.475 -21.206 1.00 73.88 383 GLY A CA 1
ATOM 2925 C C . GLY A 1 383 ? 3.095 8.718 -20.522 1.00 73.88 383 GLY A C 1
ATOM 2926 O O . GLY A 1 383 ? 1.909 9.007 -20.701 1.00 73.88 383 GLY A O 1
ATOM 2927 N N . GLU A 1 384 ? 3.479 7.704 -19.764 1.00 77.81 384 GLU A N 1
ATOM 2928 C CA . GLU A 1 384 ? 2.563 6.737 -19.174 1.00 77.81 384 GLU A CA 1
ATOM 2929 C C . GLU A 1 384 ? 2.542 6.874 -17.658 1.00 77.81 384 GLU A C 1
ATOM 2931 O O . GLU A 1 384 ? 3.584 7.093 -17.032 1.00 77.81 384 GLU A O 1
ATOM 2936 N N . LEU A 1 385 ? 1.372 6.650 -17.053 1.00 73.75 385 LEU A N 1
ATOM 2937 C CA . LEU A 1 385 ? 1.308 6.333 -15.635 1.00 73.75 385 LEU A CA 1
ATOM 2938 C C . LEU A 1 385 ? 2.297 5.188 -15.379 1.00 73.75 385 LEU A C 1
ATOM 2940 O O . LEU A 1 385 ? 2.324 4.212 -16.116 1.00 73.75 385 LEU A O 1
ATOM 2944 N N . TRP A 1 386 ? 3.165 5.316 -14.387 1.00 72.88 386 TRP A N 1
ATOM 2945 C CA . TRP A 1 386 ? 4.229 4.343 -14.125 1.00 72.88 386 TRP A CA 1
ATOM 2946 C C . TRP A 1 386 ? 3.722 2.903 -13.875 1.00 72.88 386 TRP A C 1
ATOM 2948 O O . TRP A 1 386 ? 2.530 2.663 -13.666 1.00 72.88 386 TRP A O 1
ATOM 2958 N N . GLY A 1 387 ? 4.634 1.927 -13.862 1.00 63.66 387 GLY A N 1
ATOM 2959 C CA . GLY A 1 387 ? 4.286 0.550 -13.507 1.00 63.66 387 GLY A CA 1
ATOM 2960 C C . GLY A 1 387 ? 3.576 -0.214 -14.620 1.00 63.66 387 GLY A C 1
ATOM 2961 O O . GLY A 1 387 ? 2.416 -0.584 -14.470 1.00 63.66 387 GLY A O 1
ATOM 2962 N N . ASN A 1 388 ? 4.283 -0.507 -15.717 1.00 72.31 388 ASN A N 1
ATOM 2963 C CA . ASN A 1 388 ? 3.746 -1.279 -16.849 1.00 72.31 388 ASN A CA 1
ATOM 2964 C C . ASN A 1 388 ? 3.212 -2.678 -16.463 1.00 72.31 388 ASN A C 1
ATOM 2966 O O . ASN A 1 388 ? 2.495 -3.281 -17.255 1.00 72.31 388 ASN A O 1
ATOM 2970 N N . ASP A 1 389 ? 3.577 -3.181 -15.280 1.00 78.94 389 ASP A N 1
ATOM 2971 C CA . ASP A 1 389 ? 3.134 -4.458 -14.706 1.00 78.94 389 ASP A CA 1
ATOM 2972 C C . ASP A 1 389 ? 2.218 -4.262 -13.476 1.00 78.94 389 ASP A C 1
ATOM 2974 O O . ASP A 1 389 ? 2.189 -5.100 -12.583 1.00 78.94 389 ASP A O 1
ATOM 2978 N N . GLU A 1 390 ? 1.486 -3.142 -13.398 1.00 85.94 390 GLU A N 1
ATOM 2979 C CA . GLU A 1 390 ? 0.480 -2.841 -12.353 1.00 85.94 390 GLU A CA 1
ATOM 2980 C C . GLU A 1 390 ? 1.033 -2.534 -10.946 1.00 85.94 390 GLU A C 1
ATOM 2982 O O . GLU A 1 390 ? 0.289 -2.493 -9.959 1.00 85.94 390 GLU A O 1
ATOM 2987 N N . ILE A 1 391 ? 2.336 -2.242 -10.852 1.00 87.69 391 ILE A N 1
ATOM 2988 C CA . ILE A 1 391 ? 3.032 -1.860 -9.614 1.00 87.69 391 ILE A CA 1
ATOM 2989 C C . ILE A 1 391 ? 3.572 -0.434 -9.711 1.00 87.69 391 ILE A C 1
ATOM 2991 O O . ILE A 1 391 ? 4.441 -0.133 -10.522 1.00 87.69 391 ILE A O 1
ATOM 2995 N N . PHE A 1 392 ? 3.063 0.432 -8.838 1.00 80.31 392 PHE A N 1
ATOM 2996 C CA . PHE A 1 392 ? 3.315 1.872 -8.837 1.00 80.31 392 PHE A CA 1
ATOM 2997 C C . PHE A 1 392 ? 4.583 2.289 -8.095 1.00 80.31 392 PHE A C 1
ATOM 2999 O O . PHE A 1 392 ? 5.224 3.267 -8.455 1.00 80.31 392 PHE A O 1
ATOM 3006 N N . THR A 1 393 ? 4.952 1.560 -7.050 1.00 84.06 393 THR A N 1
ATOM 3007 C CA . THR A 1 393 ? 5.975 2.007 -6.101 1.00 84.06 393 THR A CA 1
ATOM 3008 C C . THR A 1 393 ? 7.389 1.572 -6.487 1.00 84.06 393 THR A C 1
ATOM 3010 O O . THR A 1 393 ? 8.347 1.931 -5.813 1.00 84.06 393 THR A O 1
ATOM 3013 N N . TRP A 1 394 ? 7.558 0.861 -7.608 1.00 91.38 394 TRP A N 1
ATOM 3014 C CA . TRP A 1 394 ? 8.834 0.269 -8.003 1.00 91.38 394 TRP A CA 1
ATOM 3015 C C . TRP A 1 394 ? 9.287 0.682 -9.405 1.00 91.38 394 TRP A C 1
ATOM 3017 O O . TRP A 1 394 ? 8.523 0.619 -10.369 1.00 91.38 394 TRP A O 1
ATOM 3027 N N . HIS A 1 395 ? 10.572 1.017 -9.536 1.00 90.56 395 HIS A N 1
ATOM 3028 C CA . HIS A 1 395 ? 11.260 1.115 -10.822 1.00 90.56 395 HIS A CA 1
ATOM 3029 C C . HIS A 1 395 ? 12.739 0.703 -10.685 1.00 90.56 395 HIS A C 1
ATOM 3031 O O . HIS A 1 395 ? 13.329 0.844 -9.612 1.00 90.56 395 HIS A O 1
ATOM 3037 N N . PRO A 1 396 ? 13.388 0.245 -11.772 1.00 92.12 396 PRO A N 1
ATOM 3038 C CA . PRO A 1 396 ? 14.780 -0.203 -11.730 1.00 92.12 396 PRO A CA 1
ATOM 3039 C C . PRO A 1 396 ? 15.792 0.869 -12.160 1.00 92.12 396 PRO A C 1
ATOM 3041 O O . PRO A 1 396 ? 16.973 0.563 -12.289 1.00 92.12 396 PRO A O 1
ATOM 3044 N N . PHE A 1 397 ? 15.350 2.092 -12.461 1.00 92.25 397 PHE A N 1
ATOM 3045 C CA . PHE A 1 397 ? 16.205 3.141 -13.030 1.00 92.25 397 PHE A CA 1
ATOM 3046 C C . PHE A 1 397 ? 17.071 3.881 -12.008 1.00 92.25 397 PHE A C 1
ATOM 3048 O O . PHE A 1 397 ? 16.710 4.033 -10.840 1.00 92.25 397 PHE A O 1
ATOM 3055 N N . ARG A 1 398 ? 18.209 4.384 -12.481 1.00 91.19 398 ARG A N 1
ATOM 3056 C CA . ARG A 1 398 ? 19.099 5.284 -11.749 1.00 91.19 398 ARG A CA 1
ATOM 3057 C C . ARG A 1 398 ? 18.556 6.711 -11.713 1.00 91.19 398 ARG A C 1
ATOM 3059 O O . ARG A 1 398 ? 18.381 7.331 -12.758 1.00 91.19 398 ARG A O 1
ATOM 3066 N N . LEU A 1 399 ? 18.373 7.258 -10.513 1.00 87.56 399 LEU A N 1
ATOM 3067 C CA . LEU A 1 399 ? 17.898 8.634 -10.351 1.00 87.56 399 LEU A CA 1
ATOM 3068 C C . LEU A 1 399 ? 18.974 9.680 -10.690 1.00 87.56 399 LEU A C 1
ATOM 3070 O O . LEU A 1 399 ? 18.650 10.721 -11.258 1.00 87.56 399 LEU A O 1
ATOM 3074 N N . ASP A 1 400 ? 20.249 9.368 -10.429 1.00 88.31 400 ASP A N 1
ATOM 3075 C CA . ASP A 1 400 ? 21.404 10.241 -10.714 1.00 88.31 400 ASP A CA 1
ATOM 3076 C C . ASP A 1 400 ? 21.663 10.447 -12.216 1.00 88.31 400 ASP A C 1
ATOM 3078 O O . ASP A 1 400 ? 22.494 11.258 -12.627 1.00 88.31 400 ASP A O 1
ATOM 3082 N N . ARG A 1 401 ? 20.947 9.702 -13.063 1.00 89.44 401 ARG A N 1
ATOM 3083 C CA . ARG A 1 401 ? 20.918 9.943 -14.502 1.00 89.44 401 ARG A CA 1
ATOM 3084 C C . ARG A 1 401 ? 19.912 10.997 -14.914 1.00 89.44 401 ARG A C 1
ATOM 3086 O O . ARG A 1 401 ? 20.004 11.424 -16.055 1.00 89.44 401 ARG A O 1
ATOM 3093 N N . PHE A 1 402 ? 18.989 11.390 -14.042 1.00 84.06 402 PHE A N 1
ATOM 3094 C CA . PHE A 1 402 ? 17.973 12.401 -14.313 1.00 84.06 402 PHE A CA 1
ATOM 3095 C C . PHE A 1 402 ? 18.216 13.688 -13.514 1.00 84.06 402 PHE A C 1
ATOM 3097 O O . PHE A 1 402 ? 18.270 14.761 -14.114 1.00 84.06 402 PHE A O 1
ATOM 3104 N N . VAL A 1 403 ? 18.387 13.589 -12.191 1.00 84.06 403 VAL A N 1
ATOM 3105 C CA . VAL A 1 403 ? 18.719 14.719 -11.302 1.00 84.06 403 VAL A CA 1
ATOM 3106 C C . VAL A 1 403 ? 20.115 14.559 -10.711 1.00 84.06 403 VAL A C 1
ATOM 3108 O O . VAL A 1 403 ? 20.554 13.439 -10.472 1.00 84.06 403 VAL A O 1
ATOM 3111 N N . ASP A 1 404 ? 20.808 15.666 -10.456 1.00 84.19 404 ASP A N 1
ATOM 3112 C CA . ASP A 1 404 ? 22.048 15.656 -9.673 1.00 84.19 404 ASP A CA 1
ATOM 3113 C C . ASP A 1 404 ? 21.790 15.678 -8.152 1.00 84.19 404 ASP A C 1
ATOM 3115 O O . ASP A 1 404 ? 20.647 15.721 -7.692 1.00 84.19 404 ASP A O 1
ATOM 3119 N N . ASP A 1 405 ? 22.865 15.685 -7.357 1.00 84.38 405 ASP A N 1
ATOM 3120 C CA . ASP A 1 405 ? 22.809 15.719 -5.886 1.00 84.38 405 ASP A CA 1
ATOM 3121 C C . ASP A 1 405 ? 22.114 16.977 -5.321 1.00 84.38 405 ASP A C 1
ATOM 3123 O O . ASP A 1 405 ? 21.728 16.999 -4.151 1.00 84.38 405 ASP A O 1
ATOM 3127 N N . SER A 1 406 ? 21.956 18.036 -6.125 1.00 81.75 406 SER A N 1
ATOM 3128 C CA . SER A 1 406 ? 21.220 19.249 -5.747 1.00 81.75 406 SER A CA 1
ATOM 3129 C C . SER A 1 406 ? 19.725 19.174 -6.074 1.00 81.75 406 SER A C 1
ATOM 3131 O O . SER A 1 406 ? 18.969 20.072 -5.703 1.00 81.75 406 SER A O 1
ATOM 3133 N N . GLY A 1 407 ? 19.291 18.107 -6.754 1.00 78.19 407 GLY A N 1
ATOM 3134 C CA . GLY A 1 407 ? 17.936 17.943 -7.272 1.00 78.19 407 GLY A CA 1
ATOM 3135 C C . GLY A 1 407 ? 17.690 18.680 -8.590 1.00 78.19 407 GLY A C 1
ATOM 3136 O O . GLY A 1 407 ? 16.550 18.725 -9.053 1.00 78.19 407 GLY A O 1
ATOM 3137 N N . ALA A 1 408 ? 18.723 19.261 -9.209 1.00 81.25 408 ALA A N 1
ATOM 3138 C CA . ALA A 1 408 ? 18.591 19.918 -10.501 1.00 81.25 408 ALA A CA 1
ATOM 3139 C C . ALA A 1 408 ? 18.514 18.874 -11.617 1.00 81.25 408 ALA A C 1
ATOM 3141 O O . ALA A 1 408 ? 19.255 17.891 -11.616 1.00 81.25 408 ALA A O 1
ATOM 3142 N N . VAL A 1 409 ? 17.625 19.088 -12.590 1.00 81.56 409 VAL A N 1
ATOM 3143 C CA . VAL A 1 409 ? 17.512 18.179 -13.734 1.00 81.56 409 VAL A CA 1
ATOM 3144 C C . VAL A 1 409 ? 18.727 18.329 -14.646 1.00 81.56 409 VAL A C 1
ATOM 3146 O O . VAL A 1 409 ? 19.019 19.427 -15.118 1.00 81.56 409 VAL A O 1
ATOM 3149 N N . VAL A 1 410 ? 19.407 17.217 -14.924 1.00 84.69 410 VAL A N 1
ATOM 3150 C CA . VAL A 1 410 ? 20.620 17.170 -15.756 1.00 84.69 410 VAL A CA 1
ATOM 3151 C C . VAL A 1 410 ? 20.423 16.459 -17.093 1.00 84.69 410 VAL A C 1
ATOM 3153 O O . VAL A 1 410 ? 21.225 16.664 -18.004 1.00 84.69 410 VAL A O 1
ATOM 3156 N N . ASN A 1 411 ? 19.380 15.635 -17.248 1.00 81.75 411 ASN A N 1
ATOM 3157 C CA . ASN A 1 411 ? 19.158 14.874 -18.479 1.00 81.75 411 ASN A CA 1
ATOM 3158 C C . ASN A 1 411 ? 17.682 14.482 -18.683 1.00 81.75 411 ASN A C 1
ATOM 3160 O O . ASN A 1 411 ? 17.110 13.734 -17.890 1.00 81.75 411 ASN A O 1
ATOM 3164 N N . PHE A 1 412 ? 17.103 14.927 -19.800 1.00 75.06 412 PHE A N 1
ATOM 3165 C CA . PHE A 1 412 ? 15.742 14.597 -20.255 1.00 75.06 412 PHE A CA 1
ATOM 3166 C C . PHE A 1 412 ? 15.706 13.586 -21.403 1.00 75.06 412 PHE A C 1
ATOM 3168 O O . PHE A 1 412 ? 14.672 13.434 -22.051 1.00 75.06 412 PHE A O 1
ATOM 3175 N N . ASN A 1 413 ? 16.840 12.950 -21.682 1.00 79.38 413 ASN A N 1
ATOM 3176 C CA . ASN A 1 413 ? 16.996 12.086 -22.835 1.00 79.38 413 ASN A CA 1
ATOM 3177 C C . ASN A 1 413 ? 16.922 10.617 -22.441 1.00 79.38 413 ASN A C 1
ATOM 3179 O O . ASN A 1 413 ? 17.128 10.242 -21.285 1.00 79.38 413 ASN A O 1
ATOM 3183 N N . HIS A 1 414 ? 16.723 9.780 -23.458 1.00 75.50 414 HIS A N 1
ATOM 3184 C CA . HIS A 1 414 ? 16.522 8.339 -23.328 1.00 75.50 414 HIS A CA 1
ATOM 3185 C C . HIS A 1 414 ? 17.582 7.623 -22.459 1.00 75.50 414 HIS A C 1
ATOM 3187 O O . HIS A 1 414 ? 17.294 6.619 -21.804 1.00 75.50 414 HIS A O 1
ATOM 3193 N N . ASP A 1 415 ? 18.800 8.162 -22.401 1.00 79.50 415 ASP A N 1
ATOM 3194 C CA . ASP A 1 415 ? 19.914 7.631 -21.610 1.00 79.50 415 ASP A CA 1
ATOM 3195 C C . ASP A 1 415 ? 19.675 7.661 -20.090 1.00 79.50 415 ASP A C 1
ATOM 3197 O O . ASP A 1 415 ? 20.380 6.977 -19.346 1.00 79.50 415 ASP A O 1
ATOM 3201 N N . ASN A 1 416 ? 18.674 8.404 -19.604 1.00 83.50 416 ASN A N 1
ATOM 3202 C CA . ASN A 1 416 ? 18.333 8.435 -18.181 1.00 83.50 416 ASN A CA 1
ATOM 3203 C C . ASN A 1 416 ? 17.542 7.203 -17.689 1.00 83.50 416 ASN A C 1
ATOM 3205 O O . ASN A 1 416 ? 17.308 7.060 -16.491 1.00 83.50 416 ASN A O 1
ATOM 3209 N N . ARG A 1 417 ? 17.209 6.260 -18.580 1.00 88.06 417 ARG A N 1
ATOM 3210 C CA . ARG A 1 417 ? 16.597 4.957 -18.248 1.00 88.06 417 ARG A CA 1
ATOM 3211 C C . ARG A 1 417 ? 17.621 3.855 -17.990 1.00 88.06 417 ARG A C 1
ATOM 3213 O O . ARG A 1 417 ? 17.388 2.679 -18.282 1.00 88.06 417 ARG A O 1
ATOM 3220 N N . GLU A 1 418 ? 18.786 4.218 -17.471 1.00 91.75 418 GLU A N 1
ATOM 3221 C CA . GLU A 1 418 ? 19.804 3.241 -17.101 1.00 91.75 418 GLU A CA 1
ATOM 3222 C C . GLU A 1 418 ? 19.315 2.405 -15.911 1.00 91.75 418 GLU A C 1
ATOM 3224 O O . GLU A 1 418 ? 18.978 2.946 -14.857 1.00 91.75 418 GLU A O 1
ATOM 3229 N N . ILE A 1 419 ? 19.292 1.081 -16.081 1.00 93.50 419 ILE A N 1
ATOM 3230 C CA . ILE A 1 419 ? 19.003 0.133 -15.000 1.00 93.50 419 ILE A CA 1
ATOM 3231 C C . ILE A 1 419 ? 20.108 0.225 -13.948 1.00 93.50 419 ILE A C 1
ATOM 3233 O O . ILE A 1 419 ? 21.293 0.262 -14.284 1.00 93.50 419 ILE A O 1
ATOM 3237 N N . ARG A 1 420 ? 19.737 0.239 -12.667 1.00 95.06 420 ARG A N 1
ATOM 3238 C CA . ARG A 1 420 ? 20.704 0.318 -11.576 1.00 95.06 420 ARG A CA 1
ATOM 3239 C C . ARG A 1 420 ? 21.642 -0.893 -11.582 1.00 95.06 420 ARG A C 1
ATOM 3241 O O . ARG A 1 420 ? 21.215 -2.048 -11.570 1.00 95.06 420 ARG A O 1
ATOM 3248 N N . ALA A 1 421 ? 22.944 -0.618 -11.570 1.00 96.25 421 ALA A N 1
ATOM 3249 C CA . ALA A 1 421 ? 23.974 -1.653 -11.605 1.00 96.25 421 ALA A CA 1
ATOM 3250 C C . ALA A 1 421 ? 23.994 -2.518 -10.334 1.00 96.25 421 ALA A C 1
ATOM 3252 O O . ALA A 1 421 ? 24.368 -3.688 -10.401 1.00 96.25 421 ALA A O 1
ATOM 3253 N N . ASP A 1 422 ? 23.578 -1.971 -9.190 1.00 96.56 422 ASP A N 1
ATOM 3254 C CA . ASP A 1 422 ? 23.453 -2.711 -7.933 1.00 96.56 422 ASP A CA 1
ATOM 3255 C C . ASP A 1 422 ? 22.316 -3.745 -7.989 1.00 96.56 422 ASP A C 1
ATOM 3257 O O . ASP A 1 422 ? 22.511 -4.866 -7.532 1.00 96.56 422 ASP A O 1
ATOM 3261 N N . PHE A 1 423 ? 21.190 -3.444 -8.648 1.00 97.44 423 PHE A N 1
ATOM 3262 C CA . PHE A 1 423 ? 20.092 -4.399 -8.866 1.00 97.44 423 PHE A CA 1
ATOM 3263 C C . PHE A 1 423 ? 20.542 -5.575 -9.739 1.00 97.44 423 PHE A C 1
ATOM 3265 O O . PHE A 1 423 ? 20.225 -6.726 -9.442 1.00 97.44 423 PHE A O 1
ATOM 3272 N N . ILE A 1 424 ? 21.312 -5.294 -10.795 1.00 97.50 424 ILE A N 1
ATOM 3273 C CA . ILE A 1 424 ? 21.882 -6.326 -11.672 1.00 97.50 424 ILE A CA 1
ATOM 3274 C C . ILE A 1 424 ? 22.913 -7.164 -10.906 1.00 97.50 424 ILE A C 1
ATOM 3276 O O . ILE A 1 424 ? 22.869 -8.391 -10.944 1.00 97.50 424 ILE A O 1
ATOM 3280 N N . SER A 1 425 ? 23.825 -6.512 -10.177 1.00 97.19 425 SER A N 1
ATOM 3281 C CA . SER A 1 425 ? 24.899 -7.188 -9.432 1.00 97.19 425 SER A CA 1
ATOM 3282 C C . SER A 1 425 ? 24.363 -8.061 -8.296 1.00 97.19 425 SER A C 1
A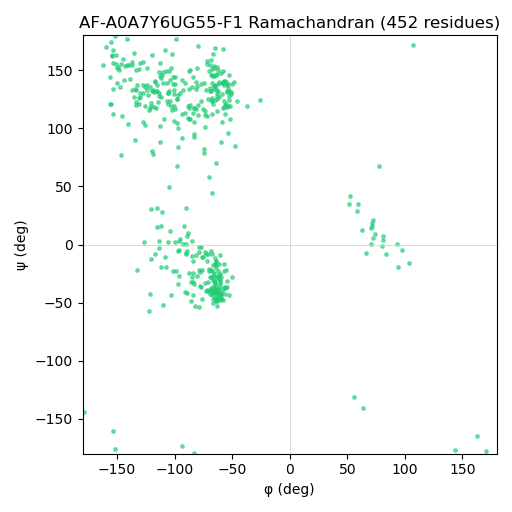TOM 3284 O O . SER A 1 425 ? 24.929 -9.114 -8.016 1.00 97.19 425 SER A O 1
ATOM 3286 N N . ALA A 1 426 ? 23.257 -7.648 -7.673 1.00 96.81 426 ALA A N 1
ATOM 3287 C CA . ALA A 1 426 ? 22.549 -8.409 -6.648 1.00 96.81 426 ALA A CA 1
ATOM 3288 C C . ALA A 1 426 ? 21.657 -9.530 -7.222 1.00 96.81 426 ALA A C 1
ATOM 3290 O O . ALA A 1 426 ? 21.031 -10.255 -6.454 1.00 96.81 426 ALA A O 1
ATOM 3291 N N . GLY A 1 427 ? 21.575 -9.679 -8.552 1.00 96.94 427 GLY A N 1
ATOM 3292 C CA . GLY A 1 427 ? 20.741 -10.691 -9.204 1.00 96.94 427 GLY A CA 1
ATOM 3293 C C . GLY A 1 427 ? 19.235 -10.421 -9.112 1.00 96.94 427 GLY A C 1
ATOM 3294 O O . GLY A 1 427 ? 18.443 -11.338 -9.298 1.00 96.94 427 GLY A O 1
ATOM 3295 N N . LEU A 1 428 ? 18.827 -9.182 -8.825 1.00 97.38 428 LEU A N 1
ATOM 3296 C CA . LEU A 1 428 ? 17.417 -8.793 -8.677 1.00 97.38 428 LEU A CA 1
ATOM 3297 C C . 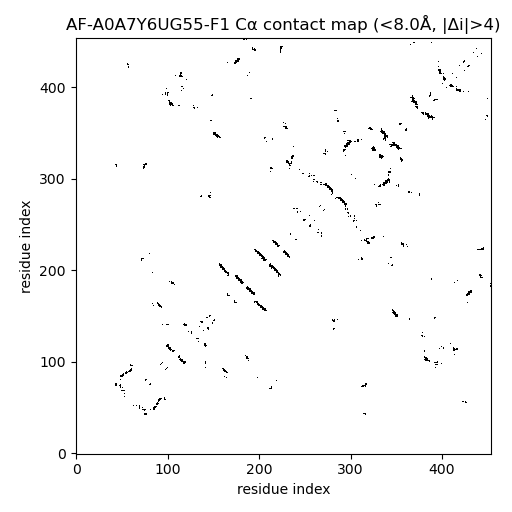LEU A 1 428 ? 16.781 -8.395 -10.005 1.00 97.38 428 LEU A C 1
ATOM 3299 O O . LEU A 1 428 ? 15.564 -8.471 -10.154 1.00 97.38 428 LEU A O 1
ATOM 3303 N N . VAL A 1 429 ? 17.599 -7.957 -10.965 1.00 97.88 429 VAL A N 1
ATOM 3304 C CA . VAL A 1 429 ? 17.167 -7.555 -12.305 1.00 97.88 429 VAL A CA 1
ATOM 3305 C C . VAL A 1 429 ? 18.066 -8.193 -13.360 1.00 97.88 429 VAL A C 1
ATOM 3307 O O . VAL A 1 429 ? 19.288 -8.193 -13.218 1.00 97.88 429 VAL A O 1
ATOM 3310 N N . ALA A 1 430 ? 17.472 -8.699 -14.441 1.00 98.06 430 ALA A N 1
ATOM 3311 C CA . ALA A 1 430 ? 18.190 -9.290 -15.568 1.00 98.06 430 ALA A CA 1
ATOM 3312 C C . ALA A 1 430 ? 17.544 -8.940 -16.925 1.00 98.06 430 ALA A C 1
ATOM 3314 O O . ALA A 1 430 ? 16.336 -8.705 -16.997 1.00 98.06 430 ALA A O 1
ATOM 3315 N N . PRO A 1 431 ? 18.297 -8.943 -18.039 1.00 97.75 431 PRO A N 1
ATOM 3316 C CA . PRO A 1 431 ? 17.702 -8.856 -19.370 1.00 97.75 431 PRO A CA 1
ATOM 3317 C C . PRO A 1 431 ? 16.777 -10.047 -19.651 1.00 97.75 431 PRO A C 1
ATOM 3319 O O . PRO A 1 431 ? 17.104 -11.188 -19.324 1.00 97.75 431 PRO A O 1
ATOM 3322 N N . TYR A 1 432 ? 15.636 -9.808 -20.296 1.00 97.50 432 TYR A N 1
ATOM 3323 C CA . TYR A 1 432 ? 14.726 -10.879 -20.693 1.00 97.50 432 TYR A CA 1
ATOM 3324 C C . TYR A 1 432 ? 15.340 -11.799 -21.765 1.00 97.50 432 TYR A C 1
ATOM 3326 O O . TYR A 1 432 ? 16.058 -11.363 -22.663 1.00 97.50 432 TYR A O 1
ATOM 3334 N N . SER A 1 433 ? 15.010 -13.089 -21.686 1.00 97.50 433 SER A N 1
ATOM 3335 C CA . SER A 1 433 ? 15.411 -14.127 -22.632 1.00 97.50 433 SER A CA 1
ATOM 3336 C C . SER A 1 433 ? 14.387 -15.255 -22.571 1.00 97.50 433 SER A C 1
ATOM 3338 O O . SER A 1 433 ? 14.190 -15.870 -21.525 1.00 97.50 433 SER A O 1
ATOM 3340 N N . ALA A 1 434 ? 13.747 -15.557 -23.699 1.00 96.25 434 ALA A N 1
ATOM 3341 C CA . ALA A 1 434 ? 12.711 -16.587 -23.763 1.00 96.25 434 ALA A CA 1
ATOM 3342 C C . ALA A 1 434 ? 13.232 -18.004 -23.448 1.00 96.25 434 ALA A C 1
ATOM 3344 O O . ALA A 1 434 ? 12.446 -18.881 -23.100 1.00 96.25 434 ALA A O 1
ATOM 3345 N N . THR A 1 435 ? 14.545 -18.246 -23.561 1.00 96.94 435 THR A N 1
ATOM 3346 C CA . THR A 1 435 ? 15.152 -19.552 -23.252 1.00 96.94 435 THR A CA 1
ATOM 3347 C C . THR A 1 435 ? 15.383 -19.769 -21.759 1.00 96.94 435 THR A C 1
ATOM 3349 O O . THR A 1 435 ? 15.388 -20.913 -21.316 1.00 96.94 435 THR A O 1
ATOM 3352 N N . THR A 1 436 ? 15.571 -18.698 -20.983 1.00 97.12 436 THR A N 1
ATOM 3353 C CA . THR A 1 436 ? 15.851 -18.767 -19.537 1.00 97.12 436 THR A CA 1
ATOM 3354 C C . THR A 1 436 ? 14.663 -18.334 -18.684 1.00 97.12 436 THR A C 1
ATOM 3356 O O . THR A 1 436 ? 14.598 -18.685 -17.512 1.00 97.12 436 THR A O 1
ATOM 3359 N N . HIS A 1 437 ? 13.713 -17.597 -19.263 1.00 97.69 437 HIS A N 1
ATOM 3360 C CA . HIS A 1 437 ? 12.555 -17.031 -18.574 1.00 97.69 437 HIS A CA 1
ATOM 3361 C C . HIS A 1 437 ? 11.262 -17.590 -19.192 1.00 97.69 437 HIS A C 1
ATOM 3363 O O . HIS A 1 437 ? 10.658 -16.947 -20.058 1.00 97.69 437 HIS A O 1
ATOM 3369 N N . PRO A 1 438 ? 10.851 -18.816 -18.806 1.00 97.38 438 PRO A N 1
ATOM 3370 C CA . PRO A 1 438 ? 9.704 -19.490 -19.406 1.00 97.38 438 PRO A CA 1
ATOM 3371 C C . PRO A 1 438 ? 8.394 -18.773 -19.071 1.00 97.38 438 PRO A C 1
ATOM 3373 O O . PRO A 1 438 ? 8.206 -18.284 -17.957 1.00 97.38 438 PRO A O 1
ATOM 3376 N N . ALA A 1 439 ? 7.443 -18.793 -20.010 1.00 97.06 439 ALA A N 1
ATOM 3377 C CA . ALA A 1 439 ? 6.146 -18.122 -19.872 1.00 97.06 439 ALA A CA 1
ATOM 3378 C C . ALA A 1 439 ? 5.258 -18.665 -18.735 1.00 97.06 439 ALA A C 1
ATOM 3380 O O . ALA A 1 439 ? 4.291 -18.019 -18.346 1.00 97.06 439 ALA A O 1
ATOM 3381 N N . THR A 1 440 ? 5.581 -19.837 -18.183 1.00 96.81 440 THR A N 1
ATOM 3382 C CA . THR A 1 440 ? 4.920 -20.395 -16.992 1.00 96.81 440 THR A CA 1
ATOM 3383 C C . THR A 1 440 ? 5.290 -19.663 -15.701 1.00 96.81 440 THR A C 1
ATOM 3385 O O . THR A 1 440 ? 4.633 -19.863 -14.688 1.00 96.81 440 THR A O 1
ATOM 3388 N N . ILE A 1 441 ? 6.343 -18.842 -15.725 1.00 97.81 441 ILE A N 1
ATOM 3389 C CA . ILE A 1 441 ? 6.807 -18.023 -14.596 1.00 97.81 441 ILE A CA 1
ATOM 3390 C C . ILE A 1 441 ? 6.804 -16.544 -14.993 1.00 97.81 441 ILE A C 1
ATOM 3392 O O . ILE A 1 441 ? 6.363 -15.695 -14.226 1.00 97.81 441 ILE A O 1
ATOM 3396 N N . TYR A 1 442 ? 7.269 -16.242 -16.205 1.00 97.62 442 TYR A N 1
ATOM 3397 C CA . TYR A 1 442 ? 7.424 -14.896 -16.740 1.00 97.62 442 TYR A CA 1
ATOM 3398 C C . TYR A 1 442 ? 6.449 -14.663 -17.885 1.00 97.62 442 TYR A C 1
ATOM 3400 O O . TYR A 1 442 ? 6.770 -14.889 -19.053 1.00 97.62 442 TYR A O 1
ATOM 3408 N N . LYS A 1 443 ? 5.248 -14.203 -17.551 1.00 95.75 443 LYS A N 1
ATOM 3409 C CA . LYS A 1 443 ? 4.238 -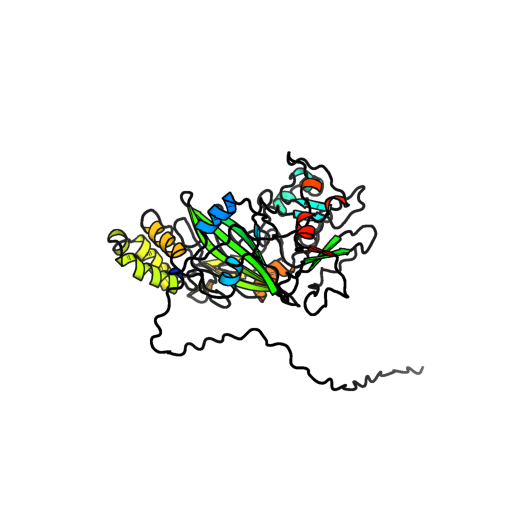13.821 -18.535 1.00 95.75 443 LYS A CA 1
ATOM 3410 C C . LYS A 1 443 ? 3.966 -12.329 -18.424 1.00 95.75 443 LYS A C 1
ATOM 3412 O O . LYS A 1 443 ? 3.848 -11.802 -17.324 1.00 95.75 443 LYS A O 1
ATOM 3417 N N . ARG A 1 444 ? 3.857 -11.653 -19.564 1.00 92.19 444 ARG A N 1
ATOM 3418 C CA . ARG A 1 444 ? 3.468 -10.243 -19.615 1.00 92.19 444 ARG A CA 1
ATOM 3419 C C . ARG A 1 444 ? 1.980 -10.123 -19.294 1.00 92.19 444 ARG A C 1
ATOM 3421 O O . ARG A 1 444 ? 1.181 -10.853 -19.885 1.00 92.19 444 ARG A O 1
ATOM 3428 N N . ILE A 1 445 ? 1.602 -9.199 -18.411 1.00 90.12 445 ILE A N 1
ATOM 3429 C CA . ILE A 1 445 ? 0.199 -8.804 -18.254 1.00 90.12 445 ILE A CA 1
ATOM 3430 C C . ILE A 1 445 ? -0.170 -7.950 -19.471 1.00 90.12 445 ILE A C 1
ATOM 3432 O O . ILE A 1 445 ? 0.355 -6.856 -19.664 1.00 90.12 445 ILE A O 1
ATOM 3436 N N . VAL A 1 446 ? -1.039 -8.473 -20.335 1.00 86.19 446 VAL A N 1
ATOM 3437 C CA . VAL A 1 446 ? -1.502 -7.758 -21.532 1.00 86.19 446 VAL A CA 1
ATOM 3438 C C . VAL A 1 446 ? -2.854 -7.118 -21.230 1.00 86.19 446 VAL A C 1
ATOM 3440 O O . VAL A 1 446 ? -3.795 -7.802 -20.824 1.00 86.19 446 VAL A O 1
ATOM 3443 N N . ARG A 1 447 ? -2.952 -5.803 -21.443 1.00 84.69 447 ARG A N 1
ATOM 3444 C CA . ARG A 1 447 ? -4.196 -5.018 -21.388 1.00 84.69 447 ARG A CA 1
ATOM 3445 C C . ARG A 1 447 ? -4.461 -4.357 -22.734 1.00 84.69 447 ARG A C 1
ATOM 3447 O O . ARG A 1 447 ? -3.545 -4.206 -23.539 1.00 84.69 447 ARG A O 1
ATOM 3454 N N . GLU A 1 448 ? -5.695 -3.908 -22.945 1.00 80.06 448 GLU A N 1
ATOM 3455 C CA . GLU A 1 448 ? -6.112 -3.224 -24.181 1.00 80.06 448 GLU A CA 1
ATOM 3456 C C . GLU A 1 448 ? -5.234 -2.008 -24.512 1.00 80.06 448 GLU A C 1
ATOM 3458 O O . GLU A 1 448 ? -4.979 -1.732 -25.678 1.00 80.06 448 GLU A O 1
ATOM 3463 N N . TRP A 1 449 ? -4.708 -1.331 -23.489 1.00 73.88 449 TRP A N 1
ATOM 3464 C CA . TRP A 1 449 ? -3.827 -0.172 -23.626 1.00 73.88 449 TRP A CA 1
ATOM 3465 C C . TRP A 1 449 ? -2.328 -0.529 -23.701 1.00 73.88 449 TRP A C 1
ATOM 3467 O O . TRP A 1 449 ? -1.498 0.330 -23.973 1.00 73.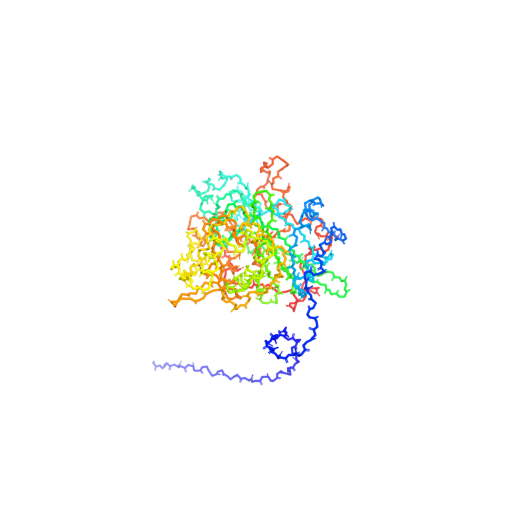88 449 TRP A O 1
ATOM 3477 N N . THR A 1 450 ? -1.927 -1.785 -23.469 1.00 72.00 450 THR A N 1
ATOM 3478 C CA . THR A 1 450 ? -0.493 -2.135 -23.376 1.00 72.00 450 THR A CA 1
ATOM 3479 C C . THR A 1 450 ? 0.238 -2.174 -24.722 1.00 72.00 450 THR A C 1
ATOM 3481 O O . THR A 1 450 ? 1.466 -2.260 -24.737 1.00 72.00 450 THR A O 1
ATOM 3484 N N . ASP A 1 451 ? -0.482 -2.124 -25.843 1.00 70.19 451 ASP A N 1
ATOM 3485 C CA . ASP A 1 451 ? 0.075 -2.209 -27.198 1.00 70.19 451 ASP A CA 1
ATOM 3486 C C . ASP A 1 451 ? -0.240 -0.978 -28.059 1.00 70.19 451 ASP A C 1
ATOM 3488 O O . ASP A 1 451 ? -0.338 -1.090 -29.281 1.00 70.19 451 ASP A O 1
ATOM 3492 N N . PHE A 1 452 ? -0.369 0.203 -27.446 1.00 66.31 452 PHE A N 1
ATOM 3493 C CA . PHE A 1 452 ? -0.467 1.441 -28.215 1.00 66.31 452 PHE A CA 1
ATOM 3494 C C . PHE A 1 452 ? 0.748 1.603 -29.139 1.00 66.31 452 PHE A C 1
ATOM 3496 O O . PHE A 1 452 ? 1.895 1.679 -28.700 1.00 66.31 452 PHE A O 1
ATOM 3503 N N . ALA A 1 453 ? 0.468 1.639 -30.438 1.00 59.81 453 ALA A N 1
ATOM 3504 C CA . ALA A 1 453 ? 1.346 2.192 -31.451 1.00 59.81 453 ALA A CA 1
ATOM 3505 C C . ALA A 1 453 ? 0.675 3.488 -31.908 1.00 59.81 453 ALA A C 1
ATOM 3507 O O . ALA A 1 453 ? -0.391 3.424 -32.523 1.00 59.81 453 ALA A O 1
ATOM 3508 N N . TYR A 1 454 ? 1.245 4.632 -31.527 1.00 56.19 454 TYR A N 1
ATOM 3509 C CA . TYR A 1 454 ? 0.826 5.930 -32.061 1.00 56.19 454 TYR A CA 1
ATOM 3510 C C . TYR A 1 454 ? 1.268 6.082 -33.513 1.00 56.19 454 TYR A C 1
ATOM 3512 O O . TYR A 1 454 ? 2.387 5.607 -33.839 1.00 56.19 454 TYR A O 1
#

Mean predicted aligned error: 7.71 Å

Sequence (454 aa):
MRTTTIALVLLLSACAADQASPPETPGDDGDDMGSGSGDDAVDPCATPVILPTSGRALDLMPPARLAELAARVPCIAPGRVRDVIESPHTFWYDKHSLTPGYQDSFGDNVITPIGMRPNTIDHGLIDTAVPGGHAQIFVEPGTFHFPFGRPAGDIANLEVVDFWQLPESNGTVLPVVHWRRDPNEYTHRVEWMFPAGTVFGELMFMTEDGQRYPFEIRTRTRTVDGWVNDIYRPFPRATDLADAIEARRTQRPEWATSPALDALVSQLRDGDLTPYHVAATHFAGAFPALDAGIDALPTLTGSDAELVHELLMTTPFRSMLGLTWKETGGKIAYAAAAAGTGSIVPKGFNAAAVRVDDSTCATCHRDAGRPFETWYDNILAYGELWGNDEIFTWHPFRLDRFVDDSGAVVNFNHDNREIRADFISAGLVAPYSATTHPATIYKRIVREWTDFAY

Radius of gyration: 24.71 Å; Cα contacts (8 Å, |Δi|>4): 903; chains: 1; bounding box: 55×61×100 Å

Secondary structure (DSSP, 8-state):
-------------------PPPP-PPP----------------TTSS-----SS--S---S-HHHHHHHHTTPPPB-SSHHHHHHH-TTEEEE-TTTS--EEEE-B--SSSS--EEEETTS-HHHHHTTSTTHHHHHEEETTEEPTTSSS-SB--SSEEEEEEEE--EETTEEPPEEEEEEEEETTEEEEEEEPPTT-EEEEEEEEEETTEEEEEEEEEEEE-SSSEEEEEEES-SSHHHHHHHHHHHGGGSHHHHT-HHHHHHHHHHHHPPPEEEEE--SSSTTSS--EEEEEEEEPP--HHHHHHHHHHHHHSPBEE-TT--SEEETTEEESSEEESSSSSSS-BTBB-TT--SSHHHHHHHHTTTT-BGGGT-TT-GGG-B-S-TTS-SS---B-GGGTB-TTS-B---SGGG-PBPHHHHHTTSEEE--TTTS-TTT------TTTT---

Solvent-accessible surface area (backbone atoms only — not comparable to full-atom values): 25224 Å² total; per-residue (Å²): 142,84,88,83,84,83,82,84,84,83,80,83,79,85,78,89,72,86,79,75,79,75,80,81,72,82,76,81,79,68,84,74,80,64,90,69,82,81,68,82,75,73,62,48,57,78,57,74,64,56,51,58,80,60,82,46,76,62,77,56,38,57,62,70,62,47,50,59,47,42,79,50,63,45,22,45,38,89,49,70,70,41,55,48,57,45,29,48,68,41,40,48,35,34,66,82,54,45,62,39,54,30,37,22,30,44,32,68,66,76,87,34,50,17,27,46,43,51,45,63,55,65,56,63,76,43,25,71,77,31,80,60,44,40,67,55,52,26,77,47,80,50,33,38,41,44,75,40,85,41,71,48,57,70,59,84,45,71,46,68,38,36,36,38,31,63,34,65,58,96,93,37,68,50,37,33,28,33,50,79,49,62,89,50,90,42,35,47,41,80,49,61,38,62,36,39,57,21,34,40,34,37,46,32,25,28,54,57,96,91,40,73,44,47,44,42,36,39,38,37,35,32,44,49,80,49,61,48,52,45,37,28,26,56,49,59,29,35,54,53,46,32,53,52,50,64,66,52,24,74,78,42,78,75,52,62,73,32,67,66,56,51,51,40,37,45,44,41,70,72,43,75,48,43,85,40,78,49,64,36,76,58,41,53,73,52,40,79,70,37,74,21,10,36,43,68,42,66,62,35,56,73,73,60,15,49,55,42,54,51,45,42,56,65,28,46,34,38,77,31,62,81,45,60,20,46,75,40,95,94,31,45,13,38,28,72,25,16,76,26,53,45,44,77,47,45,37,35,34,42,45,14,61,51,54,43,37,47,73,55,51,41,42,58,30,67,56,32,34,35,51,42,36,80,52,34,90,75,37,71,75,62,18,23,42,35,22,72,69,50,42,70,80,62,79,62,54,35,61,75,44,21,27,48,98,86,67,49,81,75,39,61,36,62,79,17,57,42,66,36,64,66,42,42,74,48,47,50,36,42,78,63,47,77,91,82,46,48,62,88,35,44,32,78,63,84,53,94,68,73,73,78,76,131